Protein AF-A0A957XK87-F1 (afdb_monomer)

Structure (mmCIF, N/CA/C/O backbone):
data_AF-A0A957XK87-F1
#
_entry.id   AF-A0A957XK87-F1
#
loop_
_atom_site.group_PDB
_atom_site.id
_atom_site.type_symbol
_atom_site.label_atom_id
_atom_site.label_alt_id
_atom_site.label_comp_id
_atom_site.label_asym_id
_atom_site.label_entity_id
_atom_site.label_seq_id
_atom_site.pdbx_PDB_ins_code
_atom_site.Cartn_x
_atom_site.Cartn_y
_atom_site.Cartn_z
_atom_site.occupancy
_atom_site.B_iso_or_equiv
_atom_site.auth_seq_id
_atom_site.auth_comp_id
_atom_site.auth_asym_id
_atom_site.auth_atom_id
_atom_site.pdbx_PDB_model_num
ATOM 1 N N . MET A 1 1 ? -69.164 55.102 -4.461 1.00 44.88 1 MET A N 1
ATOM 2 C CA . MET A 1 1 ? -68.852 55.493 -3.067 1.00 44.88 1 MET A CA 1
ATOM 3 C C . MET A 1 1 ? -69.495 54.492 -2.110 1.00 44.88 1 MET A C 1
ATOM 5 O O . MET A 1 1 ? -70.696 54.565 -1.929 1.00 44.88 1 MET A O 1
ATOM 9 N N . ALA A 1 2 ? -68.730 53.547 -1.554 1.00 34.94 2 ALA A N 1
ATOM 10 C CA . ALA A 1 2 ? -69.007 52.864 -0.277 1.00 34.94 2 ALA A CA 1
ATOM 11 C C . ALA A 1 2 ? -67.849 51.896 0.031 1.00 34.94 2 ALA A C 1
ATOM 13 O O . ALA A 1 2 ? -67.428 51.122 -0.826 1.00 34.94 2 ALA A O 1
ATOM 14 N N . LYS A 1 3 ? -67.290 52.000 1.240 1.00 37.44 3 LYS A N 1
ATOM 15 C CA . LYS A 1 3 ? -66.084 51.304 1.713 1.00 37.44 3 LYS A CA 1
ATOM 16 C C . LYS A 1 3 ? -66.388 49.887 2.236 1.00 37.44 3 LYS A C 1
ATOM 18 O O . LYS A 1 3 ? -67.327 49.692 2.995 1.00 37.44 3 LYS A O 1
ATOM 23 N N . ARG A 1 4 ? -65.493 48.959 1.868 1.00 36.81 4 ARG A N 1
ATOM 24 C CA . ARG A 1 4 ? -64.928 47.790 2.590 1.00 36.81 4 ARG A CA 1
ATOM 25 C C . ARG A 1 4 ? -65.647 47.243 3.845 1.00 36.81 4 ARG A C 1
ATOM 27 O O . ARG A 1 4 ? -65.691 47.905 4.876 1.00 36.81 4 ARG A O 1
ATOM 34 N N . LYS A 1 5 ? -65.902 45.923 3.836 1.00 35.00 5 LYS A N 1
ATOM 35 C CA . LYS A 1 5 ? -65.762 45.033 5.010 1.00 35.00 5 LYS A CA 1
ATOM 36 C C . LYS A 1 5 ? -64.704 43.955 4.730 1.00 35.00 5 LYS A C 1
ATOM 38 O O . LYS A 1 5 ? -64.708 43.335 3.670 1.00 35.00 5 LYS A O 1
ATOM 43 N N . LYS A 1 6 ? -63.783 43.781 5.685 1.00 39.28 6 LYS A N 1
ATOM 44 C CA . LYS A 1 6 ? -62.717 42.765 5.729 1.00 39.28 6 LYS A CA 1
ATOM 45 C C . LYS A 1 6 ? -63.315 41.353 5.845 1.00 39.28 6 LYS A C 1
ATOM 47 O O . LYS A 1 6 ? -64.171 41.135 6.696 1.00 39.28 6 LYS A O 1
ATOM 52 N N . LYS A 1 7 ? -62.780 40.394 5.084 1.00 32.22 7 LYS A N 1
ATOM 53 C CA . LYS A 1 7 ? -62.761 38.966 5.443 1.00 32.22 7 LYS A CA 1
ATOM 54 C C . LYS A 1 7 ? -61.299 38.530 5.550 1.00 32.22 7 LYS A C 1
ATOM 56 O O . LYS A 1 7 ? -60.542 38.680 4.595 1.00 32.22 7 LYS A O 1
ATOM 61 N N . GLN A 1 8 ? -60.923 38.060 6.735 1.00 34.81 8 GLN A N 1
ATOM 62 C CA . GLN A 1 8 ? -59.671 37.361 7.021 1.00 34.81 8 GLN A CA 1
ATOM 63 C C . GLN A 1 8 ? -59.582 36.115 6.127 1.00 34.81 8 GLN A C 1
ATOM 65 O O . GLN A 1 8 ? -60.499 35.296 6.132 1.00 34.81 8 GLN A O 1
ATOM 70 N N . LYS A 1 9 ? -58.495 35.985 5.362 1.00 33.09 9 LYS A N 1
ATOM 71 C CA . LYS A 1 9 ? -58.087 34.727 4.729 1.00 33.09 9 LYS A CA 1
ATOM 72 C C . LYS A 1 9 ? -57.029 34.092 5.627 1.00 33.09 9 LYS A C 1
ATOM 74 O O . LYS A 1 9 ? -55.965 34.673 5.810 1.00 33.09 9 LYS A O 1
ATOM 79 N N . PHE A 1 10 ? -57.347 32.925 6.175 1.00 33.84 10 PHE A N 1
ATOM 80 C CA . PHE A 1 10 ? -56.345 31.947 6.585 1.00 33.84 10 PHE A CA 1
ATOM 81 C C . PHE A 1 10 ? -55.556 31.528 5.336 1.00 33.84 10 PHE A C 1
ATOM 83 O O . PHE A 1 10 ? -56.161 31.213 4.310 1.00 33.84 10 PHE A O 1
ATOM 90 N N . SER A 1 11 ? -54.230 31.551 5.425 1.00 31.80 11 SER A N 1
ATOM 91 C CA . SER A 1 11 ? -53.312 30.956 4.453 1.00 31.80 11 SER A CA 1
ATOM 92 C C . SER A 1 11 ? -52.514 29.885 5.194 1.00 31.80 11 SER A C 1
ATOM 94 O O . SER A 1 11 ? -51.862 30.240 6.176 1.00 31.80 11 SER A O 1
ATOM 96 N N . PRO A 1 12 ? -52.573 28.603 4.800 1.00 38.50 12 PRO A N 1
ATOM 97 C CA . PRO A 1 12 ? -51.674 27.595 5.329 1.00 38.50 12 PRO A CA 1
ATOM 98 C C . PRO A 1 12 ? -50.349 27.682 4.563 1.00 38.50 12 PRO A C 1
ATOM 100 O O . PRO A 1 12 ? -50.270 27.289 3.403 1.00 38.50 12 PRO A O 1
ATOM 103 N N . GLU A 1 13 ? -49.304 28.204 5.201 1.00 39.38 13 GLU A N 1
ATOM 104 C CA . GLU A 1 13 ? -47.931 27.911 4.786 1.00 39.38 13 GLU A CA 1
ATOM 105 C C . GLU A 1 13 ? -47.579 26.509 5.297 1.00 39.38 13 GLU A C 1
ATOM 107 O O . GLU A 1 13 ? -47.089 26.336 6.408 1.00 39.38 13 GLU A O 1
ATOM 112 N N . SER A 1 14 ? -47.877 25.483 4.499 1.00 41.31 14 SER A N 1
ATOM 113 C CA . SER A 1 14 ? -47.167 24.208 4.594 1.00 41.31 14 SER A CA 1
ATOM 114 C C . SER A 1 14 ? -46.002 24.270 3.612 1.00 41.31 14 SER A C 1
ATOM 116 O O . SER A 1 14 ? -46.207 24.180 2.399 1.00 41.31 14 SER A O 1
ATOM 118 N N . SER A 1 15 ? -44.792 24.467 4.131 1.00 47.53 15 SER A N 1
ATOM 119 C CA . SER A 1 15 ? -43.549 24.359 3.371 1.00 47.53 15 SER A CA 1
ATOM 120 C C . SER A 1 15 ? -43.408 22.931 2.840 1.00 47.53 15 SER A C 1
ATOM 122 O O . SER A 1 15 ? -43.024 22.018 3.572 1.00 47.53 15 SER A O 1
ATOM 124 N N . LEU A 1 16 ? -43.755 22.721 1.573 1.00 45.03 16 LEU A N 1
ATOM 125 C CA . LEU A 1 16 ? -43.402 21.503 0.854 1.00 45.03 16 LEU A CA 1
ATOM 126 C C . LEU A 1 16 ? -41.899 21.578 0.573 1.00 45.03 16 LEU A C 1
ATOM 128 O O . LEU A 1 16 ? -41.468 22.308 -0.317 1.00 45.03 16 LEU A O 1
ATOM 132 N N . LEU A 1 17 ? -41.113 20.880 1.394 1.00 46.38 17 LEU A N 1
ATOM 133 C CA . LEU A 1 17 ? -39.709 20.591 1.105 1.00 46.38 17 LEU A CA 1
ATOM 134 C C . LEU A 1 17 ? -39.634 19.871 -0.250 1.00 46.38 17 LEU A C 1
ATOM 136 O O . LEU A 1 17 ? -40.505 19.055 -0.562 1.00 46.38 17 LEU A O 1
ATOM 140 N N . SER A 1 18 ? -38.632 20.193 -1.070 1.00 56.12 18 SER A N 1
ATOM 141 C CA . SER A 1 18 ? -38.441 19.520 -2.362 1.00 56.12 18 SER A CA 1
ATOM 142 C C . SER A 1 18 ? -38.144 18.026 -2.162 1.00 56.12 18 SER A C 1
ATOM 144 O O . SER A 1 18 ? -37.638 17.628 -1.114 1.00 56.12 18 SER A O 1
ATOM 146 N N . GLU A 1 19 ? -38.427 17.176 -3.156 1.00 48.53 19 GLU A N 1
ATOM 147 C CA . GLU A 1 19 ? -38.143 15.730 -3.072 1.00 48.53 19 GLU A CA 1
ATOM 148 C C . GLU A 1 19 ? -36.664 15.433 -2.754 1.00 48.53 19 GLU A C 1
ATOM 150 O O . GLU A 1 19 ? -36.393 14.524 -1.976 1.00 48.53 19 GLU A O 1
ATOM 155 N N . GLU A 1 20 ? -35.721 16.254 -3.234 1.00 46.97 20 GLU A N 1
ATOM 156 C CA . GLU A 1 20 ? -34.295 16.183 -2.863 1.00 46.97 20 GLU A CA 1
ATOM 157 C C . GLU A 1 20 ? -34.042 16.497 -1.379 1.00 46.97 20 GLU A C 1
ATOM 159 O O . GLU A 1 20 ? -33.229 15.838 -0.732 1.00 46.97 20 GLU A O 1
ATOM 164 N N . GLN A 1 21 ? -34.758 17.468 -0.802 1.00 44.78 21 GLN A N 1
ATOM 165 C CA . GLN A 1 21 ? -34.661 17.790 0.627 1.00 44.78 21 GLN A CA 1
ATOM 166 C C . GLN A 1 21 ? -35.288 16.695 1.500 1.00 44.78 21 GLN A C 1
ATOM 168 O O . GLN A 1 21 ? -34.798 16.425 2.595 1.00 44.78 21 GLN A O 1
ATOM 173 N N . ILE A 1 22 ? -36.336 16.028 1.008 1.00 46.03 22 ILE A N 1
ATOM 174 C CA . ILE A 1 22 ? -36.943 14.869 1.673 1.00 46.03 22 ILE A CA 1
ATOM 175 C C . ILE A 1 22 ? -35.999 13.657 1.603 1.00 46.03 22 ILE A C 1
ATOM 177 O O . ILE A 1 22 ? -35.819 12.968 2.608 1.00 46.03 22 ILE A O 1
ATOM 181 N N . GLN A 1 23 ? -35.337 13.418 0.467 1.00 50.91 23 GLN A N 1
ATOM 182 C CA . GLN A 1 23 ? -34.354 12.339 0.319 1.00 50.91 23 GLN A CA 1
ATOM 183 C C . GLN A 1 23 ? -33.122 12.544 1.210 1.00 50.91 23 GLN A C 1
ATOM 185 O O . GLN A 1 23 ? -32.714 11.604 1.888 1.00 50.91 23 GLN A O 1
ATOM 190 N N . ALA A 1 24 ? -32.597 13.772 1.299 1.00 52.94 24 ALA A N 1
ATOM 191 C CA . ALA A 1 24 ? -31.503 14.111 2.211 1.00 52.94 24 ALA A CA 1
ATOM 192 C C . ALA A 1 24 ? -31.883 13.935 3.695 1.00 52.94 24 ALA A C 1
ATOM 194 O O . ALA A 1 24 ? -31.027 13.618 4.516 1.00 52.94 24 ALA A O 1
ATOM 195 N N . SER A 1 25 ? -33.166 14.092 4.045 1.00 54.66 25 SER A N 1
ATOM 196 C CA . SER A 1 25 ? -33.649 13.975 5.430 1.00 54.66 25 SER A CA 1
ATOM 197 C C . SER A 1 25 ? -33.760 12.536 5.964 1.00 54.66 25 SER A C 1
ATOM 199 O O . SER A 1 25 ? -33.899 12.355 7.171 1.00 54.66 25 SER A O 1
ATOM 201 N N . ASN A 1 26 ? -33.667 11.521 5.093 1.00 79.56 26 ASN A N 1
ATOM 202 C CA . ASN A 1 26 ? -33.758 10.096 5.454 1.00 79.56 26 ASN A CA 1
ATOM 203 C C . ASN A 1 26 ? -32.420 9.343 5.386 1.00 79.56 26 ASN A C 1
ATOM 205 O O . ASN A 1 26 ? -32.388 8.135 5.629 1.00 79.56 26 ASN A O 1
ATOM 209 N N . LEU A 1 27 ? -31.325 10.018 5.031 1.00 88.81 27 LEU A N 1
ATOM 210 C CA . LEU A 1 27 ? -30.018 9.375 4.968 1.00 88.81 27 LEU A CA 1
ATOM 211 C C . LEU A 1 27 ? -29.451 9.153 6.382 1.00 88.81 27 LEU A C 1
ATOM 213 O O . LEU A 1 27 ? -29.643 9.997 7.262 1.00 88.81 27 LEU A O 1
ATOM 217 N N . PRO A 1 28 ? -28.732 8.041 6.623 1.00 94.88 28 PRO A N 1
ATOM 218 C CA . PRO A 1 28 ? -28.055 7.813 7.897 1.00 94.88 28 PRO A CA 1
ATOM 219 C C . PRO A 1 28 ? -27.104 8.962 8.246 1.00 94.88 28 PRO A C 1
ATOM 221 O O . PRO A 1 28 ? -26.463 9.523 7.357 1.00 94.88 28 PRO A O 1
ATOM 224 N N . SER A 1 29 ? -26.943 9.272 9.536 1.00 94.25 29 SER A N 1
ATOM 225 C CA . SER A 1 29 ? -26.137 10.420 9.993 1.00 94.25 29 SER A CA 1
ATOM 226 C C . SER A 1 29 ? -24.669 10.372 9.551 1.00 94.25 29 SER A C 1
ATOM 228 O O . SER A 1 29 ? -24.039 11.410 9.382 1.00 94.25 29 SER A O 1
ATOM 230 N N . PHE A 1 30 ? -24.136 9.171 9.318 1.00 95.44 30 PHE A N 1
ATOM 231 C CA . PHE A 1 30 ? -22.767 8.948 8.854 1.00 95.44 30 PHE A CA 1
ATOM 232 C C . PHE A 1 30 ? -22.588 9.095 7.333 1.00 95.44 30 PHE A C 1
ATOM 234 O O . PHE A 1 30 ? -21.473 8.941 6.832 1.00 95.44 30 PHE A O 1
ATOM 241 N N . THR A 1 31 ? -23.653 9.376 6.579 1.00 97.25 31 THR A N 1
ATOM 242 C CA . THR A 1 31 ? -23.565 9.611 5.129 1.00 97.25 31 THR A CA 1
ATOM 243 C C . THR A 1 31 ? -22.735 10.858 4.856 1.00 97.25 31 THR A C 1
ATOM 245 O O . THR A 1 31 ? -22.925 11.883 5.509 1.00 97.25 31 THR A O 1
ATOM 248 N N . SER A 1 32 ? -21.797 10.774 3.913 1.00 96.31 32 SER A N 1
ATOM 249 C CA . SER A 1 32 ? -20.957 11.916 3.565 1.00 96.31 32 SER A CA 1
ATOM 250 C C . SER A 1 32 ? -21.735 12.935 2.742 1.00 96.31 32 SER A C 1
ATOM 252 O O . SER A 1 32 ? -22.313 12.592 1.713 1.00 96.31 32 SER A O 1
ATOM 254 N N . SER A 1 33 ? -21.697 14.200 3.153 1.00 95.31 33 SER A N 1
ATOM 255 C CA . SER A 1 33 ? -22.197 15.290 2.311 1.00 95.31 33 SER A CA 1
ATOM 256 C C . SER A 1 33 ? -21.287 15.508 1.093 1.00 95.31 33 SER A C 1
ATOM 258 O O . SER A 1 33 ? -20.134 15.073 1.070 1.00 95.31 33 SER A O 1
ATOM 260 N N . GLN A 1 34 ? -21.775 16.224 0.076 1.00 94.31 34 GLN A N 1
ATOM 261 C CA . GLN A 1 34 ? -20.946 16.588 -1.083 1.00 94.31 34 GLN A CA 1
ATOM 262 C C . GLN A 1 34 ? -19.717 17.419 -0.683 1.00 94.31 34 GLN A C 1
ATOM 264 O O . GLN A 1 34 ? -18.634 17.213 -1.230 1.00 94.31 34 GLN A O 1
ATOM 269 N N . ASP A 1 35 ? -19.859 18.305 0.305 1.00 94.75 35 ASP A N 1
ATOM 270 C CA . ASP A 1 35 ? -18.745 19.107 0.816 1.00 94.75 35 ASP A CA 1
ATOM 271 C C . ASP A 1 35 ? -17.724 18.244 1.568 1.00 94.75 35 ASP A C 1
ATOM 273 O O . ASP A 1 35 ? -16.522 18.405 1.365 1.00 94.75 35 ASP A O 1
ATOM 277 N N . GLU A 1 36 ? -18.186 17.291 2.386 1.00 95.12 36 GLU A N 1
ATOM 278 C CA . GLU A 1 36 ? -17.316 16.325 3.076 1.00 95.12 36 GLU A CA 1
ATOM 279 C C . GLU A 1 36 ? -16.551 15.461 2.059 1.00 95.12 36 GLU A C 1
ATOM 281 O O . GLU A 1 36 ? -15.334 15.307 2.164 1.00 95.12 36 GLU A O 1
ATOM 286 N N . ILE A 1 37 ? -17.231 14.958 1.020 1.00 95.25 37 ILE A N 1
ATOM 287 C CA . ILE A 1 37 ? -16.594 14.202 -0.068 1.00 95.25 37 ILE A CA 1
ATOM 288 C C . ILE A 1 37 ? -15.531 15.052 -0.763 1.00 95.25 37 ILE A C 1
ATOM 290 O O . ILE A 1 37 ? -14.404 14.593 -0.959 1.00 95.25 37 ILE A O 1
ATOM 294 N N . ARG A 1 38 ? -15.866 16.292 -1.130 1.00 95.06 38 ARG A N 1
ATOM 295 C CA . ARG A 1 38 ? -14.946 17.189 -1.829 1.00 95.06 38 ARG A CA 1
ATOM 296 C C . ARG A 1 38 ? -13.683 17.441 -1.011 1.00 95.06 38 ARG A C 1
ATOM 298 O O . ARG A 1 38 ? -12.587 17.261 -1.537 1.00 95.06 38 ARG A O 1
ATOM 305 N N . LYS A 1 39 ? -13.823 17.804 0.265 1.00 92.81 39 LYS A N 1
ATOM 306 C CA . LYS A 1 39 ? -12.679 18.027 1.160 1.00 92.81 39 LYS A CA 1
ATOM 307 C C . LYS A 1 39 ? -11.834 16.767 1.318 1.00 92.81 39 LYS A C 1
ATOM 309 O O . LYS A 1 39 ? -10.609 16.839 1.247 1.00 92.81 39 LYS A O 1
ATOM 314 N N . ALA A 1 40 ? -12.470 15.606 1.481 1.00 93.12 40 ALA A N 1
ATOM 315 C CA . ALA A 1 40 ? -11.764 14.336 1.585 1.00 93.12 40 ALA A CA 1
ATOM 316 C C . ALA A 1 40 ? -10.950 14.029 0.318 1.00 93.12 40 ALA A C 1
ATOM 318 O O . ALA A 1 40 ? -9.802 13.596 0.421 1.00 93.12 40 ALA A O 1
ATOM 319 N N . VAL A 1 41 ? -11.512 14.283 -0.870 1.00 93.88 41 VAL A N 1
ATOM 320 C CA . VAL A 1 41 ? -10.819 14.132 -2.160 1.00 93.88 41 VAL A CA 1
ATOM 321 C C . VAL A 1 41 ? -9.650 15.111 -2.278 1.00 93.88 41 VAL A C 1
ATOM 323 O O . VAL A 1 41 ? -8.553 14.689 -2.639 1.00 93.88 41 VAL A O 1
ATOM 326 N N . GLU A 1 42 ? -9.854 16.390 -1.950 1.00 93.06 42 GLU A N 1
ATOM 327 C CA . GLU A 1 42 ? -8.815 17.429 -1.999 1.00 93.06 42 GLU A CA 1
ATOM 328 C C . GLU A 1 42 ? -7.646 17.092 -1.060 1.00 93.06 42 GLU A C 1
ATOM 330 O O . GLU A 1 42 ? -6.489 17.069 -1.489 1.00 93.06 42 GLU A O 1
ATOM 335 N N . GLN A 1 43 ? -7.939 16.726 0.192 1.00 89.25 43 GLN A N 1
ATOM 336 C CA . GLN A 1 43 ? -6.919 16.319 1.156 1.00 89.25 43 GLN A CA 1
ATOM 337 C C . GLN A 1 43 ? -6.192 15.054 0.695 1.00 89.25 43 GLN A C 1
ATOM 339 O O . GLN A 1 43 ? -4.966 14.988 0.747 1.00 89.25 43 GLN A O 1
ATOM 344 N N . ASN A 1 44 ? -6.923 14.050 0.200 1.00 89.62 44 ASN A N 1
ATOM 345 C CA . ASN A 1 44 ? -6.322 12.815 -0.292 1.00 89.62 44 ASN A CA 1
ATOM 346 C C . ASN A 1 44 ? -5.414 13.061 -1.503 1.00 89.62 44 ASN A C 1
ATOM 348 O O . ASN A 1 44 ? -4.351 12.453 -1.599 1.00 89.62 44 ASN A O 1
ATOM 352 N N . ALA A 1 45 ? -5.804 13.956 -2.412 1.00 90.62 45 ALA A N 1
ATOM 353 C CA . ALA A 1 45 ? -4.978 14.351 -3.544 1.00 90.62 45 ALA A CA 1
ATOM 354 C C . ALA A 1 45 ? -3.692 15.054 -3.083 1.00 90.62 45 ALA A C 1
ATOM 356 O O . ALA A 1 45 ? -2.617 14.713 -3.575 1.00 90.62 45 ALA A O 1
ATOM 357 N N . SER A 1 46 ? -3.788 15.963 -2.107 1.00 88.62 46 SER A N 1
ATOM 358 C CA . SER A 1 46 ? -2.629 16.648 -1.521 1.00 88.62 46 SER A CA 1
ATOM 359 C C . SER A 1 46 ? -1.680 15.670 -0.821 1.00 88.62 46 SER A C 1
ATOM 361 O O . SER A 1 46 ? -0.502 15.613 -1.167 1.00 88.62 46 SER A O 1
ATOM 363 N N . ASP A 1 47 ? -2.196 14.837 0.091 1.00 83.62 47 ASP A N 1
ATOM 364 C CA . ASP A 1 47 ? -1.412 13.846 0.846 1.00 83.62 47 ASP A CA 1
ATOM 365 C C . ASP A 1 47 ? -0.660 12.896 -0.101 1.00 83.62 47 ASP A C 1
ATOM 367 O O . ASP A 1 47 ? 0.523 12.601 0.076 1.00 83.62 47 ASP A O 1
ATOM 371 N N . ARG A 1 48 ? -1.342 12.427 -1.156 1.00 86.75 48 ARG A N 1
ATOM 372 C CA . ARG A 1 48 ? -0.735 11.562 -2.174 1.00 86.75 48 ARG A CA 1
ATOM 373 C C . ARG A 1 48 ? 0.276 12.313 -3.027 1.00 86.75 48 ARG A C 1
ATOM 375 O O . ARG A 1 48 ? 1.308 11.735 -3.349 1.00 86.75 48 ARG A O 1
ATOM 382 N N . GLY A 1 49 ? -0.021 13.550 -3.412 1.00 88.19 49 GLY A N 1
ATOM 383 C CA . GLY A 1 49 ? 0.857 14.383 -4.228 1.00 88.19 49 GLY A CA 1
ATOM 384 C C . GLY A 1 49 ? 2.192 14.643 -3.539 1.00 88.19 49 GLY A C 1
ATOM 385 O O . GLY A 1 49 ? 3.232 14.377 -4.135 1.00 88.19 49 GLY A O 1
ATOM 386 N N . VAL A 1 50 ? 2.159 15.069 -2.272 1.00 85.06 50 VAL A N 1
ATOM 387 C CA . VAL A 1 50 ? 3.361 15.310 -1.456 1.00 85.06 50 VAL A CA 1
ATOM 388 C C . VAL A 1 50 ? 4.203 14.041 -1.348 1.00 85.06 50 VAL A C 1
ATOM 390 O O . VAL A 1 50 ? 5.364 14.051 -1.746 1.00 85.06 50 VAL A O 1
ATOM 393 N N . LEU A 1 51 ? 3.594 12.920 -0.946 1.00 82.88 51 LEU A N 1
ATOM 394 C CA . LEU A 1 51 ? 4.282 11.630 -0.856 1.00 82.88 51 LEU A CA 1
ATOM 395 C C . LEU A 1 51 ? 4.965 11.239 -2.173 1.00 82.88 51 LEU A C 1
ATOM 397 O O . LEU A 1 51 ? 6.088 10.737 -2.183 1.00 82.88 51 LEU A O 1
ATOM 401 N N . LEU A 1 52 ? 4.251 11.374 -3.292 1.00 86.56 52 LEU A N 1
ATOM 402 C CA . LEU A 1 52 ? 4.775 10.983 -4.594 1.00 86.56 52 LEU A CA 1
ATOM 403 C C . LEU A 1 52 ? 5.936 11.878 -5.019 1.00 86.56 52 LEU A C 1
ATOM 405 O O . LEU A 1 52 ? 6.916 11.355 -5.542 1.00 86.56 52 LEU A O 1
ATOM 409 N N . LEU A 1 53 ? 5.846 13.185 -4.768 1.00 86.75 53 LEU A N 1
ATOM 410 C CA . LEU A 1 53 ? 6.930 14.127 -5.035 1.00 86.75 53 LEU A CA 1
ATOM 411 C C . LEU A 1 53 ? 8.168 13.806 -4.199 1.00 86.75 53 LEU A C 1
ATOM 413 O O . LEU A 1 53 ? 9.248 13.688 -4.767 1.00 86.75 53 LEU A O 1
ATOM 417 N N . GLU A 1 54 ? 8.015 13.573 -2.895 1.00 82.62 54 GLU A N 1
ATOM 418 C CA . GLU A 1 54 ? 9.123 13.170 -2.016 1.00 82.62 54 GLU A CA 1
ATOM 419 C C . GLU A 1 54 ? 9.800 11.891 -2.521 1.00 82.62 54 GLU A C 1
ATOM 421 O O . GLU A 1 54 ? 11.025 11.818 -2.619 1.00 82.62 54 GLU A O 1
ATOM 426 N N . VAL A 1 55 ? 9.008 10.883 -2.912 1.00 82.62 55 VAL A N 1
ATOM 427 C CA . VAL A 1 55 ? 9.561 9.642 -3.464 1.00 82.62 55 VAL A CA 1
ATOM 428 C C . VAL A 1 55 ? 10.281 9.900 -4.789 1.00 82.62 55 VAL A C 1
ATOM 430 O O . VAL A 1 55 ? 11.376 9.382 -4.975 1.00 82.62 55 VAL A O 1
ATOM 433 N N . ILE A 1 56 ? 9.711 10.690 -5.701 1.00 85.31 56 ILE A N 1
ATOM 434 C CA . ILE A 1 56 ? 10.345 11.011 -6.990 1.00 85.31 56 ILE A CA 1
ATOM 435 C C . ILE A 1 56 ? 11.678 11.735 -6.783 1.00 85.31 56 ILE A C 1
ATOM 437 O O . ILE A 1 56 ? 12.665 11.344 -7.403 1.00 85.31 56 ILE A O 1
ATOM 441 N N . VAL A 1 57 ? 11.723 12.727 -5.889 1.00 85.81 57 VAL A N 1
ATOM 442 C CA . VAL A 1 57 ? 12.954 13.453 -5.542 1.00 85.81 57 VAL A CA 1
ATOM 443 C C . VAL A 1 57 ? 13.998 12.485 -4.982 1.00 85.81 57 VAL A C 1
ATOM 445 O O . VAL A 1 57 ? 15.130 12.469 -5.454 1.00 85.81 57 VAL A O 1
ATOM 448 N N . SER A 1 58 ? 13.602 11.598 -4.064 1.00 81.81 58 SER A N 1
ATOM 449 C CA . SER A 1 58 ? 14.523 10.630 -3.447 1.00 81.81 58 SER A CA 1
ATOM 450 C C . SER A 1 58 ? 15.105 9.585 -4.407 1.00 81.81 58 SER A C 1
ATOM 452 O O . SER A 1 58 ? 16.095 8.940 -4.079 1.00 81.81 58 SER A O 1
ATOM 454 N N . LEU A 1 59 ? 14.481 9.372 -5.571 1.00 85.00 59 LEU A N 1
ATOM 455 C CA . LEU A 1 59 ? 14.968 8.423 -6.575 1.00 85.00 59 LEU A CA 1
ATOM 456 C C . LEU A 1 59 ? 16.100 8.987 -7.440 1.00 85.00 59 LEU A C 1
ATOM 458 O O . LEU A 1 59 ? 16.696 8.220 -8.191 1.00 85.00 59 LEU A O 1
ATOM 462 N N . GLU A 1 60 ? 16.358 10.299 -7.379 1.00 88.06 60 GLU A N 1
ATOM 463 C CA . GLU A 1 60 ? 17.416 10.978 -8.138 1.00 88.06 60 GLU A CA 1
ATOM 464 C C . GLU A 1 60 ? 17.440 10.590 -9.631 1.00 88.06 60 GLU A C 1
ATOM 466 O O . GLU A 1 60 ? 18.495 10.360 -10.226 1.00 88.06 60 GLU A O 1
ATOM 471 N N . VAL A 1 61 ? 16.256 10.500 -10.253 1.00 91.06 61 VAL A N 1
ATOM 472 C CA . VAL A 1 61 ? 16.086 10.003 -11.632 1.00 91.06 61 VAL A CA 1
ATOM 473 C C . VAL A 1 61 ? 16.946 10.779 -12.632 1.00 91.06 61 VAL A C 1
ATOM 475 O O . VAL A 1 61 ? 17.497 10.176 -13.550 1.00 91.06 61 VAL A O 1
ATOM 478 N N . ASP A 1 62 ? 17.131 12.082 -12.426 1.00 92.62 62 ASP A N 1
ATOM 479 C CA . ASP A 1 62 ? 17.977 12.916 -13.282 1.00 92.62 62 ASP A CA 1
ATOM 480 C C . ASP A 1 62 ? 19.441 12.448 -13.292 1.00 92.62 62 ASP A C 1
ATOM 482 O O . ASP A 1 62 ? 20.068 12.412 -14.351 1.00 92.62 62 ASP A O 1
ATOM 486 N N . LYS A 1 63 ? 19.975 12.003 -12.143 1.00 93.38 63 LYS A N 1
ATOM 487 C CA . LYS A 1 63 ? 21.333 11.438 -12.060 1.00 93.38 63 LYS A CA 1
ATOM 488 C C . LYS A 1 63 ? 21.430 10.109 -12.807 1.00 93.38 63 LYS A C 1
ATOM 490 O O . LYS A 1 63 ? 22.422 9.862 -13.487 1.00 93.38 63 LYS A O 1
ATOM 495 N N . LEU A 1 64 ? 20.399 9.265 -12.713 1.00 93.75 64 LEU A N 1
ATOM 496 C CA . LEU A 1 64 ? 20.348 7.997 -13.449 1.00 93.75 64 LEU A CA 1
ATOM 497 C C . LEU A 1 64 ? 20.303 8.228 -14.962 1.00 93.75 64 LEU A C 1
ATOM 499 O O . LEU A 1 64 ? 20.992 7.532 -15.702 1.00 93.75 64 LEU A O 1
ATOM 503 N N . LEU A 1 65 ? 19.520 9.205 -15.425 1.00 96.00 65 LEU A N 1
ATOM 504 C CA . LEU A 1 65 ? 19.449 9.552 -16.845 1.00 96.00 65 LEU A CA 1
ATOM 505 C C . LEU A 1 65 ? 20.781 10.111 -17.358 1.00 96.00 65 LEU A C 1
ATOM 507 O O . LEU A 1 65 ? 21.241 9.672 -18.409 1.00 96.00 65 LEU A O 1
ATOM 511 N N . ALA A 1 66 ?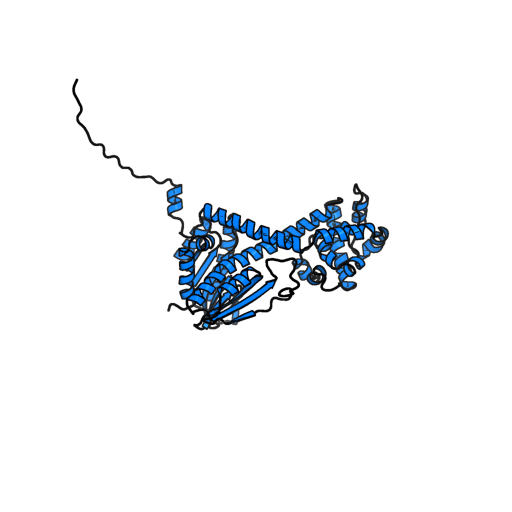 21.435 10.991 -16.592 1.00 96.56 66 ALA A N 1
ATOM 512 C CA . ALA A 1 66 ? 22.765 11.497 -16.931 1.00 96.56 66 ALA A CA 1
ATOM 513 C C . ALA A 1 66 ? 23.802 10.365 -17.044 1.00 96.56 66 ALA A C 1
ATOM 515 O O . ALA A 1 66 ? 24.577 10.333 -17.997 1.00 96.56 66 ALA A O 1
ATOM 516 N N . LEU A 1 67 ? 23.767 9.394 -16.124 1.00 95.75 67 LEU A N 1
ATOM 517 C CA . LEU A 1 67 ? 24.643 8.222 -16.163 1.00 95.75 67 LEU A CA 1
ATOM 518 C C . LEU A 1 67 ? 24.383 7.337 -17.395 1.00 95.75 67 LEU A C 1
ATOM 520 O O . LEU A 1 67 ? 25.319 6.828 -18.009 1.00 95.75 67 LEU A O 1
ATOM 524 N N . VAL A 1 68 ? 23.117 7.150 -17.781 1.00 96.81 68 VAL A N 1
ATOM 525 C CA . VAL A 1 68 ? 22.767 6.412 -19.007 1.00 96.81 68 VAL A CA 1
ATOM 526 C C . VAL A 1 68 ? 23.289 7.130 -20.250 1.00 96.81 68 VAL A C 1
ATOM 528 O O . VAL A 1 68 ? 23.769 6.462 -21.167 1.00 96.81 68 VAL A O 1
ATOM 531 N N . ASP A 1 69 ? 23.212 8.459 -20.297 1.00 95.19 69 ASP A N 1
ATOM 532 C CA . ASP A 1 69 ? 23.748 9.241 -21.413 1.00 95.19 69 ASP A CA 1
ATOM 533 C C . ASP A 1 69 ? 25.283 9.155 -21.478 1.00 95.19 69 ASP A C 1
ATOM 535 O O . ASP A 1 69 ? 25.814 8.869 -22.549 1.00 95.19 69 ASP A O 1
ATOM 539 N N . GLU A 1 70 ? 25.990 9.255 -20.347 1.00 96.00 70 GLU A N 1
ATOM 540 C CA . GLU A 1 70 ? 27.449 9.061 -20.286 1.00 96.00 70 GLU A CA 1
ATOM 541 C C . GLU A 1 70 ? 27.862 7.675 -20.814 1.00 96.00 70 GLU A C 1
ATOM 543 O O . GLU A 1 70 ? 28.722 7.548 -21.686 1.00 96.00 70 GLU A O 1
ATOM 548 N N . ILE A 1 71 ? 27.195 6.613 -20.352 1.00 94.31 71 ILE A N 1
ATOM 549 C CA . ILE A 1 71 ? 27.453 5.247 -20.831 1.00 94.31 71 ILE A CA 1
ATOM 550 C C . ILE A 1 71 ? 27.134 5.125 -22.325 1.00 94.31 71 ILE A C 1
ATOM 552 O O . ILE A 1 71 ? 27.853 4.448 -23.059 1.00 94.31 71 ILE A O 1
ATOM 556 N N . SER A 1 72 ? 26.073 5.785 -22.792 1.00 93.06 72 SER A N 1
ATOM 557 C CA . SER A 1 72 ? 25.664 5.759 -24.199 1.00 93.06 72 SER A CA 1
ATOM 558 C C . SER A 1 72 ? 26.710 6.362 -25.137 1.00 93.06 72 SER A C 1
ATOM 560 O O . SER A 1 72 ? 26.806 5.915 -26.282 1.00 93.06 72 SER A O 1
ATOM 562 N N . GLU A 1 73 ? 27.479 7.347 -24.673 1.00 91.06 73 GLU A N 1
ATOM 563 C CA . GLU A 1 73 ? 28.572 7.967 -25.431 1.00 91.06 73 GLU A CA 1
ATOM 564 C C . GLU A 1 73 ? 29.838 7.101 -25.457 1.00 91.06 73 GLU A C 1
ATOM 566 O O . GLU A 1 73 ? 30.559 7.090 -26.454 1.00 91.06 73 GLU A O 1
ATOM 571 N N . LEU A 1 74 ? 30.099 6.357 -24.380 1.00 88.94 74 LEU A N 1
ATOM 572 C CA . LEU A 1 74 ? 31.312 5.551 -24.225 1.00 88.94 74 LEU A CA 1
ATOM 573 C C . LEU A 1 74 ? 31.205 4.144 -24.827 1.00 88.94 74 LEU A C 1
ATOM 575 O O . LEU A 1 74 ? 32.230 3.503 -25.068 1.00 88.94 74 LEU A O 1
ATOM 579 N N . GLN A 1 75 ? 29.992 3.623 -25.021 1.00 86.50 75 GLN A N 1
ATOM 580 C CA . GLN A 1 75 ? 29.812 2.242 -25.457 1.00 86.50 75 GLN A CA 1
ATOM 581 C C . GLN A 1 75 ? 29.956 2.034 -26.961 1.00 86.50 75 GLN A C 1
ATOM 583 O O . GLN A 1 75 ? 29.339 2.713 -27.782 1.00 86.50 75 GLN A O 1
ATOM 588 N N . ASP A 1 76 ? 30.708 0.988 -27.301 1.00 87.62 76 ASP A N 1
ATOM 589 C CA . ASP A 1 76 ? 30.824 0.494 -28.663 1.00 87.62 76 ASP A CA 1
ATOM 590 C C . ASP A 1 76 ? 29.537 -0.230 -29.093 1.00 87.62 76 ASP A C 1
ATOM 592 O O . ASP A 1 76 ? 29.014 -1.102 -28.393 1.00 87.62 76 ASP A O 1
ATOM 596 N N . LYS A 1 77 ? 29.026 0.116 -30.276 1.00 89.56 77 LYS A N 1
ATOM 597 C CA . LYS A 1 77 ? 27.879 -0.565 -30.885 1.00 89.56 77 LYS A CA 1
ATOM 598 C C . LYS A 1 77 ? 28.197 -2.019 -31.229 1.00 89.56 77 LYS A C 1
ATOM 600 O O . LYS A 1 77 ? 27.290 -2.854 -31.183 1.00 89.56 77 LYS A O 1
ATOM 605 N N . GLU A 1 78 ? 29.447 -2.334 -31.565 1.00 91.00 78 GLU A N 1
ATOM 606 C CA . GLU A 1 78 ? 29.857 -3.691 -31.937 1.00 91.00 78 GLU A CA 1
ATOM 607 C C . GLU A 1 78 ? 29.684 -4.679 -30.776 1.00 91.00 78 GLU A C 1
ATOM 609 O O . GLU A 1 78 ? 29.223 -5.803 -30.998 1.00 91.00 78 GLU A O 1
ATOM 614 N N . ASP A 1 79 ? 29.921 -4.236 -29.534 1.00 91.31 79 ASP A N 1
ATOM 615 C CA . ASP A 1 79 ? 29.710 -5.040 -28.322 1.00 91.31 79 ASP A CA 1
ATOM 616 C C . ASP A 1 79 ? 28.265 -5.552 -28.228 1.00 91.31 79 ASP A C 1
ATOM 618 O O . ASP A 1 79 ? 28.029 -6.720 -27.904 1.00 91.31 79 ASP A O 1
ATOM 622 N N . PHE A 1 80 ? 27.282 -4.700 -28.539 1.00 95.25 80 PHE A N 1
ATOM 623 C CA . PHE A 1 80 ? 25.871 -5.082 -28.494 1.00 95.25 80 PHE A CA 1
ATOM 624 C C . PHE A 1 80 ? 25.528 -6.122 -29.553 1.00 95.25 80 PHE A C 1
ATOM 626 O O . PHE A 1 80 ? 24.839 -7.086 -29.233 1.00 95.25 80 PHE A O 1
ATOM 633 N N . PHE A 1 81 ? 26.010 -5.971 -30.789 1.00 94.38 81 PHE A N 1
ATOM 634 C CA . PHE A 1 81 ? 25.774 -6.968 -31.837 1.00 94.38 81 PHE A CA 1
ATOM 635 C C . PHE A 1 81 ? 26.450 -8.301 -31.523 1.00 94.38 81 PHE A C 1
ATOM 637 O O . PHE A 1 81 ? 25.836 -9.352 -31.708 1.00 94.38 81 PHE A O 1
ATOM 644 N N . TYR A 1 82 ? 27.690 -8.265 -31.031 1.00 95.00 82 TYR A N 1
ATOM 645 C CA . TYR A 1 82 ? 28.449 -9.463 -30.685 1.00 95.00 82 TYR A CA 1
ATOM 646 C C . TYR A 1 82 ? 27.797 -10.249 -29.542 1.00 95.00 82 TYR A C 1
ATOM 648 O O . TYR A 1 82 ? 27.774 -11.483 -29.556 1.00 95.00 82 TYR A O 1
ATOM 656 N N . LEU A 1 83 ? 27.252 -9.543 -28.549 1.00 95.00 83 LEU A N 1
ATOM 657 C CA . LEU A 1 83 ? 26.627 -10.165 -27.387 1.00 95.00 83 LEU A CA 1
ATOM 658 C C . LEU A 1 83 ? 25.134 -10.440 -27.566 1.00 95.00 83 LEU A C 1
ATOM 660 O O . LEU A 1 83 ? 24.613 -11.234 -26.790 1.00 95.00 83 LEU A O 1
ATOM 664 N N . ALA A 1 84 ? 24.468 -9.844 -28.560 1.00 95.88 84 ALA A N 1
ATOM 665 C CA . ALA A 1 84 ? 23.010 -9.785 -28.679 1.00 95.88 84 ALA A CA 1
ATOM 666 C C . ALA A 1 84 ? 22.296 -11.106 -28.359 1.00 95.88 84 ALA A C 1
ATOM 668 O O . ALA A 1 84 ? 21.469 -11.142 -27.452 1.00 95.88 84 ALA A O 1
ATOM 669 N N . ASP A 1 85 ? 22.669 -12.193 -29.039 1.00 95.44 85 ASP A N 1
ATOM 670 C CA . ASP A 1 85 ? 22.074 -13.525 -28.852 1.00 95.44 85 ASP A CA 1
ATOM 671 C C . ASP A 1 85 ? 22.262 -14.060 -27.420 1.00 95.44 85 ASP A C 1
ATOM 673 O O . ASP A 1 85 ? 21.338 -14.595 -26.814 1.00 95.44 85 ASP A O 1
ATOM 677 N N . LYS A 1 86 ? 23.439 -13.829 -26.827 1.00 96.31 86 LYS A N 1
ATOM 678 C CA . LYS A 1 86 ? 23.777 -14.294 -25.472 1.00 96.31 86 LYS A CA 1
ATOM 679 C C . LYS A 1 86 ? 23.039 -13.531 -24.377 1.00 96.31 86 LYS A C 1
ATOM 681 O O . LYS A 1 86 ? 22.865 -14.067 -23.290 1.00 96.31 86 LYS A O 1
ATOM 686 N N . ILE A 1 87 ? 22.662 -12.280 -24.637 1.00 96.94 87 ILE A N 1
ATOM 687 C CA . ILE A 1 87 ? 22.002 -11.404 -23.659 1.00 96.94 87 ILE A CA 1
ATOM 688 C C . ILE A 1 87 ? 20.575 -11.043 -24.069 1.00 96.94 87 ILE A C 1
ATOM 690 O O . ILE A 1 87 ? 20.056 -10.020 -23.627 1.00 96.94 87 ILE A O 1
ATOM 694 N N . GLY A 1 88 ? 19.949 -11.855 -24.926 1.00 97.38 88 GLY A N 1
ATOM 695 C CA . GLY A 1 88 ? 18.522 -11.757 -25.225 1.00 97.38 88 GLY A CA 1
ATOM 696 C C . GLY A 1 88 ? 18.098 -10.539 -26.052 1.00 97.38 88 GLY A C 1
ATOM 697 O O . GLY A 1 88 ? 16.924 -10.174 -26.055 1.00 97.38 88 GLY A O 1
ATOM 698 N N . ILE A 1 89 ? 19.021 -9.882 -26.755 1.00 98.50 89 ILE A N 1
ATOM 699 C CA . ILE A 1 89 ? 18.694 -8.752 -27.631 1.00 98.50 89 ILE A CA 1
ATOM 700 C C . ILE A 1 89 ? 18.366 -9.267 -29.029 1.00 98.50 89 ILE A C 1
ATOM 702 O O . ILE A 1 89 ? 19.180 -9.914 -29.689 1.00 98.50 89 ILE A O 1
ATOM 706 N N . GLN A 1 90 ? 17.195 -8.902 -29.545 1.00 98.31 90 GLN A N 1
ATOM 707 C CA . GLN A 1 90 ? 16.862 -9.188 -30.936 1.00 98.31 90 GLN A CA 1
ATOM 708 C C . GLN A 1 90 ? 17.578 -8.206 -31.872 1.00 98.31 90 GLN A C 1
ATOM 710 O O . GLN A 1 90 ? 17.418 -6.991 -31.765 1.00 98.31 90 GLN A O 1
ATOM 715 N N . ILE A 1 91 ? 18.300 -8.722 -32.871 1.00 97.94 91 ILE A N 1
ATOM 716 C CA . ILE A 1 91 ? 19.051 -7.909 -33.849 1.00 97.94 91 ILE A CA 1
ATOM 717 C C . ILE A 1 91 ? 18.172 -6.868 -34.559 1.00 97.94 91 ILE A C 1
ATOM 719 O O . ILE A 1 91 ? 18.604 -5.746 -34.820 1.00 97.94 91 ILE A O 1
ATOM 723 N N . ASN A 1 92 ? 16.917 -7.209 -34.860 1.00 97.69 92 ASN A N 1
ATOM 724 C CA . ASN A 1 92 ? 15.981 -6.273 -35.485 1.00 97.69 92 ASN A CA 1
ATOM 725 C C . ASN A 1 92 ? 15.591 -5.114 -34.553 1.00 97.69 92 ASN A C 1
ATOM 727 O O . ASN A 1 92 ? 15.254 -4.034 -35.040 1.00 97.69 92 ASN A O 1
ATOM 731 N N . ALA A 1 93 ? 15.659 -5.312 -33.234 1.00 98.00 93 ALA A N 1
ATOM 732 C CA . ALA A 1 93 ? 15.445 -4.241 -32.278 1.00 98.00 93 ALA A CA 1
ATOM 733 C C . ALA A 1 93 ? 16.618 -3.251 -32.336 1.00 98.00 93 ALA A C 1
ATOM 735 O O . ALA A 1 93 ? 16.372 -2.066 -32.532 1.00 98.00 93 ALA A O 1
ATOM 736 N N . LEU A 1 94 ? 17.876 -3.722 -32.329 1.00 97.88 94 LEU A N 1
ATOM 737 C CA . LEU A 1 94 ? 19.061 -2.861 -32.522 1.00 97.88 94 LEU A CA 1
ATOM 738 C C . LEU A 1 94 ? 18.989 -2.067 -33.833 1.00 97.88 94 LEU A C 1
ATOM 740 O O . LEU A 1 94 ? 19.122 -0.845 -33.832 1.00 97.88 94 LEU A O 1
ATOM 744 N N . LYS A 1 95 ? 18.653 -2.739 -34.941 1.00 97.44 95 LYS A N 1
ATOM 745 C CA . LYS A 1 95 ? 18.445 -2.078 -36.240 1.00 97.44 95 LYS A CA 1
ATOM 746 C C . LYS A 1 95 ? 17.341 -1.020 -36.199 1.00 97.44 95 LYS A C 1
ATOM 748 O O . LYS A 1 95 ? 17.428 -0.027 -36.913 1.00 97.44 95 LYS A O 1
ATOM 753 N N . SER A 1 96 ? 16.300 -1.207 -35.386 1.00 97.25 96 SER A N 1
ATOM 754 C CA . SER A 1 96 ? 15.247 -0.196 -35.226 1.00 97.25 96 SER A CA 1
ATOM 755 C C . SER A 1 96 ? 15.778 1.079 -34.566 1.00 97.25 96 SER A C 1
ATOM 757 O O . SER A 1 96 ? 15.314 2.163 -34.907 1.00 97.25 96 SER A O 1
ATOM 759 N N . LEU A 1 97 ? 16.765 0.965 -33.669 1.00 97.38 97 LEU A N 1
ATOM 760 C CA . LEU A 1 97 ? 17.442 2.116 -33.065 1.00 97.38 97 LEU A CA 1
ATOM 761 C C . LEU A 1 97 ? 18.372 2.824 -34.053 1.00 97.38 97 LEU A C 1
ATOM 763 O O . LEU A 1 97 ? 18.399 4.053 -34.065 1.00 97.38 97 LEU A O 1
ATOM 767 N N . ASP A 1 98 ? 19.080 2.086 -34.911 1.00 96.94 98 ASP A N 1
ATOM 768 C CA . ASP A 1 98 ? 19.905 2.696 -35.965 1.00 96.94 98 ASP A CA 1
ATOM 769 C C . ASP A 1 98 ? 19.069 3.431 -37.011 1.00 96.94 98 ASP A C 1
ATOM 771 O O . ASP A 1 98 ? 19.439 4.515 -37.451 1.00 96.94 98 ASP A O 1
ATOM 775 N N . ASN A 1 99 ? 17.933 2.844 -37.393 1.00 96.38 99 ASN A N 1
ATOM 776 C CA . ASN A 1 99 ? 17.031 3.398 -38.401 1.00 96.38 99 ASN A CA 1
ATOM 777 C C . ASN A 1 99 ? 16.147 4.536 -37.864 1.00 96.38 99 ASN A C 1
ATOM 779 O O . ASN A 1 99 ? 15.387 5.135 -38.629 1.00 96.38 99 ASN A O 1
ATOM 783 N N . ALA A 1 100 ? 16.199 4.818 -36.561 1.00 96.19 100 ALA A N 1
ATOM 784 C CA . ALA A 1 100 ? 15.509 5.956 -35.979 1.00 96.19 100 ALA A CA 1
ATOM 785 C C . ALA A 1 100 ? 16.094 7.274 -36.512 1.00 96.19 100 ALA A C 1
ATOM 787 O O . ALA A 1 100 ? 17.251 7.342 -36.923 1.00 96.19 100 ALA A O 1
ATOM 788 N N . ASN A 1 101 ? 15.296 8.343 -36.486 1.00 91.88 101 ASN A N 1
ATOM 789 C CA . ASN A 1 101 ? 15.753 9.676 -36.867 1.00 91.88 101 ASN A CA 1
ATOM 790 C C . ASN A 1 101 ? 15.488 10.686 -35.730 1.00 91.88 101 ASN A C 1
ATOM 792 O O . ASN A 1 101 ? 14.322 11.027 -35.503 1.00 91.88 101 ASN A O 1
ATOM 796 N N . PRO A 1 102 ? 16.527 11.167 -35.019 1.00 94.38 102 PRO A N 1
ATOM 797 C CA . PRO A 1 102 ? 17.931 10.756 -35.146 1.00 94.38 102 PRO A CA 1
ATOM 798 C C . PRO A 1 102 ? 18.162 9.309 -34.660 1.00 94.38 102 PRO A C 1
ATOM 800 O O . PRO A 1 102 ? 17.336 8.797 -33.892 1.00 94.38 102 PRO A O 1
ATOM 803 N N . PRO A 1 103 ? 19.268 8.656 -35.074 1.00 94.75 103 PRO A N 1
ATOM 804 C CA . PRO A 1 103 ? 19.652 7.349 -34.551 1.00 94.75 103 PRO A CA 1
ATOM 805 C C . PRO A 1 103 ? 19.769 7.375 -33.028 1.00 94.75 103 PRO A C 1
ATOM 807 O O . PRO A 1 103 ? 20.190 8.372 -32.439 1.00 94.75 103 PRO A O 1
ATOM 810 N N . VAL A 1 104 ? 19.395 6.272 -32.386 1.00 96.25 104 VAL A N 1
ATOM 811 C CA . VAL A 1 104 ? 19.328 6.180 -30.925 1.00 96.25 104 VAL A CA 1
ATOM 812 C C . VAL A 1 104 ? 20.430 5.264 -30.400 1.00 96.25 104 VAL A C 1
ATOM 814 O O . VAL A 1 104 ? 20.676 4.192 -30.949 1.00 96.25 104 VAL A O 1
ATOM 817 N N . HIS A 1 105 ? 21.087 5.671 -29.313 1.00 96.56 105 HIS A N 1
ATOM 818 C CA . HIS A 1 105 ? 22.096 4.851 -28.643 1.00 96.56 105 HIS A CA 1
ATOM 819 C C . HIS A 1 105 ? 21.468 3.607 -28.004 1.00 96.56 105 HIS A C 1
ATOM 821 O O . HIS A 1 105 ? 20.422 3.689 -27.358 1.00 96.56 105 HIS A O 1
ATOM 827 N N . TYR A 1 106 ? 22.124 2.454 -28.148 1.00 97.50 106 TYR A N 1
ATOM 828 C CA . TYR A 1 106 ? 21.589 1.176 -27.671 1.00 97.50 106 TYR A CA 1
ATOM 829 C C . TYR A 1 106 ? 21.453 1.112 -26.151 1.00 97.50 106 TYR A C 1
ATOM 831 O O . TYR A 1 106 ? 20.438 0.615 -25.666 1.00 97.50 106 TYR A O 1
ATOM 839 N N . ALA A 1 107 ? 22.406 1.699 -25.419 1.00 96.94 107 ALA A N 1
ATOM 840 C CA . ALA A 1 107 ? 22.402 1.765 -23.958 1.00 96.94 107 ALA A CA 1
ATOM 841 C C . ALA A 1 107 ? 21.181 2.504 -23.375 1.00 96.94 107 ALA A C 1
ATOM 843 O O . ALA A 1 107 ? 20.829 2.318 -22.217 1.00 96.94 107 ALA A O 1
ATOM 844 N N . ARG A 1 108 ? 20.443 3.287 -24.175 1.00 97.44 108 ARG A N 1
ATOM 845 C CA . ARG A 1 108 ? 19.179 3.877 -23.709 1.00 97.44 108 ARG A CA 1
ATOM 846 C C . ARG A 1 108 ? 18.066 2.846 -23.521 1.00 97.44 108 ARG A C 1
ATOM 848 O O . ARG A 1 108 ? 17.153 3.113 -22.747 1.00 97.44 108 ARG A O 1
ATOM 855 N N . TYR A 1 109 ? 18.124 1.702 -24.203 1.00 98.12 109 TYR A N 1
ATOM 856 C CA . TYR A 1 109 ? 17.090 0.656 -24.155 1.00 98.12 109 TYR A CA 1
ATOM 857 C C . TYR A 1 109 ? 17.616 -0.678 -23.626 1.00 98.12 109 TYR A C 1
ATOM 859 O O . TYR A 1 109 ? 16.899 -1.372 -22.912 1.00 98.12 109 TYR A O 1
ATOM 867 N N . PHE A 1 110 ? 18.851 -1.038 -23.962 1.00 98.25 110 PHE A N 1
ATOM 868 C CA . PHE A 1 110 ? 19.432 -2.341 -23.662 1.00 98.25 110 PHE A CA 1
ATOM 869 C C . PHE A 1 110 ? 20.617 -2.207 -22.719 1.00 98.25 110 PHE A C 1
ATOM 871 O O . PHE A 1 110 ? 21.340 -1.217 -22.763 1.00 98.25 110 PHE A O 1
ATOM 878 N N . CYS A 1 111 ? 20.855 -3.232 -21.907 1.00 96.88 111 CYS A N 1
ATOM 879 C CA . CYS A 1 111 ? 21.971 -3.252 -20.970 1.00 96.88 111 CYS A CA 1
ATOM 880 C C . CYS A 1 111 ? 22.920 -4.421 -21.225 1.00 96.88 111 CYS A C 1
ATOM 882 O O . CYS A 1 111 ? 22.517 -5.508 -21.641 1.00 96.88 111 CYS A O 1
ATOM 884 N N . LEU A 1 112 ? 24.201 -4.193 -20.935 1.00 97.12 112 LEU A N 1
ATOM 885 C CA . LEU A 1 112 ? 25.212 -5.246 -20.889 1.00 97.12 112 LEU A CA 1
ATOM 886 C C . LEU A 1 112 ? 25.415 -5.698 -19.434 1.00 97.12 112 LEU A C 1
ATOM 888 O O . LEU A 1 112 ? 25.431 -4.842 -18.546 1.00 97.12 112 LEU A O 1
ATOM 892 N N . PRO A 1 113 ? 25.670 -6.993 -19.164 1.00 97.31 113 PRO A N 1
ATOM 893 C CA . PRO A 1 113 ? 25.909 -7.484 -17.804 1.00 97.31 113 PRO A CA 1
ATOM 894 C C . PRO A 1 113 ? 27.010 -6.710 -17.065 1.00 97.31 113 PRO A C 1
ATOM 896 O O . PRO A 1 113 ? 26.818 -6.328 -15.915 1.00 97.31 113 PRO A O 1
ATOM 899 N N . LYS A 1 114 ? 28.118 -6.381 -17.751 1.00 96.06 114 LYS A N 1
ATOM 900 C CA . LYS A 1 114 ? 29.231 -5.592 -17.187 1.00 96.06 114 LYS A CA 1
ATOM 901 C C . LYS A 1 114 ? 28.790 -4.229 -16.639 1.00 96.06 114 LYS A C 1
ATOM 903 O O . LYS A 1 114 ? 29.295 -3.795 -15.612 1.00 96.06 114 LYS A O 1
ATOM 908 N N . ILE A 1 115 ? 27.811 -3.595 -17.287 1.00 95.81 115 ILE A N 1
ATOM 909 C CA . ILE A 1 115 ? 27.269 -2.300 -16.862 1.00 95.81 115 ILE A CA 1
ATOM 910 C C . ILE A 1 115 ? 26.424 -2.445 -15.603 1.00 95.81 115 ILE A C 1
ATOM 912 O O . ILE A 1 115 ? 26.501 -1.588 -14.736 1.00 95.81 115 ILE A O 1
ATOM 916 N N . LEU A 1 116 ? 25.657 -3.530 -15.465 1.00 96.81 116 LEU A N 1
ATOM 917 C CA . LEU A 1 116 ? 24.861 -3.760 -14.256 1.00 96.81 116 LEU A CA 1
ATOM 918 C C . LEU A 1 116 ? 25.725 -4.104 -13.036 1.00 96.81 116 LEU A C 1
ATOM 920 O O . LEU A 1 116 ? 25.295 -3.869 -11.914 1.00 96.81 116 LEU A O 1
ATOM 924 N N . ILE A 1 117 ? 26.917 -4.668 -13.245 1.00 96.94 117 ILE A N 1
ATOM 925 C CA . ILE A 1 117 ? 27.893 -4.901 -12.170 1.00 96.94 117 ILE A CA 1
ATOM 926 C C . ILE A 1 117 ? 28.543 -3.577 -11.765 1.00 96.94 117 ILE A C 1
ATOM 928 O O . ILE A 1 117 ? 28.575 -3.251 -10.588 1.00 96.94 117 ILE A O 1
ATOM 932 N N . GLN A 1 118 ? 29.029 -2.810 -12.746 1.00 95.31 118 GLN A N 1
ATOM 933 C CA . GLN A 1 118 ? 29.730 -1.547 -12.504 1.00 95.31 118 GLN A CA 1
ATOM 934 C C . GLN A 1 118 ? 28.808 -0.443 -11.963 1.00 95.31 118 GLN A C 1
ATOM 936 O O . GLN A 1 118 ? 29.253 0.404 -11.196 1.00 95.31 118 GLN A O 1
ATOM 941 N N . TYR A 1 119 ? 27.538 -0.451 -12.372 1.00 95.38 119 TYR A N 1
ATOM 942 C CA . TYR A 1 119 ? 26.527 0.531 -11.988 1.00 95.38 119 TYR A CA 1
ATOM 943 C C . TYR A 1 119 ? 25.215 -0.173 -11.581 1.00 95.38 119 TYR A C 1
ATOM 945 O O . TYR A 1 119 ? 24.233 -0.157 -12.341 1.00 95.38 119 TYR A O 1
ATOM 953 N N . PRO A 1 120 ? 25.164 -0.813 -10.395 1.00 95.62 120 PRO A N 1
ATOM 954 C CA . PRO A 1 120 ? 24.000 -1.575 -9.927 1.00 95.62 120 PRO A CA 1
ATOM 955 C C . PRO A 1 120 ? 22.694 -0.775 -9.899 1.00 95.62 120 PRO A C 1
ATOM 957 O O . PRO A 1 120 ? 21.623 -1.320 -10.185 1.00 95.62 120 PRO A O 1
ATOM 960 N N . GLN A 1 121 ? 22.765 0.534 -9.649 1.00 93.12 121 GLN A N 1
ATOM 961 C CA . GLN A 1 121 ? 21.619 1.442 -9.656 1.00 93.12 121 GLN A CA 1
ATOM 962 C C . GLN A 1 121 ? 20.882 1.478 -11.007 1.00 93.12 121 GLN A C 1
ATOM 964 O O . GLN A 1 121 ? 19.669 1.695 -11.045 1.00 93.12 121 GLN A O 1
ATOM 969 N N . LEU A 1 122 ? 21.552 1.171 -12.128 1.00 96.31 122 LEU A N 1
ATOM 970 C CA . LEU A 1 122 ? 20.907 1.106 -13.446 1.00 96.31 122 LEU A CA 1
ATOM 971 C C . LEU A 1 122 ? 19.950 -0.080 -13.598 1.00 96.31 122 LEU A C 1
ATOM 973 O O . LEU A 1 122 ? 19.102 -0.069 -14.492 1.00 96.31 122 LEU A O 1
ATOM 977 N N . ILE A 1 123 ? 19.995 -1.068 -12.698 1.00 97.50 123 ILE A N 1
ATOM 978 C CA . ILE A 1 123 ? 18.967 -2.115 -12.633 1.00 97.50 123 ILE A CA 1
ATOM 979 C C . ILE A 1 123 ? 17.582 -1.487 -12.434 1.00 97.50 123 ILE A C 1
ATOM 981 O O . ILE A 1 123 ? 16.620 -1.957 -13.041 1.00 97.50 123 ILE A O 1
ATOM 985 N N . PHE A 1 124 ? 17.467 -0.395 -11.666 1.00 96.00 124 PHE A N 1
ATOM 986 C CA . PHE A 1 124 ? 16.208 0.343 -11.528 1.00 96.00 124 PHE A CA 1
ATOM 987 C C . PHE A 1 124 ? 15.723 0.844 -12.890 1.00 96.00 124 PHE A C 1
ATOM 989 O O . PHE A 1 124 ? 14.559 0.654 -13.248 1.00 96.00 124 PHE A O 1
ATOM 996 N N . TYR A 1 125 ? 16.618 1.464 -13.654 1.00 97.75 125 TYR A N 1
ATOM 997 C CA . TYR A 1 125 ? 16.315 2.066 -14.946 1.00 97.75 125 TYR A CA 1
ATOM 998 C C . TYR A 1 125 ? 15.858 1.013 -15.970 1.00 97.75 125 TYR A C 1
ATOM 1000 O O . TYR A 1 125 ? 14.724 1.074 -16.457 1.00 97.75 125 TYR A O 1
ATOM 1008 N N . TYR A 1 126 ? 16.672 -0.018 -16.222 1.00 98.31 126 TYR A N 1
ATOM 1009 C CA . TYR A 1 126 ? 16.361 -1.040 -17.228 1.00 98.31 126 TYR A CA 1
ATOM 1010 C C . TYR A 1 126 ? 15.165 -1.916 -16.841 1.00 98.31 126 TYR A C 1
ATOM 1012 O O . TYR A 1 126 ? 14.348 -2.249 -17.700 1.00 98.31 126 TYR A O 1
ATOM 1020 N N . ARG A 1 127 ? 14.975 -2.218 -15.547 1.00 97.88 127 ARG A N 1
ATOM 1021 C CA . ARG A 1 127 ? 13.766 -2.910 -15.069 1.00 97.88 127 ARG A CA 1
ATOM 1022 C C . ARG A 1 127 ? 12.501 -2.119 -15.411 1.00 97.88 127 ARG A C 1
ATOM 1024 O O . ARG A 1 127 ? 11.489 -2.705 -15.793 1.00 97.88 127 ARG A O 1
ATOM 1031 N N . ASN A 1 128 ? 12.534 -0.797 -15.231 1.00 97.75 128 ASN A N 1
ATOM 1032 C CA . ASN A 1 128 ? 11.380 0.053 -15.509 1.00 97.75 128 ASN A CA 1
ATOM 1033 C C . ASN A 1 128 ? 11.117 0.200 -17.017 1.00 97.75 128 ASN A C 1
ATOM 1035 O O . ASN A 1 128 ? 9.954 0.204 -17.412 1.00 97.75 128 ASN A O 1
ATOM 1039 N N . ILE A 1 129 ? 12.152 0.239 -17.862 1.00 98.19 129 ILE A N 1
ATOM 1040 C CA . ILE A 1 129 ? 11.984 0.174 -19.327 1.00 98.19 129 ILE A CA 1
ATOM 1041 C C . ILE A 1 129 ? 11.337 -1.145 -19.746 1.00 98.19 129 ILE A C 1
ATOM 1043 O O . ILE A 1 129 ? 10.409 -1.145 -20.552 1.00 98.19 129 ILE A O 1
ATOM 1047 N N . ALA A 1 130 ? 11.754 -2.254 -19.139 1.00 98.31 130 ALA A N 1
ATOM 1048 C CA . ALA A 1 130 ? 11.178 -3.571 -19.380 1.00 98.31 130 ALA A CA 1
ATOM 1049 C C . ALA A 1 130 ? 9.756 -3.752 -18.800 1.00 98.31 130 ALA A C 1
ATOM 1051 O O . ALA A 1 130 ? 9.224 -4.855 -18.846 1.00 98.31 130 ALA A O 1
ATOM 1052 N N . MET A 1 131 ? 9.113 -2.705 -18.260 1.00 97.38 131 MET A N 1
ATO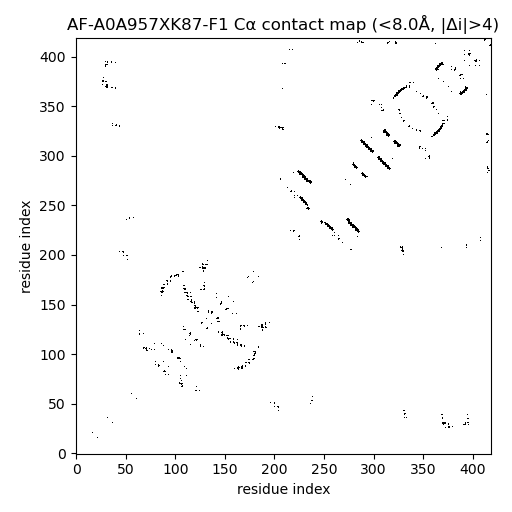M 1053 C CA . MET A 1 131 ? 7.750 -2.755 -17.695 1.00 97.38 131 MET A CA 1
ATOM 1054 C C . MET A 1 131 ? 7.599 -3.724 -16.511 1.00 97.38 131 MET A C 1
ATOM 1056 O O . MET A 1 131 ? 6.553 -4.346 -16.314 1.00 97.38 131 MET A O 1
ATOM 1060 N N . LEU A 1 132 ? 8.656 -3.884 -15.711 1.00 95.62 132 LEU A N 1
ATOM 1061 C CA . LEU A 1 132 ? 8.676 -4.833 -14.601 1.00 95.62 132 LEU A CA 1
ATOM 1062 C C . LEU A 1 132 ? 8.595 -4.112 -13.257 1.00 95.62 132 LEU A C 1
ATOM 1064 O O . LEU A 1 132 ? 9.333 -3.165 -12.986 1.00 95.62 132 LEU A O 1
ATOM 1068 N N . SER A 1 133 ? 7.747 -4.601 -12.352 1.00 91.38 133 SER A N 1
ATOM 1069 C CA . SER A 1 133 ? 7.738 -4.149 -10.955 1.00 91.38 133 SER A CA 1
ATOM 1070 C C . SER A 1 133 ? 8.685 -4.991 -10.095 1.00 91.38 133 SER A C 1
ATOM 1072 O O . SER A 1 133 ? 8.887 -6.181 -10.345 1.00 91.38 133 SER A O 1
ATOM 1074 N N . ARG A 1 134 ? 9.191 -4.426 -8.990 1.00 89.56 134 ARG A N 1
ATOM 1075 C CA . ARG A 1 134 ? 9.977 -5.189 -7.994 1.00 89.56 134 ARG A CA 1
ATOM 1076 C C . ARG A 1 134 ? 9.227 -6.412 -7.447 1.00 89.56 134 ARG A C 1
ATOM 1078 O O . ARG A 1 134 ? 9.841 -7.419 -7.108 1.00 89.56 134 ARG A O 1
ATOM 1085 N N . LYS A 1 135 ? 7.891 -6.343 -7.354 1.00 87.25 135 LYS A N 1
ATOM 1086 C CA . LYS A 1 135 ? 7.058 -7.461 -6.880 1.00 87.25 135 LYS A CA 1
ATOM 1087 C C . LYS A 1 135 ? 7.094 -8.637 -7.857 1.00 87.25 135 LYS A C 1
ATOM 1089 O O . LYS A 1 135 ? 7.199 -9.774 -7.407 1.00 87.25 135 LYS A O 1
ATOM 1094 N N . VAL A 1 136 ? 7.022 -8.357 -9.160 1.00 92.06 136 VAL A N 1
ATOM 1095 C CA . VAL A 1 136 ? 7.147 -9.378 -10.212 1.00 92.06 136 VAL A CA 1
ATOM 1096 C C . VAL A 1 136 ? 8.541 -9.991 -10.175 1.00 92.06 136 VAL A C 1
ATOM 1098 O O . VAL A 1 136 ? 8.651 -11.207 -10.073 1.00 92.06 136 VAL A O 1
ATOM 1101 N N . MET A 1 137 ? 9.581 -9.155 -10.132 1.00 94.88 137 MET A N 1
ATOM 1102 C CA . MET A 1 137 ? 10.979 -9.596 -10.060 1.00 94.88 137 MET A CA 1
ATOM 1103 C C . MET A 1 137 ? 11.243 -10.544 -8.882 1.00 94.88 137 MET A C 1
ATOM 1105 O O . MET A 1 137 ? 11.792 -11.629 -9.059 1.00 94.88 137 MET A O 1
ATOM 1109 N N . ARG A 1 138 ? 10.750 -10.210 -7.682 1.00 92.50 138 ARG A N 1
ATOM 1110 C CA . ARG A 1 138 ? 10.816 -11.121 -6.529 1.00 92.50 138 ARG A CA 1
ATOM 1111 C C . ARG A 1 138 ? 10.046 -12.423 -6.764 1.00 92.50 138 ARG A C 1
ATOM 1113 O O . ARG A 1 138 ? 10.516 -13.484 -6.371 1.00 92.50 138 ARG A O 1
ATOM 1120 N N . GLY A 1 139 ? 8.863 -12.343 -7.374 1.00 91.81 139 GLY A N 1
ATOM 1121 C CA . GLY A 1 139 ? 8.012 -13.504 -7.650 1.00 91.81 139 GLY A CA 1
ATOM 1122 C C . GLY A 1 139 ? 8.652 -14.531 -8.587 1.00 91.81 139 GLY A C 1
ATOM 1123 O O . GLY A 1 139 ? 8.356 -15.715 -8.461 1.00 91.81 139 GLY A O 1
ATOM 1124 N N . ILE A 1 140 ? 9.552 -14.090 -9.469 1.00 93.69 140 ILE A N 1
ATOM 1125 C CA . ILE A 1 140 ? 10.300 -14.952 -10.400 1.00 93.69 140 ILE A CA 1
ATOM 1126 C C . ILE A 1 140 ? 11.710 -15.312 -9.902 1.00 93.69 140 ILE A C 1
ATOM 1128 O O . ILE A 1 140 ? 12.484 -15.916 -10.636 1.00 93.69 140 ILE A O 1
ATOM 1132 N N . GLY A 1 141 ? 12.063 -14.950 -8.663 1.00 92.75 141 GLY A N 1
ATOM 1133 C CA . GLY A 1 141 ? 13.367 -15.273 -8.072 1.00 92.75 141 GLY A CA 1
ATOM 1134 C C . GLY A 1 141 ? 14.523 -14.356 -8.490 1.00 92.75 141 GLY A C 1
ATOM 1135 O O . GLY A 1 141 ? 15.674 -14.690 -8.231 1.00 92.75 141 GLY A O 1
ATOM 1136 N N . LEU A 1 142 ? 14.236 -13.198 -9.090 1.00 94.12 142 LEU A N 1
ATOM 1137 C CA . LEU A 1 142 ? 15.220 -12.191 -9.498 1.00 94.12 142 LEU A CA 1
ATOM 1138 C C . LEU A 1 142 ? 15.043 -10.898 -8.682 1.00 94.12 142 LEU A C 1
ATOM 1140 O O . LEU A 1 142 ? 14.845 -9.833 -9.252 1.00 94.12 142 LEU A O 1
ATOM 1144 N N . ASP A 1 143 ? 15.033 -10.963 -7.345 1.00 93.12 143 ASP A N 1
ATOM 1145 C CA . ASP A 1 143 ? 14.807 -9.762 -6.519 1.00 93.12 143 ASP A CA 1
ATOM 1146 C C . ASP A 1 143 ? 15.903 -8.707 -6.756 1.00 93.12 143 ASP A C 1
ATOM 1148 O O . ASP A 1 143 ? 17.085 -8.952 -6.531 1.00 93.12 143 ASP A O 1
ATOM 1152 N N . THR A 1 144 ? 15.492 -7.520 -7.200 1.00 92.25 144 THR A N 1
ATOM 1153 C CA . THR A 1 144 ? 16.385 -6.420 -7.573 1.00 92.25 144 THR A CA 1
ATOM 1154 C C . THR A 1 144 ? 16.580 -5.390 -6.463 1.00 92.25 144 THR A C 1
ATOM 1156 O O . THR A 1 144 ? 17.391 -4.479 -6.608 1.00 92.25 144 THR A O 1
ATOM 1159 N N . LYS A 1 145 ? 15.846 -5.502 -5.343 1.00 88.75 145 LYS A N 1
ATOM 1160 C CA . LYS A 1 145 ? 15.746 -4.428 -4.341 1.00 88.75 145 LYS A CA 1
ATOM 1161 C C . LYS A 1 145 ? 17.106 -3.949 -3.822 1.00 88.75 145 LYS A C 1
ATOM 1163 O O . LYS A 1 145 ? 17.276 -2.747 -3.660 1.00 88.75 145 LYS A O 1
ATOM 1168 N N . SER A 1 146 ? 18.019 -4.864 -3.506 1.00 86.44 146 SER A N 1
ATOM 1169 C CA . SER A 1 146 ? 19.306 -4.511 -2.889 1.00 86.44 146 SER A CA 1
ATOM 1170 C C . SER A 1 146 ? 20.264 -3.827 -3.866 1.00 86.44 146 SER A C 1
ATOM 1172 O O . SER A 1 146 ? 21.027 -2.969 -3.441 1.00 86.44 146 SER A O 1
ATOM 1174 N N . PHE A 1 147 ? 20.190 -4.170 -5.155 1.00 91.00 147 PHE A N 1
ATOM 1175 C CA . PHE A 1 147 ? 21.032 -3.575 -6.196 1.00 91.00 147 PHE A CA 1
ATOM 1176 C C . PHE A 1 147 ? 20.560 -2.160 -6.555 1.00 91.00 147 PHE A C 1
ATOM 1178 O O . PHE A 1 147 ? 21.361 -1.249 -6.692 1.00 91.00 147 PHE A O 1
ATOM 1185 N N . GLU A 1 148 ? 19.240 -1.952 -6.630 1.00 89.31 148 GLU A N 1
ATOM 1186 C CA . GLU A 1 148 ? 18.647 -0.635 -6.922 1.00 89.31 148 GLU A CA 1
ATOM 1187 C C . GLU A 1 148 ? 18.926 0.418 -5.841 1.00 89.31 148 GLU A C 1
ATOM 1189 O O . GLU A 1 148 ? 18.808 1.607 -6.107 1.00 89.31 148 GLU A O 1
ATOM 1194 N N . LEU A 1 149 ? 19.236 -0.021 -4.620 1.00 80.00 149 LEU A N 1
ATOM 1195 C CA . LEU A 1 149 ? 19.602 0.840 -3.494 1.00 80.00 149 LEU A CA 1
ATOM 1196 C C . LEU A 1 149 ? 21.124 0.999 -3.349 1.00 80.00 149 LEU A C 1
ATOM 1198 O O . LEU A 1 149 ? 21.568 1.519 -2.331 1.00 80.00 149 LEU A O 1
ATOM 1202 N N . ASP A 1 150 ? 21.892 0.489 -4.316 1.00 78.81 150 ASP A N 1
ATOM 1203 C CA . ASP A 1 150 ? 23.358 0.495 -4.332 1.00 78.81 150 ASP A CA 1
ATOM 1204 C C . ASP A 1 150 ? 23.992 -0.096 -3.056 1.00 78.81 150 ASP A C 1
ATOM 1206 O O . ASP A 1 150 ? 25.012 0.356 -2.547 1.00 78.81 150 ASP A O 1
ATOM 1210 N N . VAL A 1 151 ? 23.339 -1.115 -2.480 1.00 79.31 151 VAL A N 1
ATOM 1211 C CA . VAL A 1 151 ? 23.792 -1.754 -1.230 1.00 79.31 151 VAL A CA 1
ATOM 1212 C C . VAL A 1 151 ? 24.769 -2.892 -1.515 1.00 79.31 151 VAL A C 1
ATOM 1214 O O . VAL A 1 151 ? 25.645 -3.186 -0.705 1.00 79.31 151 VAL A O 1
ATOM 1217 N N . ILE A 1 152 ? 24.557 -3.603 -2.623 1.00 89.25 152 ILE A N 1
ATOM 1218 C CA . ILE A 1 152 ? 25.321 -4.786 -3.026 1.00 89.25 152 ILE A CA 1
ATOM 1219 C C . ILE A 1 152 ? 25.466 -4.741 -4.547 1.00 89.25 152 ILE A C 1
ATOM 1221 O O . ILE A 1 152 ? 24.538 -4.320 -5.234 1.00 89.25 152 ILE A O 1
ATOM 1225 N N . GLU A 1 153 ? 26.587 -5.229 -5.067 1.00 93.81 153 GLU A N 1
ATOM 1226 C CA . GLU A 1 153 ? 26.789 -5.464 -6.498 1.00 93.81 153 GLU A CA 1
ATOM 1227 C C . GLU A 1 153 ? 26.247 -6.849 -6.909 1.00 93.81 153 GLU A C 1
ATOM 1229 O O . GLU A 1 153 ? 26.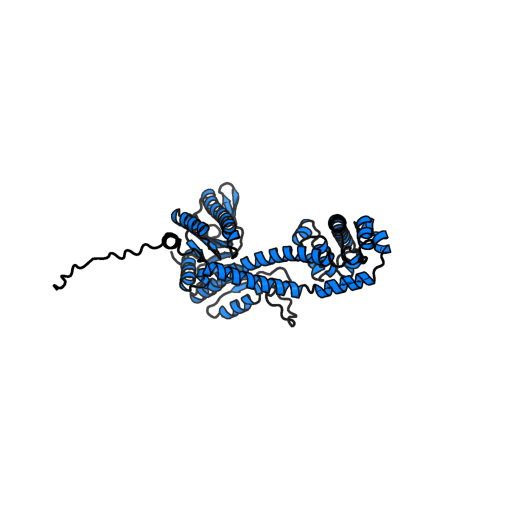429 -7.835 -6.182 1.00 93.81 153 GLU A O 1
ATOM 1234 N N . PRO A 1 154 ? 25.573 -6.985 -8.064 1.00 95.25 154 PRO A N 1
ATOM 1235 C CA . PRO A 1 154 ? 25.168 -8.295 -8.557 1.00 95.25 154 PRO A CA 1
ATOM 1236 C C . PRO A 1 154 ? 26.396 -9.125 -8.955 1.00 95.25 154 PRO A C 1
ATOM 1238 O O . PRO A 1 154 ? 27.339 -8.618 -9.559 1.00 95.25 154 PRO A O 1
ATOM 1241 N N . SER A 1 155 ? 26.366 -10.434 -8.684 1.00 96.88 155 SER A N 1
ATOM 1242 C CA . SER A 1 155 ? 27.360 -11.346 -9.259 1.00 96.88 155 SER A CA 1
ATOM 1243 C C . SER A 1 155 ? 27.224 -11.398 -10.782 1.00 96.88 155 SER A C 1
ATOM 1245 O O . SER A 1 155 ? 26.157 -11.108 -11.324 1.00 96.88 155 SER A O 1
ATOM 1247 N N . GLU A 1 156 ? 28.270 -11.841 -11.479 1.00 97.31 156 GLU A N 1
ATOM 1248 C CA . GLU A 1 156 ? 28.252 -11.976 -12.941 1.00 97.31 156 GLU A CA 1
ATOM 1249 C C . GLU A 1 156 ? 27.070 -12.823 -13.441 1.00 97.31 156 GLU A C 1
ATOM 1251 O O . GLU A 1 156 ? 26.377 -12.437 -14.381 1.00 97.31 156 GLU A O 1
ATOM 1256 N N . GLU A 1 157 ? 26.768 -13.928 -12.755 1.00 97.31 157 GLU A N 1
ATOM 1257 C CA . GLU A 1 157 ? 25.624 -14.786 -13.076 1.00 97.31 157 GLU A CA 1
ATOM 1258 C C . GLU A 1 157 ? 24.282 -14.049 -12.924 1.00 97.31 157 GLU A C 1
ATOM 1260 O O . GLU A 1 157 ? 23.402 -14.165 -13.780 1.00 97.31 157 GLU A O 1
ATOM 1265 N N . ILE A 1 158 ? 24.114 -13.278 -11.843 1.00 97.19 158 ILE A N 1
ATOM 1266 C CA . ILE A 1 158 ? 22.887 -12.510 -11.591 1.00 97.19 158 ILE A CA 1
ATOM 1267 C C . ILE A 1 158 ? 22.759 -11.376 -12.608 1.00 97.19 158 ILE A C 1
ATOM 1269 O O . ILE A 1 158 ? 21.692 -11.211 -13.197 1.00 97.19 158 ILE A O 1
ATOM 1273 N N . ALA A 1 159 ? 23.833 -10.625 -12.850 1.00 97.94 159 ALA A N 1
ATOM 1274 C CA . ALA A 1 159 ? 23.859 -9.543 -13.824 1.00 97.94 159 ALA A CA 1
ATOM 1275 C C . ALA A 1 159 ? 23.531 -10.052 -15.232 1.00 97.94 159 ALA A C 1
ATOM 1277 O O . ALA A 1 159 ? 22.763 -9.413 -15.949 1.00 97.94 159 ALA A O 1
ATOM 1278 N N . HIS A 1 160 ? 24.045 -11.227 -15.605 1.00 98.25 160 HIS A N 1
ATOM 1279 C CA . HIS A 1 160 ? 23.725 -11.863 -16.877 1.00 98.25 160 HIS A CA 1
ATOM 1280 C C . HIS A 1 160 ? 22.240 -12.229 -16.969 1.00 98.25 160 HIS A C 1
ATOM 1282 O O . HIS A 1 160 ? 21.572 -11.828 -17.916 1.00 98.25 160 HIS A O 1
ATOM 1288 N N . LYS A 1 161 ? 21.687 -12.900 -15.949 1.00 98.12 161 LYS A N 1
ATOM 1289 C CA . LYS A 1 161 ? 20.254 -13.243 -15.897 1.00 98.12 161 LYS A CA 1
ATOM 1290 C C . LYS A 1 161 ? 19.352 -12.010 -15.975 1.00 98.12 161 LYS A C 1
ATOM 1292 O O . LYS A 1 161 ? 18.362 -12.030 -16.701 1.00 98.12 161 LYS A O 1
ATOM 1297 N N . LEU A 1 162 ? 19.687 -10.949 -15.240 1.00 98.38 162 LEU A N 1
ATOM 1298 C CA . LEU A 1 162 ? 18.935 -9.694 -15.251 1.00 98.38 162 LEU A CA 1
ATOM 1299 C C . LEU A 1 162 ? 18.998 -9.014 -16.620 1.00 98.38 162 LEU A C 1
ATOM 1301 O O . LEU A 1 162 ? 17.953 -8.651 -17.152 1.00 98.38 162 LEU A O 1
ATOM 1305 N N . ALA A 1 163 ? 20.196 -8.879 -17.198 1.00 98.38 163 ALA A N 1
ATOM 1306 C CA . ALA A 1 163 ? 20.375 -8.258 -18.506 1.00 98.38 163 ALA A CA 1
ATOM 1307 C C . ALA A 1 163 ? 19.591 -9.007 -19.586 1.00 98.38 163 ALA A C 1
ATOM 1309 O O . ALA A 1 163 ? 18.799 -8.385 -20.289 1.00 98.38 163 ALA A O 1
ATOM 1310 N N . THR A 1 164 ? 19.729 -10.335 -19.655 1.00 98.56 164 THR A N 1
ATOM 1311 C CA . THR A 1 164 ? 18.975 -11.168 -20.599 1.00 98.56 164 THR A CA 1
ATOM 1312 C C . THR A 1 164 ? 17.474 -10.949 -20.449 1.00 98.56 164 THR A C 1
ATOM 1314 O O . THR A 1 164 ? 16.803 -10.607 -21.418 1.00 98.56 164 THR A O 1
ATOM 1317 N N . TYR A 1 165 ? 16.953 -11.026 -19.224 1.00 98.38 165 TYR A N 1
ATOM 1318 C CA . TYR A 1 165 ? 15.520 -10.880 -18.980 1.00 98.38 165 TYR A CA 1
ATOM 1319 C C . TYR A 1 165 ? 14.978 -9.487 -19.347 1.00 98.38 165 TYR A C 1
ATOM 1321 O O . TYR A 1 165 ? 13.907 -9.363 -19.943 1.00 98.38 165 TYR A O 1
ATOM 1329 N N . PHE A 1 166 ? 15.714 -8.418 -19.024 1.00 98.69 166 PHE A N 1
ATOM 1330 C CA . PHE A 1 166 ? 15.313 -7.054 -19.384 1.00 98.69 166 PHE A CA 1
ATOM 1331 C C . PHE A 1 166 ? 15.373 -6.819 -20.894 1.00 98.69 166 PHE A C 1
ATOM 1333 O O . PHE A 1 166 ? 14.465 -6.203 -21.460 1.00 98.69 166 PHE A O 1
ATOM 1340 N N . ASN A 1 167 ? 16.421 -7.313 -21.547 1.00 98.75 167 ASN A N 1
ATOM 1341 C CA . ASN A 1 167 ? 16.657 -7.122 -22.970 1.00 98.75 167 ASN A CA 1
ATOM 1342 C C . ASN A 1 167 ? 15.663 -7.893 -23.846 1.00 98.75 167 ASN A C 1
ATOM 1344 O O . ASN A 1 167 ? 15.229 -7.351 -24.864 1.00 98.75 167 ASN A O 1
ATOM 1348 N N . GLU A 1 168 ? 15.267 -9.107 -23.452 1.00 98.56 168 GLU A N 1
ATOM 1349 C CA . GLU A 1 168 ? 14.260 -9.903 -24.169 1.00 98.56 168 GLU A CA 1
ATOM 1350 C C . GLU A 1 168 ? 12.933 -9.150 -24.243 1.00 98.56 168 GLU A C 1
ATOM 1352 O O . GLU A 1 168 ? 12.414 -8.885 -25.330 1.00 98.56 168 GLU A O 1
ATOM 1357 N N . ILE A 1 169 ? 12.431 -8.709 -23.087 1.00 98.62 169 ILE A N 1
ATOM 1358 C CA . ILE A 1 169 ? 11.170 -7.968 -23.001 1.00 98.62 169 ILE A CA 1
ATOM 1359 C C . ILE A 1 169 ? 11.293 -6.634 -23.738 1.00 98.62 169 ILE A C 1
ATOM 1361 O O . ILE A 1 169 ? 10.426 -6.273 -24.535 1.00 98.62 169 ILE A O 1
ATOM 1365 N N . THR A 1 170 ? 12.390 -5.904 -23.527 1.00 98.69 170 THR A N 1
ATOM 1366 C CA . THR A 1 170 ? 12.586 -4.605 -24.182 1.00 98.69 170 THR A CA 1
ATOM 1367 C C . THR A 1 170 ? 12.681 -4.745 -25.700 1.00 98.69 170 THR A C 1
ATOM 1369 O O . THR A 1 170 ? 12.143 -3.900 -26.414 1.00 98.69 170 THR A O 1
ATOM 1372 N N . SER A 1 171 ? 13.275 -5.826 -26.215 1.00 98.62 171 SER A N 1
ATOM 1373 C CA . SER A 1 171 ? 13.319 -6.108 -27.654 1.00 98.62 171 SER A CA 1
ATOM 1374 C C . SER A 1 171 ? 11.913 -6.231 -28.241 1.00 98.62 171 SER A C 1
ATOM 1376 O O . SER A 1 171 ? 11.617 -5.618 -29.267 1.00 98.62 171 SER A O 1
ATOM 1378 N N . GLU A 1 172 ? 11.021 -6.969 -27.575 1.00 98.38 172 GLU A N 1
ATOM 1379 C CA . GLU A 1 172 ? 9.628 -7.107 -28.012 1.00 98.38 172 GLU A CA 1
ATOM 1380 C C . GLU A 1 172 ? 8.877 -5.770 -27.985 1.00 98.38 172 GLU A C 1
ATOM 1382 O O . GLU A 1 172 ? 8.139 -5.446 -28.923 1.00 98.38 172 GLU A O 1
ATOM 1387 N N . LEU A 1 173 ? 9.081 -4.975 -26.929 1.00 98.19 173 LEU A N 1
ATOM 1388 C CA . LEU A 1 173 ? 8.462 -3.657 -26.780 1.00 98.19 173 LEU A CA 1
ATOM 1389 C C . LEU A 1 173 ? 8.942 -2.682 -27.861 1.00 98.19 173 LEU A C 1
ATOM 1391 O O . LEU A 1 173 ? 8.121 -1.999 -28.472 1.00 98.19 173 LEU A O 1
ATOM 1395 N N . VAL A 1 174 ? 10.247 -2.655 -28.142 1.00 97.81 174 VAL A N 1
ATOM 1396 C CA . VAL A 1 174 ? 10.862 -1.830 -29.192 1.00 97.81 174 VAL A CA 1
ATOM 1397 C C . VAL A 1 174 ? 10.308 -2.186 -30.568 1.00 97.81 174 VAL A C 1
ATOM 1399 O O . VAL A 1 174 ? 9.934 -1.293 -31.327 1.00 97.81 174 VAL A O 1
ATOM 1402 N N . LEU A 1 175 ? 10.201 -3.476 -30.887 1.00 97.88 175 LEU A N 1
ATOM 1403 C CA . LEU A 1 175 ? 9.716 -3.923 -32.195 1.00 97.88 175 LEU A CA 1
ATOM 1404 C C . LEU A 1 175 ? 8.229 -3.626 -32.417 1.00 97.88 175 LEU A C 1
ATOM 1406 O O . LEU A 1 175 ? 7.819 -3.369 -33.546 1.00 97.88 175 LEU A O 1
ATOM 1410 N N . LYS A 1 176 ? 7.416 -3.643 -31.355 1.00 96.75 176 LYS A N 1
ATOM 1411 C CA . LYS A 1 176 ? 5.981 -3.324 -31.436 1.00 96.75 176 LYS A CA 1
ATOM 1412 C C . LYS A 1 176 ? 5.705 -1.824 -31.386 1.00 96.75 176 LYS A C 1
ATOM 1414 O O . LYS A 1 176 ? 4.851 -1.333 -32.119 1.00 96.75 176 LYS A O 1
ATOM 1419 N N . GLY A 1 177 ? 6.375 -1.111 -30.485 1.00 93.81 177 GLY A N 1
ATOM 1420 C CA . GLY A 1 177 ? 6.112 0.298 -30.193 1.00 93.81 177 GLY A CA 1
ATOM 1421 C C . GLY A 1 177 ? 6.955 1.275 -31.008 1.00 93.81 177 GLY A C 1
ATOM 1422 O O . GLY A 1 177 ? 6.640 2.465 -31.040 1.00 93.81 177 GLY A O 1
ATOM 1423 N N . GLY A 1 178 ? 8.024 0.803 -31.653 1.00 94.38 178 GLY A N 1
ATOM 1424 C CA . GLY A 1 178 ? 9.050 1.644 -32.260 1.00 94.38 178 GLY A CA 1
ATOM 1425 C C . GLY A 1 178 ? 9.837 2.443 -31.218 1.00 94.38 178 GLY A C 1
ATOM 1426 O O . GLY A 1 178 ? 9.532 2.434 -30.024 1.00 94.38 178 GLY A O 1
ATOM 1427 N N . VAL A 1 179 ? 10.817 3.216 -31.674 1.00 96.94 179 VAL A N 1
ATOM 1428 C CA . VAL A 1 179 ? 11.746 3.953 -30.802 1.00 96.94 179 VAL A CA 1
ATOM 1429 C C . VAL A 1 179 ? 11.802 5.432 -31.145 1.00 96.94 179 VAL A C 1
ATOM 1431 O O . VAL A 1 179 ? 11.553 5.841 -32.276 1.00 96.94 179 VAL A O 1
ATOM 1434 N N . THR A 1 180 ? 12.141 6.236 -30.143 1.00 95.75 180 THR A N 1
ATOM 1435 C CA . THR A 1 180 ? 12.541 7.639 -30.295 1.00 95.75 180 THR A CA 1
ATOM 1436 C C . THR A 1 180 ? 13.669 7.938 -29.304 1.00 95.75 180 THR A C 1
ATOM 1438 O O . THR A 1 180 ? 13.875 7.143 -28.373 1.00 95.75 180 THR A O 1
ATOM 1441 N N . PRO A 1 181 ? 14.353 9.092 -29.425 1.00 93.50 181 PRO A N 1
ATOM 1442 C CA . PRO A 1 181 ? 15.382 9.493 -28.469 1.00 93.50 181 PRO A CA 1
ATOM 1443 C C . PRO A 1 181 ? 14.919 9.589 -27.012 1.00 93.50 181 PRO A C 1
ATOM 1445 O O . PRO A 1 181 ? 15.772 9.515 -26.142 1.00 93.50 181 PRO A O 1
ATOM 1448 N N . TYR A 1 182 ? 13.610 9.723 -26.751 1.00 94.81 182 TYR A N 1
ATOM 1449 C CA . TYR A 1 182 ? 13.043 9.937 -25.409 1.00 94.81 182 TYR A CA 1
ATOM 1450 C C . TYR A 1 182 ? 12.077 8.837 -24.955 1.00 94.81 182 TYR A C 1
ATOM 1452 O O . TYR A 1 182 ? 11.604 8.847 -23.818 1.00 94.81 182 TYR A O 1
ATOM 1460 N N . ARG A 1 183 ? 11.722 7.887 -25.827 1.00 96.06 183 ARG A N 1
ATOM 1461 C CA . ARG A 1 183 ? 10.672 6.908 -25.511 1.00 96.06 183 ARG A CA 1
ATOM 1462 C C . ARG A 1 183 ? 11.066 5.945 -24.389 1.00 96.06 183 ARG A C 1
ATOM 1464 O O . ARG A 1 183 ? 10.183 5.549 -23.640 1.00 96.06 183 ARG A O 1
ATOM 1471 N N . HIS A 1 184 ? 12.352 5.677 -24.185 1.00 96.75 184 HIS A N 1
ATOM 1472 C CA . HIS A 1 184 ? 12.842 4.960 -23.003 1.00 96.75 184 HIS A CA 1
ATOM 1473 C C . HIS A 1 184 ? 12.464 5.665 -21.683 1.00 96.75 184 HIS A C 1
ATOM 1475 O O . HIS A 1 184 ? 12.035 5.005 -20.740 1.00 96.75 184 HIS A O 1
ATOM 1481 N N . ILE A 1 185 ? 12.517 7.004 -21.636 1.00 97.00 185 ILE A N 1
ATOM 1482 C CA . ILE A 1 185 ? 12.108 7.805 -20.470 1.00 97.00 185 ILE A CA 1
ATOM 1483 C C . ILE A 1 185 ? 10.601 7.679 -20.262 1.00 97.00 185 ILE A C 1
ATOM 1485 O O . ILE A 1 185 ? 10.149 7.437 -19.150 1.00 97.00 185 ILE A O 1
ATOM 1489 N N . ILE A 1 186 ? 9.814 7.785 -21.337 1.00 97.06 186 ILE A N 1
ATOM 1490 C CA . ILE A 1 186 ? 8.351 7.632 -21.275 1.00 97.06 186 ILE A CA 1
ATOM 1491 C C . ILE A 1 186 ? 7.982 6.235 -20.761 1.00 97.06 186 ILE A C 1
ATOM 1493 O O . ILE A 1 186 ? 7.113 6.101 -19.903 1.00 97.06 186 ILE A O 1
ATOM 1497 N N . MET A 1 187 ? 8.665 5.205 -21.261 1.00 97.50 187 MET A N 1
ATOM 1498 C CA . MET A 1 187 ? 8.491 3.819 -20.838 1.00 97.50 187 MET A CA 1
ATOM 1499 C C . MET A 1 187 ? 8.803 3.649 -19.347 1.00 97.50 187 MET A C 1
ATOM 1501 O O . MET A 1 187 ? 7.963 3.163 -18.587 1.00 97.50 187 MET A O 1
ATOM 1505 N N . MET A 1 188 ? 9.974 4.121 -18.919 1.00 96.62 188 MET A N 1
ATOM 1506 C CA . MET A 1 188 ? 10.385 4.103 -17.519 1.00 96.62 188 MET A CA 1
ATOM 1507 C C . MET A 1 188 ? 9.362 4.821 -16.626 1.00 96.62 188 MET A C 1
ATOM 1509 O O . MET A 1 188 ? 8.914 4.251 -15.631 1.00 96.62 188 MET A O 1
ATOM 1513 N N . SER A 1 189 ? 8.959 6.039 -16.994 1.00 95.31 189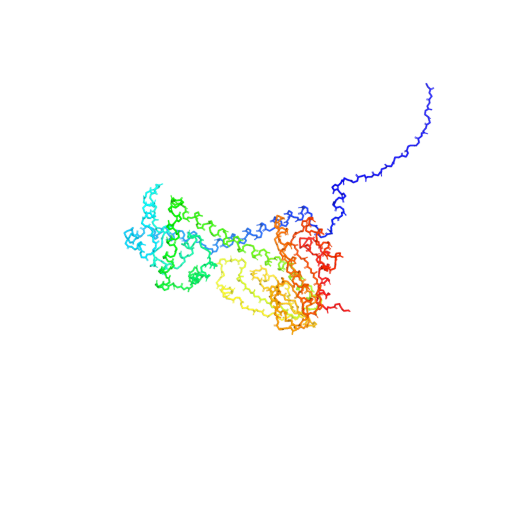 SER A N 1
ATOM 1514 C CA . SER A 1 189 ? 8.005 6.859 -16.241 1.00 95.31 189 SER A CA 1
ATOM 1515 C C . SER A 1 189 ? 6.620 6.222 -16.154 1.00 95.31 189 SER A C 1
ATOM 1517 O O . SER A 1 189 ? 5.983 6.309 -15.106 1.00 95.31 189 SER A O 1
ATOM 1519 N N . ALA A 1 190 ? 6.154 5.541 -17.205 1.00 95.94 190 ALA A N 1
ATOM 1520 C CA . ALA A 1 190 ? 4.871 4.841 -17.191 1.00 95.94 190 ALA A CA 1
ATOM 1521 C C . ALA A 1 190 ? 4.858 3.695 -16.163 1.00 95.94 190 ALA A C 1
ATOM 1523 O O . ALA A 1 190 ? 3.957 3.620 -15.325 1.00 95.94 190 ALA A O 1
ATOM 1524 N N . ASN A 1 191 ? 5.887 2.841 -16.170 1.00 95.56 191 ASN A N 1
ATOM 1525 C CA . ASN A 1 191 ? 5.995 1.737 -15.211 1.00 95.56 191 ASN A CA 1
ATOM 1526 C C . ASN A 1 191 ? 6.268 2.225 -13.778 1.00 95.56 191 ASN A C 1
ATOM 1528 O O . ASN A 1 191 ? 5.746 1.671 -12.801 1.00 95.56 191 ASN A O 1
ATOM 1532 N N . LEU A 1 192 ? 7.068 3.288 -13.642 1.00 91.88 192 LEU A N 1
ATOM 1533 C CA . LEU A 1 192 ? 7.294 3.949 -12.362 1.00 91.88 192 LEU A CA 1
ATOM 1534 C C . LEU A 1 192 ? 5.980 4.516 -11.813 1.00 91.88 192 LEU A C 1
ATOM 1536 O O . LEU A 1 192 ? 5.678 4.291 -10.644 1.00 91.88 192 LEU A O 1
ATOM 1540 N N . GLY A 1 193 ? 5.168 5.163 -12.652 1.00 92.19 193 GLY A N 1
ATOM 1541 C CA . GLY A 1 193 ? 3.852 5.692 -12.295 1.00 92.19 193 GLY A CA 1
ATOM 1542 C C . GLY A 1 193 ? 2.906 4.629 -11.730 1.00 92.19 193 GLY A C 1
ATOM 1543 O O . GLY A 1 193 ? 2.296 4.858 -10.686 1.00 92.19 193 GLY A O 1
ATOM 1544 N N . ASP A 1 194 ? 2.834 3.439 -12.336 1.00 90.06 194 ASP A N 1
ATOM 1545 C CA . ASP A 1 194 ? 2.020 2.334 -11.800 1.00 90.06 194 ASP A CA 1
ATOM 1546 C C . ASP A 1 194 ? 2.542 1.839 -10.435 1.00 90.06 194 ASP A C 1
ATOM 1548 O O . ASP A 1 194 ? 1.793 1.705 -9.456 1.00 90.06 194 ASP A O 1
ATOM 1552 N N . SER A 1 195 ? 3.864 1.670 -10.321 1.00 86.62 195 SER A N 1
ATOM 1553 C CA . SER A 1 195 ? 4.525 1.270 -9.069 1.00 86.62 195 SER A CA 1
ATOM 1554 C C . SER A 1 195 ? 4.302 2.289 -7.939 1.00 86.62 195 SER A C 1
ATOM 1556 O O . SER A 1 195 ? 4.021 1.924 -6.787 1.00 86.62 195 SER A O 1
ATOM 1558 N N . LEU A 1 196 ? 4.393 3.577 -8.265 1.00 88.00 196 LEU A N 1
ATOM 1559 C CA . LEU A 1 196 ? 4.122 4.695 -7.368 1.00 88.00 196 LEU A CA 1
ATOM 1560 C C . LEU A 1 196 ? 2.638 4.766 -6.991 1.00 88.00 196 LEU A C 1
ATOM 1562 O O . LEU A 1 196 ? 2.315 4.933 -5.815 1.00 88.00 196 LEU A O 1
ATOM 1566 N N . GLY A 1 197 ? 1.728 4.525 -7.934 1.00 86.62 197 GLY A N 1
ATOM 1567 C CA . GLY A 1 197 ? 0.292 4.441 -7.673 1.00 86.62 197 GLY A CA 1
ATOM 1568 C C . GLY A 1 197 ? -0.065 3.327 -6.682 1.00 86.62 197 GLY A C 1
ATOM 1569 O O . GLY A 1 197 ? -0.938 3.501 -5.827 1.00 86.62 197 GLY A O 1
ATOM 1570 N N . GLY A 1 198 ? 0.621 2.182 -6.745 1.00 85.25 198 GLY A N 1
ATOM 1571 C CA . GLY A 1 198 ? 0.520 1.123 -5.734 1.00 85.25 198 GLY A CA 1
ATOM 1572 C C . GLY A 1 198 ? 1.017 1.563 -4.351 1.00 85.25 198 GLY A C 1
ATOM 1573 O O . GLY A 1 198 ? 0.349 1.327 -3.344 1.00 85.25 198 GLY A O 1
ATOM 1574 N N . THR A 1 199 ? 2.158 2.254 -4.301 1.00 83.88 199 THR A N 1
ATOM 1575 C CA . THR A 1 199 ? 2.732 2.799 -3.056 1.00 83.88 199 THR A CA 1
ATOM 1576 C C . THR A 1 199 ? 1.791 3.813 -2.407 1.00 83.88 199 THR A C 1
ATOM 1578 O O . THR A 1 199 ? 1.476 3.700 -1.225 1.00 83.88 199 THR A O 1
ATOM 1581 N N . SER A 1 200 ? 1.260 4.735 -3.205 1.00 85.75 200 SER A N 1
ATOM 1582 C CA . SER A 1 200 ? 0.324 5.768 -2.776 1.00 85.75 200 SER A CA 1
ATOM 1583 C C . SER A 1 200 ? -0.977 5.186 -2.204 1.00 85.75 200 SER A C 1
ATOM 1585 O O . SER A 1 200 ? -1.453 5.639 -1.168 1.00 85.75 200 SER A O 1
ATOM 1587 N N . ARG A 1 201 ? -1.543 4.132 -2.816 1.00 85.44 201 ARG A N 1
ATOM 1588 C CA . ARG A 1 201 ? -2.728 3.430 -2.272 1.00 85.44 201 ARG A CA 1
ATOM 1589 C C . ARG A 1 201 ? -2.472 2.830 -0.885 1.00 85.44 201 ARG A C 1
ATOM 1591 O O . ARG A 1 201 ? -3.322 2.949 -0.007 1.00 85.44 201 ARG A O 1
ATOM 1598 N N . ASN A 1 202 ? -1.307 2.212 -0.685 1.00 84.56 202 ASN A N 1
ATOM 1599 C CA . ASN A 1 202 ? -0.933 1.656 0.619 1.00 84.56 202 ASN A CA 1
ATOM 1600 C C . ASN A 1 202 ? -0.767 2.756 1.671 1.00 84.56 202 ASN A C 1
ATOM 1602 O O . ASN A 1 202 ? -1.178 2.579 2.817 1.00 84.56 202 ASN A O 1
ATOM 1606 N N . GLU A 1 203 ? -0.186 3.888 1.275 1.00 84.94 203 GLU A N 1
ATOM 1607 C CA . GLU A 1 203 ? 0.035 5.008 2.181 1.00 84.94 203 GLU A CA 1
ATOM 1608 C C . GLU A 1 203 ? -1.272 5.667 2.617 1.00 84.94 203 GLU A C 1
ATOM 1610 O O . GLU A 1 203 ? -1.446 5.934 3.800 1.00 84.94 203 GLU A O 1
ATOM 1615 N N . VAL A 1 204 ? -2.240 5.824 1.711 1.00 88.06 204 VAL A N 1
ATOM 1616 C CA . VAL A 1 204 ? -3.587 6.305 2.062 1.00 88.06 204 VAL A CA 1
ATOM 1617 C C . VAL A 1 204 ? -4.231 5.426 3.138 1.00 88.06 204 VAL A C 1
ATOM 1619 O O . VAL A 1 204 ? -4.790 5.941 4.105 1.00 88.06 204 VAL A O 1
ATOM 1622 N N . GLY A 1 205 ? -4.118 4.099 3.016 1.00 89.19 205 GLY A N 1
ATOM 1623 C CA . GLY A 1 205 ? -4.601 3.176 4.047 1.00 89.19 205 GLY A CA 1
ATOM 1624 C C . GLY A 1 205 ? -3.869 3.342 5.384 1.00 89.19 205 GLY A C 1
ATOM 1625 O O . GLY A 1 205 ? -4.497 3.332 6.441 1.00 89.19 205 GLY A O 1
ATOM 1626 N N . ARG A 1 206 ? -2.546 3.549 5.348 1.00 89.06 206 ARG A N 1
ATOM 1627 C CA . ARG A 1 206 ? -1.724 3.789 6.543 1.00 89.06 206 ARG A CA 1
ATOM 1628 C C . ARG A 1 206 ? -2.093 5.100 7.241 1.00 89.06 206 ARG A C 1
ATOM 1630 O O . ARG A 1 206 ? -2.254 5.096 8.458 1.00 89.06 206 ARG A O 1
ATOM 1637 N N . ILE A 1 207 ? -2.254 6.188 6.487 1.00 88.62 207 ILE A N 1
ATOM 1638 C CA . ILE A 1 207 ? -2.678 7.495 7.002 1.00 88.62 207 ILE A CA 1
ATOM 1639 C C . ILE A 1 207 ? -4.057 7.360 7.643 1.00 88.62 207 ILE A C 1
ATOM 1641 O O . ILE A 1 207 ? -4.223 7.743 8.794 1.00 88.62 207 ILE A O 1
ATOM 1645 N N . ALA A 1 208 ? -5.023 6.735 6.966 1.00 91.75 208 ALA A N 1
ATOM 1646 C CA . ALA A 1 208 ? -6.350 6.513 7.537 1.00 91.75 208 ALA A CA 1
ATOM 1647 C C . ALA A 1 208 ? -6.310 5.680 8.835 1.00 91.75 208 ALA A C 1
ATOM 1649 O O . ALA A 1 208 ? -7.051 5.965 9.771 1.00 91.75 208 ALA A O 1
ATOM 1650 N N . MET A 1 209 ? -5.404 4.701 8.935 1.00 93.81 209 MET A N 1
ATOM 1651 C CA . MET A 1 209 ? -5.175 3.969 10.182 1.00 93.81 209 MET A CA 1
ATOM 1652 C C . MET A 1 209 ? -4.602 4.874 11.283 1.00 93.81 209 MET A C 1
ATOM 1654 O O . MET A 1 209 ? -5.121 4.873 12.393 1.00 93.81 209 MET A O 1
ATOM 1658 N N . MET A 1 210 ? -3.573 5.683 11.002 1.00 91.75 210 MET A N 1
ATOM 1659 C CA . MET A 1 210 ? -3.060 6.664 11.978 1.00 91.75 210 MET A CA 1
ATOM 1660 C C . MET A 1 210 ? -4.149 7.625 12.439 1.00 91.75 210 MET A C 1
ATOM 1662 O O . MET A 1 210 ? -4.221 7.961 13.617 1.00 91.75 210 MET A O 1
ATOM 1666 N N . ARG A 1 211 ? -5.025 8.008 11.511 1.00 91.44 211 ARG A N 1
ATOM 1667 C CA . ARG A 1 211 ? -6.130 8.917 11.759 1.00 91.44 211 ARG A CA 1
ATOM 1668 C C . ARG A 1 211 ? -7.164 8.383 12.760 1.00 91.44 211 ARG A C 1
ATOM 1670 O O . ARG A 1 211 ? -7.842 9.148 13.432 1.00 91.44 211 ARG A O 1
ATOM 1677 N N . VAL A 1 212 ? -7.246 7.065 12.908 1.00 95.25 212 VAL A N 1
ATOM 1678 C CA . VAL A 1 212 ? -8.065 6.406 13.936 1.00 95.25 212 VAL A CA 1
ATOM 1679 C C . VAL A 1 212 ? -7.255 6.142 15.206 1.00 95.25 212 VAL A C 1
ATOM 1681 O O . VAL A 1 212 ? -7.743 6.313 16.322 1.00 95.25 212 VAL A O 1
ATOM 1684 N N . ILE A 1 213 ? -6.002 5.721 15.048 1.00 96.38 213 ILE A N 1
ATOM 1685 C CA . ILE A 1 213 ? -5.202 5.183 16.147 1.00 96.38 213 ILE A CA 1
ATOM 1686 C C . ILE A 1 213 ? -4.527 6.263 16.992 1.00 96.38 213 ILE A C 1
ATOM 1688 O O . ILE A 1 213 ? -4.485 6.113 18.210 1.00 96.38 213 ILE A O 1
ATOM 1692 N N . ASN A 1 214 ? -4.035 7.353 16.401 1.00 95.88 214 ASN A N 1
ATOM 1693 C CA . ASN A 1 214 ? -3.390 8.427 17.161 1.00 95.88 214 ASN A CA 1
ATOM 1694 C C . ASN A 1 214 ? -4.369 9.072 18.168 1.00 95.88 214 ASN A C 1
ATOM 1696 O O . ASN A 1 214 ? -4.025 9.131 19.353 1.00 95.88 214 ASN A O 1
ATOM 1700 N N . PRO A 1 215 ? -5.605 9.462 17.777 1.00 96.44 215 PRO A N 1
ATOM 1701 C CA . PRO A 1 215 ? -6.597 9.956 18.734 1.00 96.44 215 PRO A CA 1
ATOM 1702 C C . PRO A 1 215 ? -6.949 8.926 19.811 1.00 96.44 215 PRO A C 1
ATOM 1704 O O . PRO A 1 215 ? -7.078 9.279 20.980 1.00 96.44 215 PRO A O 1
ATOM 1707 N N . LEU A 1 216 ? -7.043 7.642 19.445 1.00 97.31 216 LEU A N 1
ATOM 1708 C CA . LEU A 1 216 ? -7.329 6.570 20.397 1.00 97.31 216 LEU A CA 1
ATOM 1709 C C . LEU A 1 216 ? -6.207 6.383 21.429 1.00 97.31 216 LEU A C 1
ATOM 1711 O O . LEU A 1 216 ? -6.491 6.196 22.609 1.00 97.31 216 LEU A O 1
ATOM 1715 N N . ILE A 1 217 ? -4.939 6.453 21.014 1.00 97.06 217 ILE A N 1
ATOM 1716 C CA . ILE A 1 217 ? -3.784 6.387 21.921 1.00 97.06 217 ILE A CA 1
ATOM 1717 C C . ILE A 1 217 ? -3.831 7.549 22.921 1.00 97.06 217 ILE A C 1
ATOM 1719 O O . ILE A 1 217 ? -3.726 7.308 24.125 1.00 97.06 217 ILE A O 1
ATOM 1723 N N . ASN A 1 218 ? -4.048 8.778 22.440 1.00 95.88 218 ASN A N 1
ATOM 1724 C CA . ASN A 1 218 ? -4.209 9.960 23.293 1.00 95.88 218 ASN A CA 1
ATOM 1725 C C . ASN A 1 218 ? -5.355 9.785 24.290 1.00 95.88 218 ASN A C 1
ATOM 1727 O O . ASN A 1 218 ? -5.184 9.986 25.493 1.00 95.88 218 ASN A O 1
ATOM 1731 N N . TYR A 1 219 ? -6.515 9.353 23.798 1.00 96.75 219 TYR A N 1
ATOM 1732 C CA . TYR A 1 219 ? -7.690 9.115 24.619 1.00 96.75 219 TYR A CA 1
ATOM 1733 C C . TYR A 1 219 ? -7.412 8.089 25.720 1.00 96.75 219 TYR A C 1
ATOM 1735 O O . TYR A 1 219 ? -7.552 8.405 26.902 1.00 96.75 219 TYR A O 1
ATOM 1743 N N . LEU A 1 220 ? -6.946 6.889 25.364 1.00 96.56 220 LEU A N 1
ATOM 1744 C CA . LEU A 1 220 ? -6.681 5.820 26.326 1.00 96.56 220 LEU A CA 1
ATOM 1745 C C . LEU A 1 220 ? -5.607 6.219 27.344 1.00 96.56 220 LEU A C 1
ATOM 1747 O O . LEU A 1 220 ? -5.714 5.843 28.511 1.00 96.56 220 LEU A O 1
ATOM 1751 N N . HIS A 1 221 ? -4.589 6.985 26.944 1.00 96.31 221 HIS A N 1
ATOM 1752 C CA . HIS A 1 221 ? -3.601 7.522 27.882 1.00 96.31 221 HIS A CA 1
ATOM 1753 C C . HIS A 1 221 ? -4.227 8.514 28.863 1.00 96.31 221 HIS A C 1
ATOM 1755 O O . HIS A 1 221 ? -4.074 8.330 30.071 1.00 96.31 221 HIS A O 1
ATOM 1761 N N . SER A 1 222 ? -5.016 9.478 28.371 1.00 94.50 222 SER A N 1
ATOM 1762 C CA . SER A 1 222 ? -5.710 10.466 29.215 1.00 94.50 222 SER A CA 1
ATOM 1763 C C . SER A 1 222 ? -6.636 9.807 30.247 1.00 94.50 222 SER A C 1
ATOM 1765 O O . SER A 1 222 ? -6.744 10.261 31.385 1.00 94.50 222 SER A O 1
ATOM 1767 N N . GLN A 1 223 ? -7.248 8.679 29.871 1.00 95.38 223 GLN A N 1
ATOM 1768 C CA . GLN A 1 223 ? -8.139 7.895 30.724 1.00 95.38 223 GLN A CA 1
ATOM 1769 C C . GLN A 1 223 ? -7.400 6.887 31.621 1.00 95.38 223 GLN A C 1
ATOM 1771 O O . GLN A 1 223 ? -8.044 6.148 32.362 1.00 95.38 223 GLN A O 1
ATOM 1776 N N . LYS A 1 224 ? -6.058 6.828 31.575 1.00 95.44 224 LYS A N 1
ATOM 1777 C CA . LYS A 1 224 ? -5.225 5.843 32.300 1.00 95.44 224 LYS A CA 1
ATOM 1778 C C . LYS A 1 224 ? -5.554 4.386 31.932 1.00 95.44 224 LYS A C 1
ATOM 1780 O O . LYS A 1 224 ? -5.393 3.463 32.733 1.00 95.44 224 LYS A O 1
ATOM 1785 N N . LYS A 1 225 ? -6.027 4.186 30.703 1.00 95.62 225 LYS A N 1
ATOM 1786 C CA . LYS A 1 225 ? -6.410 2.897 30.114 1.00 95.62 225 LYS A CA 1
ATOM 1787 C C . LYS A 1 225 ? -5.338 2.330 29.188 1.00 95.62 225 LYS A C 1
ATOM 1789 O O . LYS A 1 225 ? -5.396 1.151 28.866 1.00 95.62 225 LYS A O 1
ATOM 1794 N N . LEU A 1 226 ? -4.346 3.120 28.777 1.00 96.62 226 LEU A N 1
ATOM 1795 C CA . LEU A 1 226 ? -3.254 2.669 27.913 1.00 96.62 226 LEU A CA 1
ATOM 1796 C C . LEU A 1 226 ? -2.088 2.088 28.723 1.00 96.62 226 LEU A C 1
ATOM 1798 O O . LEU A 1 226 ? -1.553 2.757 29.603 1.00 96.62 226 LEU A O 1
ATOM 1802 N N . SER A 1 227 ? -1.660 0.870 28.388 1.00 96.50 227 SER A N 1
ATOM 1803 C CA . SER A 1 227 ? -0.485 0.224 28.987 1.00 96.50 227 SER A CA 1
ATOM 1804 C C . SER A 1 227 ? 0.698 0.181 28.024 1.00 96.50 227 SER A C 1
ATOM 1806 O O . SER A 1 227 ? 1.838 0.427 28.425 1.00 96.50 227 SER A O 1
ATOM 1808 N N . GLN A 1 228 ? 0.453 -0.116 26.745 1.00 96.62 228 GLN A N 1
ATOM 1809 C CA . GLN A 1 228 ? 1.543 -0.347 25.807 1.00 96.62 228 GLN A CA 1
ATOM 1810 C C . GLN A 1 228 ? 1.141 -0.136 24.348 1.00 96.62 228 GLN A C 1
ATOM 1812 O O . GLN A 1 228 ? 0.015 -0.430 23.951 1.00 96.62 228 GLN A O 1
ATOM 1817 N N . VAL A 1 229 ? 2.104 0.272 23.520 1.00 96.81 229 VAL A N 1
ATOM 1818 C CA . VAL A 1 229 ? 1.963 0.344 22.060 1.00 96.81 229 VAL A CA 1
ATOM 1819 C C . VAL A 1 229 ? 3.086 -0.446 21.388 1.00 96.81 229 VAL A C 1
ATOM 1821 O O . VAL A 1 229 ? 4.272 -0.227 21.641 1.00 96.81 229 VAL A O 1
ATOM 1824 N N . LEU A 1 230 ? 2.722 -1.378 20.510 1.00 95.56 230 LEU A N 1
ATOM 1825 C CA . LEU A 1 230 ? 3.642 -2.122 19.655 1.00 95.56 230 LEU A CA 1
ATOM 1826 C C . LEU A 1 230 ? 3.549 -1.582 18.227 1.00 95.56 230 LEU A C 1
ATOM 1828 O O . LEU A 1 230 ? 2.500 -1.660 17.584 1.00 95.56 230 LEU A O 1
ATOM 1832 N N . TYR A 1 231 ? 4.665 -1.091 17.704 1.00 94.19 231 TYR A N 1
ATOM 1833 C CA . TYR A 1 231 ? 4.728 -0.443 16.397 1.00 94.19 231 TYR A CA 1
ATOM 1834 C C . TYR A 1 231 ? 6.022 -0.808 15.661 1.00 94.19 231 TYR A C 1
ATOM 1836 O O . TYR A 1 231 ? 6.905 -1.484 16.190 1.00 94.19 231 TYR A O 1
ATOM 1844 N N . SER A 1 232 ? 6.139 -0.398 14.405 1.00 91.69 232 SER A N 1
ATOM 1845 C CA . SER A 1 232 ? 7.386 -0.464 13.645 1.00 91.69 232 SER A CA 1
ATOM 1846 C C . SER A 1 232 ? 7.501 0.756 12.742 1.00 91.69 232 SER A C 1
ATOM 1848 O O . SER A 1 232 ? 6.501 1.145 12.139 1.00 91.69 232 SER A O 1
ATOM 1850 N N . LEU A 1 233 ? 8.702 1.313 12.611 1.00 88.06 233 LEU A N 1
ATOM 1851 C CA . LEU A 1 233 ? 8.979 2.445 11.725 1.00 88.06 233 LEU A CA 1
ATOM 1852 C C . LEU A 1 233 ? 9.475 1.935 10.369 1.00 88.06 233 LEU A C 1
ATOM 1854 O O . LEU A 1 233 ? 10.336 1.055 10.319 1.00 88.06 233 LEU A O 1
ATOM 1858 N N . LYS A 1 234 ? 8.925 2.464 9.274 1.00 79.19 234 LYS A N 1
ATOM 1859 C CA . LYS A 1 234 ? 9.276 2.097 7.894 1.00 79.19 234 LYS A CA 1
ATOM 1860 C C . LYS A 1 234 ? 9.865 3.285 7.132 1.00 79.19 234 LYS A C 1
ATOM 1862 O O . LYS A 1 234 ? 9.313 3.705 6.117 1.00 79.19 234 LYS A O 1
ATOM 1867 N N . GLY A 1 235 ? 10.993 3.788 7.624 1.00 70.50 235 GLY A N 1
ATOM 1868 C CA . GLY A 1 235 ? 11.634 4.993 7.099 1.00 70.50 235 GLY A CA 1
ATOM 1869 C C . GLY A 1 235 ? 10.895 6.275 7.490 1.00 70.50 235 GLY A C 1
ATOM 1870 O O . GLY A 1 235 ? 9.785 6.229 8.037 1.00 70.50 235 GLY A O 1
ATOM 1871 N N . LYS A 1 236 ? 11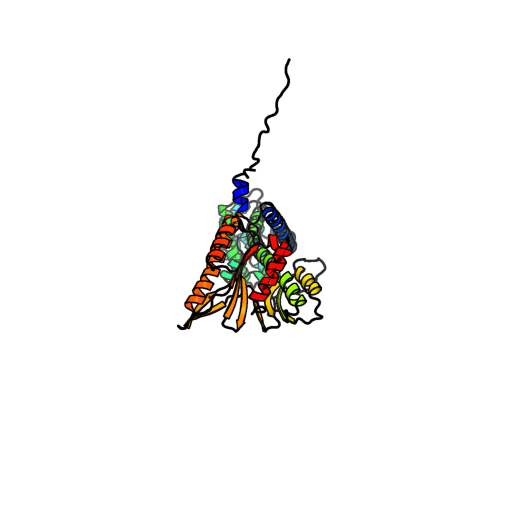.543 7.411 7.231 1.00 68.94 236 LYS A N 1
ATOM 1872 C CA . LYS A 1 236 ? 10.975 8.746 7.437 1.00 68.94 236 LYS A CA 1
ATOM 1873 C C . LYS A 1 236 ? 9.962 9.085 6.336 1.00 68.94 236 LYS A C 1
ATOM 1875 O O . LYS A 1 236 ? 10.001 8.505 5.249 1.00 68.94 236 LYS A O 1
ATOM 1880 N N . ILE A 1 237 ? 9.017 9.965 6.659 1.00 64.88 237 ILE A N 1
ATOM 1881 C CA . ILE A 1 237 ? 8.102 10.575 5.683 1.00 64.88 237 ILE A CA 1
ATOM 1882 C C . ILE A 1 237 ? 8.823 11.748 5.016 1.00 64.88 237 ILE A C 1
ATOM 1884 O O . ILE A 1 237 ? 8.941 11.758 3.800 1.00 64.88 237 ILE A O 1
ATOM 1888 N N . VAL A 1 238 ? 9.416 12.634 5.820 1.00 56.19 238 VAL A N 1
ATOM 1889 C CA . VAL A 1 238 ? 10.207 13.777 5.349 1.00 56.19 238 VAL A CA 1
ATOM 1890 C C . VAL A 1 238 ? 11.681 13.381 5.253 1.00 56.19 238 VAL A C 1
ATOM 1892 O O . VAL A 1 238 ? 12.262 12.901 6.229 1.00 56.19 238 VAL A O 1
ATOM 1895 N N . ILE A 1 239 ? 12.283 13.569 4.079 1.00 52.06 239 ILE A N 1
ATOM 1896 C CA . ILE A 1 239 ? 13.725 13.415 3.860 1.00 52.06 239 ILE A CA 1
ATOM 1897 C C . ILE A 1 239 ? 14.319 14.825 3.888 1.00 52.06 239 ILE A C 1
ATOM 1899 O O . ILE A 1 239 ? 14.062 15.604 2.976 1.00 52.06 239 ILE A O 1
ATOM 1903 N N . ASN A 1 240 ? 15.062 15.165 4.942 1.00 40.72 240 ASN A N 1
ATOM 1904 C CA . ASN A 1 240 ? 15.864 16.388 4.973 1.00 40.72 240 ASN A CA 1
ATOM 1905 C C . ASN A 1 240 ? 17.274 16.082 4.450 1.00 40.72 240 ASN A C 1
ATOM 1907 O O . ASN A 1 240 ? 17.826 15.027 4.767 1.00 40.72 240 ASN A O 1
ATOM 1911 N N . ASP A 1 241 ? 17.858 17.026 3.709 1.00 37.75 241 ASP A N 1
ATOM 1912 C CA . ASP A 1 241 ? 19.173 16.896 3.056 1.00 37.75 241 ASP A CA 1
ATOM 1913 C C . ASP A 1 241 ? 20.346 16.613 4.027 1.00 37.75 241 ASP A C 1
ATOM 1915 O O . ASP A 1 241 ? 21.398 16.150 3.593 1.00 37.75 241 ASP A O 1
ATOM 1919 N N . ASP A 1 242 ? 20.170 16.829 5.337 1.00 35.88 242 ASP A N 1
ATOM 1920 C CA . ASP A 1 242 ? 21.214 16.665 6.367 1.00 35.88 242 ASP A CA 1
ATOM 1921 C C . ASP A 1 242 ? 21.161 15.329 7.145 1.00 35.88 242 ASP A C 1
ATOM 1923 O O . ASP A 1 242 ? 21.984 15.080 8.034 1.00 35.88 242 ASP A O 1
ATOM 1927 N N . ASP A 1 243 ? 20.222 14.431 6.838 1.00 40.97 243 ASP A N 1
ATOM 1928 C CA . ASP A 1 243 ? 19.990 13.245 7.668 1.00 40.97 243 ASP A CA 1
ATOM 1929 C C . ASP A 1 243 ? 20.841 12.030 7.246 1.00 40.97 243 ASP A C 1
ATOM 1931 O O . ASP A 1 243 ? 20.389 11.124 6.547 1.00 40.97 243 ASP A O 1
ATOM 1935 N N . ASN A 1 244 ? 22.056 11.933 7.795 1.00 35.44 244 ASN A N 1
ATOM 1936 C CA . ASN A 1 244 ? 22.903 10.724 7.770 1.00 35.44 244 ASN A CA 1
ATOM 1937 C C . ASN A 1 244 ? 22.374 9.559 8.652 1.00 35.44 244 ASN A C 1
ATOM 1939 O O . ASN A 1 244 ? 23.107 8.613 8.952 1.00 35.44 244 ASN A O 1
ATOM 1943 N N . GLU A 1 245 ? 21.118 9.593 9.113 1.00 38.16 245 GLU A N 1
ATOM 1944 C CA . GLU A 1 245 ? 20.579 8.579 10.025 1.00 38.16 245 GLU A CA 1
ATOM 1945 C C . GLU A 1 245 ? 19.884 7.412 9.307 1.00 38.16 245 GLU A C 1
ATOM 1947 O O . GLU A 1 245 ? 18.752 7.490 8.835 1.00 38.16 245 GLU A O 1
ATOM 1952 N N . THR A 1 246 ? 20.537 6.251 9.365 1.00 40.78 246 THR A N 1
ATOM 1953 C CA . THR A 1 246 ? 20.057 4.912 8.974 1.00 40.78 246 THR A CA 1
ATOM 1954 C C . THR A 1 246 ? 18.923 4.326 9.846 1.00 40.78 246 THR A C 1
ATOM 1956 O O . THR A 1 246 ? 18.714 3.107 9.855 1.00 40.78 246 THR A O 1
ATOM 1959 N N . GLU A 1 247 ? 18.151 5.127 10.589 1.00 39.12 247 GLU A N 1
ATOM 1960 C CA . GLU A 1 247 ? 16.978 4.619 11.323 1.00 39.12 247 GLU A CA 1
ATOM 1961 C C . GLU A 1 247 ? 15.817 4.314 10.353 1.00 39.12 247 GLU A C 1
ATOM 1963 O O . GLU A 1 247 ? 14.938 5.134 10.101 1.00 39.12 247 GLU A O 1
ATOM 1968 N N . GLY A 1 248 ? 15.785 3.087 9.814 1.00 44.38 248 GLY A N 1
ATOM 1969 C CA . GLY A 1 248 ? 14.609 2.552 9.107 1.00 44.38 248 GLY A CA 1
ATOM 1970 C C . GLY A 1 248 ? 14.839 1.941 7.723 1.00 44.38 248 GLY A C 1
ATOM 1971 O O . GLY A 1 248 ? 13.867 1.508 7.105 1.00 44.38 248 GLY A O 1
ATOM 1972 N N . ALA A 1 249 ? 16.084 1.840 7.243 1.00 34.44 249 ALA A N 1
ATOM 1973 C CA . ALA A 1 249 ? 16.394 1.195 5.957 1.00 34.44 249 ALA A CA 1
ATOM 1974 C C . ALA A 1 249 ? 16.356 -0.356 6.001 1.00 34.44 249 ALA A C 1
ATOM 1976 O O . ALA A 1 249 ? 16.321 -1.021 4.962 1.00 34.44 249 ALA A O 1
ATOM 1977 N N . GLY A 1 250 ? 16.302 -0.957 7.196 1.00 39.97 250 GLY A N 1
ATOM 1978 C CA . GLY A 1 250 ? 16.185 -2.406 7.414 1.00 39.97 250 GLY A CA 1
ATOM 1979 C C . GLY A 1 250 ? 14.753 -2.875 7.699 1.00 39.97 250 GLY A C 1
ATOM 1980 O O . GLY A 1 250 ? 13.861 -2.073 7.968 1.00 39.97 250 GLY A O 1
ATOM 1981 N N . ALA A 1 251 ? 14.512 -4.194 7.657 1.00 44.91 251 ALA A N 1
ATOM 1982 C CA . ALA A 1 251 ? 13.223 -4.791 8.024 1.00 44.91 251 ALA A CA 1
ATOM 1983 C C . ALA A 1 251 ? 12.723 -4.206 9.356 1.00 44.91 251 ALA A C 1
ATOM 1985 O O . ALA A 1 251 ? 13.392 -4.341 10.377 1.00 44.91 251 ALA A O 1
ATOM 1986 N N . ALA A 1 252 ? 11.574 -3.523 9.321 1.00 60.91 252 ALA A N 1
ATOM 1987 C CA . ALA A 1 252 ? 11.085 -2.705 10.425 1.00 60.91 252 ALA A CA 1
ATOM 1988 C C . ALA A 1 252 ? 10.960 -3.533 11.714 1.00 60.91 252 ALA A C 1
ATOM 1990 O O . ALA A 1 252 ? 10.009 -4.302 11.891 1.00 60.91 252 ALA A O 1
ATOM 1991 N N . LYS A 1 253 ? 11.953 -3.411 12.603 1.00 79.31 253 LYS A N 1
ATOM 1992 C CA . LYS A 1 253 ? 11.979 -4.130 13.876 1.00 79.31 253 LYS A CA 1
ATOM 1993 C C . LYS A 1 253 ? 10.812 -3.625 14.715 1.00 79.31 253 LYS A C 1
ATOM 1995 O O . LYS A 1 253 ? 10.615 -2.419 14.855 1.00 79.31 253 LYS A O 1
ATOM 2000 N N . ARG A 1 254 ? 10.021 -4.551 15.258 1.00 89.00 254 ARG A N 1
ATOM 2001 C CA . ARG A 1 254 ? 8.925 -4.198 16.163 1.00 89.00 254 ARG A CA 1
ATOM 2002 C C . ARG A 1 254 ? 9.514 -3.542 17.415 1.00 89.00 254 ARG A C 1
ATOM 2004 O O . ARG A 1 254 ? 10.326 -4.162 18.101 1.00 89.00 254 ARG A O 1
ATOM 2011 N N . LYS A 1 255 ? 9.112 -2.301 17.680 1.00 92.44 255 LYS A N 1
ATOM 2012 C CA . LYS A 1 255 ? 9.439 -1.521 18.876 1.00 92.44 255 LYS A CA 1
ATOM 2013 C C . LYS A 1 255 ? 8.240 -1.584 19.828 1.00 92.44 255 LYS A C 1
ATOM 2015 O O . LYS A 1 255 ? 7.089 -1.522 19.392 1.00 92.44 255 LYS A O 1
ATOM 2020 N N . ARG A 1 256 ? 8.520 -1.746 21.122 1.00 94.31 256 ARG A N 1
ATOM 2021 C CA . ARG A 1 256 ? 7.528 -1.775 22.202 1.00 94.31 256 ARG A CA 1
ATOM 2022 C C . ARG A 1 256 ? 7.699 -0.517 23.039 1.00 94.31 256 ARG A C 1
ATOM 2024 O O . ARG A 1 256 ? 8.793 -0.270 23.536 1.00 94.31 256 ARG A O 1
ATOM 2031 N N . LEU A 1 257 ? 6.632 0.258 23.162 1.00 93.62 257 LEU A N 1
ATOM 2032 C CA . LEU A 1 257 ? 6.570 1.450 23.990 1.00 93.62 257 LEU A CA 1
ATOM 2033 C C . LEU A 1 257 ? 5.690 1.147 25.202 1.00 93.62 257 LEU A C 1
ATOM 2035 O O . LEU A 1 257 ? 4.489 0.937 25.048 1.00 93.62 257 LEU A O 1
ATOM 2039 N N . ASN A 1 258 ? 6.302 1.102 26.383 1.00 94.81 258 ASN A N 1
ATOM 2040 C CA . ASN A 1 258 ? 5.587 0.973 27.650 1.00 94.81 258 ASN A CA 1
ATOM 2041 C C . ASN A 1 258 ? 5.107 2.355 28.085 1.00 94.81 258 ASN A C 1
ATOM 2043 O O . ASN A 1 258 ? 5.884 3.309 28.045 1.00 94.81 258 ASN A O 1
ATOM 2047 N N . ILE A 1 259 ? 3.846 2.449 28.493 1.00 93.88 259 ILE A N 1
ATOM 2048 C CA . ILE A 1 259 ? 3.195 3.708 28.835 1.00 93.88 259 ILE A CA 1
ATOM 2049 C C . ILE A 1 259 ? 3.049 3.821 30.347 1.00 93.88 259 ILE A C 1
ATOM 2051 O O . ILE A 1 259 ? 2.544 2.923 31.019 1.00 93.88 259 ILE A O 1
ATOM 2055 N N . THR A 1 260 ? 3.498 4.953 30.871 1.00 89.94 260 THR A N 1
ATOM 2056 C CA . THR A 1 260 ? 3.324 5.382 32.261 1.00 89.94 260 THR A CA 1
ATOM 2057 C C . THR A 1 260 ? 2.510 6.674 32.307 1.00 89.94 260 THR A C 1
ATOM 2059 O O . THR A 1 260 ? 2.285 7.322 31.281 1.00 89.94 260 THR A O 1
ATOM 2062 N N . LEU A 1 261 ? 2.086 7.083 33.506 1.00 82.81 261 LEU A N 1
ATOM 2063 C CA . LEU A 1 261 ? 1.362 8.345 33.697 1.00 82.81 261 LEU A CA 1
ATOM 2064 C C . LEU A 1 261 ? 2.169 9.563 33.218 1.00 82.81 261 LEU A C 1
ATOM 2066 O O . LEU A 1 261 ? 1.591 10.469 32.632 1.00 82.81 261 LEU A O 1
ATOM 2070 N N . ASP A 1 262 ? 3.492 9.538 33.387 1.00 88.38 262 ASP A N 1
ATOM 2071 C CA . ASP A 1 262 ? 4.389 10.640 33.008 1.00 88.38 262 ASP A CA 1
ATOM 2072 C C . ASP A 1 262 ? 4.846 10.575 31.541 1.00 88.38 262 ASP A C 1
ATOM 2074 O O . ASP A 1 262 ? 5.647 11.395 31.089 1.00 88.38 262 ASP A O 1
ATOM 2078 N N . THR A 1 263 ? 4.385 9.576 30.780 1.00 91.19 263 THR A N 1
ATOM 2079 C CA . THR A 1 263 ? 4.744 9.463 29.365 1.00 91.19 263 THR A CA 1
ATOM 2080 C C . THR A 1 263 ? 4.125 10.619 28.585 1.00 91.19 263 THR A C 1
ATOM 2082 O O . THR A 1 263 ? 2.905 10.746 28.517 1.00 91.19 263 THR A O 1
ATOM 2085 N N . ASN A 1 264 ? 4.965 11.441 27.954 1.00 93.31 264 ASN A N 1
ATOM 2086 C CA . ASN A 1 264 ? 4.513 12.500 27.058 1.00 93.31 264 ASN A CA 1
ATOM 2087 C C . ASN A 1 264 ? 4.099 11.891 25.707 1.00 93.31 264 ASN A C 1
ATOM 2089 O O . ASN A 1 264 ? 4.928 11.735 24.809 1.00 93.31 264 ASN A O 1
ATOM 2093 N N . ILE A 1 265 ? 2.828 11.497 25.595 1.00 93.69 265 ILE A N 1
ATOM 2094 C CA . ILE A 1 265 ? 2.279 10.898 24.374 1.00 93.69 265 ILE A CA 1
ATOM 2095 C C . ILE A 1 265 ? 2.285 11.886 23.209 1.00 93.69 265 ILE A C 1
ATOM 2097 O O . ILE A 1 265 ? 2.615 11.474 22.102 1.00 93.69 265 ILE A O 1
ATOM 2101 N N . GLU A 1 266 ? 1.973 13.162 23.441 1.00 91.44 266 GLU A N 1
ATOM 2102 C CA . GLU A 1 266 ? 1.923 14.181 22.384 1.00 91.44 266 GLU A CA 1
ATOM 2103 C C . GLU A 1 266 ? 3.247 14.235 21.621 1.00 91.44 266 GLU A C 1
ATOM 2105 O O . GLU A 1 266 ? 3.270 14.028 20.411 1.00 91.44 266 GLU A O 1
ATOM 2110 N N . LYS A 1 267 ? 4.371 14.332 22.341 1.00 92.69 267 LYS A N 1
ATOM 2111 C CA . LYS A 1 267 ? 5.714 14.320 21.745 1.00 92.69 267 LYS A CA 1
ATOM 2112 C C . LYS A 1 267 ? 6.023 13.027 20.978 1.00 92.69 267 LYS A C 1
ATOM 2114 O O . LYS A 1 267 ? 6.769 13.036 20.000 1.00 92.69 267 LYS A O 1
ATOM 2119 N N . ILE A 1 268 ? 5.497 11.890 21.432 1.00 91.88 268 ILE A N 1
ATOM 2120 C CA . ILE A 1 268 ? 5.684 10.601 20.750 1.00 91.88 268 ILE A CA 1
ATOM 2121 C C . ILE A 1 268 ? 4.882 10.563 19.450 1.00 91.88 268 ILE A C 1
ATOM 2123 O O . ILE A 1 268 ? 5.393 10.077 18.443 1.00 91.88 268 ILE A O 1
ATOM 2127 N N . LEU A 1 269 ? 3.649 11.069 19.459 1.00 91.88 269 LEU A N 1
ATOM 2128 C CA . LEU A 1 269 ? 2.813 11.135 18.265 1.00 91.88 269 LEU A CA 1
ATOM 2129 C C . LEU A 1 269 ? 3.353 12.158 17.257 1.00 91.88 269 LEU A C 1
ATOM 2131 O O . LEU A 1 269 ? 3.428 11.826 16.080 1.00 91.88 269 LEU A O 1
ATOM 2135 N N . GLU A 1 270 ? 3.851 13.312 17.711 1.00 88.94 270 GLU A N 1
ATOM 2136 C CA . GLU A 1 270 ? 4.587 14.269 16.867 1.00 88.94 270 GLU A CA 1
ATOM 2137 C C . GLU A 1 270 ? 5.798 13.607 16.201 1.00 88.94 270 GLU A C 1
ATOM 2139 O O . GLU A 1 270 ? 6.024 13.746 15.000 1.00 88.94 270 GLU A O 1
ATOM 2144 N N . HIS A 1 271 ? 6.568 12.821 16.963 1.00 87.25 271 HIS A N 1
ATOM 2145 C CA . HIS A 1 271 ? 7.657 12.037 16.391 1.00 87.25 271 HIS A CA 1
ATOM 2146 C C . HIS A 1 271 ? 7.127 11.031 15.362 1.00 87.25 271 HIS A C 1
ATOM 2148 O O . HIS A 1 271 ? 7.696 10.908 14.283 1.00 87.25 271 HIS A O 1
ATOM 2154 N N . PHE A 1 272 ? 6.026 10.335 15.640 1.00 88.62 272 PHE A N 1
ATOM 2155 C CA . PHE A 1 272 ? 5.421 9.386 14.704 1.00 88.62 272 PHE A CA 1
ATOM 2156 C C . PHE A 1 272 ? 4.920 10.031 13.413 1.00 88.62 272 PHE A C 1
ATOM 2158 O O . PHE A 1 272 ? 5.008 9.386 12.371 1.00 88.62 272 PHE A O 1
ATOM 2165 N N . ASP A 1 273 ? 4.496 11.290 13.434 1.00 82.69 273 ASP A N 1
ATOM 2166 C CA . ASP A 1 273 ? 4.101 12.018 12.225 1.00 82.69 273 ASP A CA 1
ATOM 2167 C C . ASP A 1 273 ? 5.284 12.271 11.270 1.00 82.69 273 ASP A C 1
ATOM 2169 O O . ASP A 1 273 ? 5.080 12.490 10.077 1.00 82.69 273 ASP A O 1
ATOM 2173 N N . THR A 1 274 ? 6.529 12.135 11.744 1.00 82.00 274 THR A N 1
ATOM 2174 C CA . THR A 1 274 ? 7.737 12.215 10.898 1.00 82.00 274 THR A CA 1
ATOM 2175 C C . THR A 1 274 ? 8.153 10.873 10.274 1.00 82.00 274 THR A C 1
ATOM 2177 O O . THR A 1 274 ? 9.016 10.841 9.393 1.00 82.00 274 THR A O 1
ATOM 2180 N N . TYR A 1 275 ? 7.531 9.751 10.664 1.00 83.50 275 TYR A N 1
ATOM 2181 C CA . TYR A 1 275 ? 7.880 8.406 10.185 1.00 83.50 275 TYR A CA 1
ATOM 2182 C C . TYR A 1 275 ? 6.688 7.653 9.606 1.00 83.50 275 TYR A C 1
ATOM 2184 O O . TYR A 1 275 ? 5.537 7.800 10.010 1.00 83.50 275 TYR A O 1
ATOM 2192 N N . ARG A 1 276 ? 6.969 6.702 8.710 1.00 82.75 276 ARG A N 1
ATOM 2193 C CA . ARG A 1 276 ? 5.953 5.737 8.279 1.00 82.75 276 ARG A CA 1
ATOM 2194 C C . ARG A 1 276 ? 5.730 4.708 9.381 1.00 82.75 276 ARG A C 1
ATOM 2196 O O . ARG A 1 276 ? 6.333 3.631 9.387 1.00 82.75 276 ARG A O 1
ATOM 2203 N N . VAL A 1 277 ? 4.865 5.043 10.331 1.00 89.12 277 VAL A N 1
ATOM 2204 C CA . VAL A 1 277 ? 4.507 4.160 11.443 1.00 89.12 277 VAL A CA 1
ATOM 2205 C C . VAL A 1 277 ? 3.527 3.091 10.983 1.00 89.12 277 VAL A C 1
ATOM 2207 O O . VAL A 1 277 ? 2.537 3.368 10.305 1.00 89.12 277 VAL A O 1
ATOM 2210 N N . LEU A 1 278 ? 3.812 1.852 11.376 1.00 90.62 278 LEU A N 1
ATOM 2211 C CA . LEU A 1 278 ? 2.896 0.725 11.297 1.00 90.62 278 LEU A CA 1
ATOM 2212 C C . LEU A 1 278 ? 2.613 0.225 12.714 1.00 90.62 278 LEU A C 1
ATOM 2214 O O . LEU A 1 278 ? 3.485 -0.375 13.348 1.00 90.62 278 LEU A O 1
ATOM 2218 N N . TYR A 1 279 ? 1.395 0.462 13.187 1.00 93.50 279 TYR A N 1
ATOM 2219 C CA . TYR A 1 279 ? 0.894 -0.087 14.442 1.00 93.50 279 TYR A CA 1
ATOM 2220 C C . TYR A 1 279 ? 0.591 -1.580 14.301 1.00 93.50 279 TYR A C 1
ATOM 2222 O O . TYR A 1 279 ? 0.072 -2.024 13.277 1.00 93.50 279 TYR A O 1
ATOM 2230 N N . HIS A 1 280 ? 0.923 -2.354 15.334 1.00 93.44 280 HIS A N 1
ATOM 2231 C CA . HIS A 1 280 ? 0.675 -3.798 15.384 1.00 93.44 280 HIS A CA 1
ATOM 2232 C C . HIS A 1 280 ? -0.272 -4.191 16.509 1.00 93.44 280 HIS A C 1
ATOM 2234 O O . HIS A 1 280 ? -0.984 -5.184 16.360 1.00 93.44 280 HIS A O 1
ATOM 2240 N N . GLU A 1 281 ? -0.189 -3.513 17.656 1.00 94.81 281 GLU A N 1
ATOM 2241 C CA . GLU A 1 281 ? -0.952 -3.838 18.864 1.00 94.81 281 GLU A CA 1
ATOM 2242 C C . GLU A 1 281 ? -0.975 -2.656 19.839 1.00 94.81 281 GLU A C 1
ATOM 2244 O O . GLU A 1 281 ? 0.036 -1.973 20.006 1.00 94.81 281 GLU A O 1
ATOM 2249 N N . ILE A 1 282 ? -2.122 -2.441 20.476 1.00 95.69 282 ILE A N 1
ATOM 2250 C CA . ILE A 1 282 ? -2.312 -1.532 21.607 1.00 95.69 282 ILE A CA 1
ATOM 2251 C C . ILE A 1 282 ? -2.820 -2.378 22.765 1.00 95.69 282 ILE A C 1
ATOM 2253 O O . ILE A 1 282 ? -3.784 -3.120 22.603 1.00 95.69 282 ILE A O 1
ATOM 2257 N N . GLU A 1 283 ? -2.162 -2.288 23.909 1.00 95.44 283 GLU A N 1
ATOM 2258 C CA . GLU A 1 283 ? -2.497 -3.044 25.113 1.00 95.44 283 GLU A CA 1
ATOM 2259 C C . GLU A 1 283 ? -3.040 -2.088 26.167 1.00 95.44 283 GLU A C 1
ATOM 2261 O O . GLU A 1 283 ? -2.470 -1.015 26.408 1.00 95.44 283 GLU A O 1
ATOM 2266 N N . THR A 1 284 ? -4.157 -2.471 26.771 1.00 95.19 284 THR A N 1
ATOM 2267 C CA . THR A 1 284 ? -4.867 -1.670 27.759 1.00 95.19 284 THR A CA 1
ATOM 2268 C C . THR A 1 284 ? -4.605 -2.167 29.179 1.00 95.19 284 THR A C 1
ATOM 2270 O O . THR A 1 284 ? -4.163 -3.293 29.398 1.00 95.19 284 THR A O 1
ATOM 2273 N N . THR A 1 285 ? -4.841 -1.320 30.181 1.00 94.38 285 THR A N 1
ATOM 2274 C CA . THR A 1 285 ? -4.530 -1.619 31.592 1.00 94.38 285 THR A CA 1
ATOM 2275 C C . THR A 1 285 ? -5.377 -2.740 32.197 1.00 94.38 285 THR A C 1
ATOM 2277 O O . THR A 1 285 ? -4.972 -3.323 33.197 1.00 94.38 285 THR A O 1
ATOM 2280 N N . ASN A 1 286 ? -6.51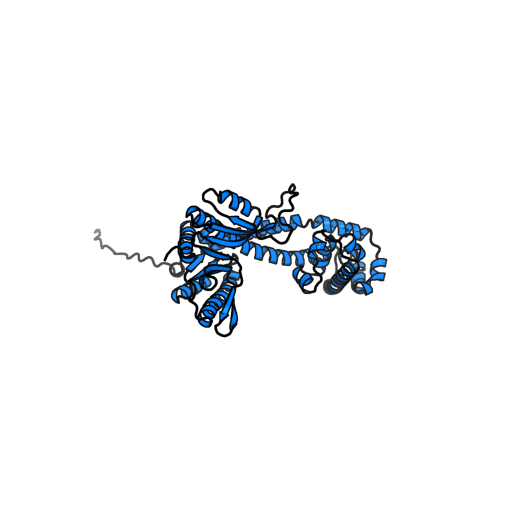5 -3.084 31.587 1.00 91.88 286 ASN A N 1
ATOM 2281 C CA . ASN A 1 286 ? -7.312 -4.266 31.940 1.00 91.88 286 ASN A CA 1
ATOM 2282 C C . ASN A 1 286 ? -6.785 -5.577 31.311 1.00 91.88 286 ASN A C 1
ATOM 2284 O O . ASN A 1 286 ? -7.400 -6.619 31.508 1.00 91.88 286 ASN A O 1
ATOM 2288 N N . GLY A 1 287 ? -5.669 -5.537 30.571 1.00 91.00 287 GLY A N 1
ATOM 2289 C CA . GLY A 1 287 ? -5.054 -6.696 29.911 1.00 91.00 287 GLY A CA 1
ATOM 2290 C C . GLY A 1 287 ? -5.566 -6.973 28.494 1.00 91.00 287 GLY A C 1
ATOM 2291 O O . GLY A 1 287 ? -5.007 -7.824 27.800 1.00 91.00 287 GLY A O 1
ATOM 2292 N N . ASN A 1 288 ? -6.584 -6.238 28.037 1.00 93.00 288 ASN A N 1
ATOM 2293 C CA . ASN A 1 288 ? -7.142 -6.398 26.698 1.00 93.00 288 ASN A CA 1
ATOM 2294 C C . ASN A 1 288 ? -6.235 -5.776 25.631 1.00 93.00 288 ASN A C 1
ATOM 2296 O O . ASN A 1 288 ? -5.350 -4.957 25.900 1.00 93.00 288 ASN A O 1
ATOM 2300 N N . LYS A 1 289 ? -6.436 -6.202 24.384 1.00 93.44 289 LYS A N 1
ATOM 2301 C CA . LYS A 1 289 ? -5.568 -5.825 23.264 1.00 93.44 289 LYS A CA 1
ATOM 2302 C C . LYS A 1 289 ? -6.379 -5.435 22.055 1.00 93.44 289 LYS A C 1
ATOM 2304 O O . LYS A 1 289 ? -7.286 -6.168 21.689 1.00 93.44 289 LYS A O 1
ATOM 2309 N N . LEU A 1 290 ? -5.989 -4.355 21.386 1.00 95.00 290 LEU A N 1
ATOM 2310 C CA . LEU A 1 290 ? -6.396 -4.025 20.024 1.00 95.00 290 LEU A CA 1
ATOM 2311 C C . LEU A 1 290 ? -5.278 -4.424 19.067 1.00 95.00 290 LEU A C 1
ATOM 2313 O O . LEU A 1 290 ? -4.176 -3.885 19.131 1.00 95.00 290 LEU A O 1
ATOM 2317 N N . LEU A 1 291 ? -5.553 -5.358 18.169 1.00 93.50 291 LEU A N 1
ATOM 2318 C CA . LEU A 1 291 ? -4.625 -5.826 17.149 1.00 93.50 291 LEU A CA 1
ATOM 2319 C C . LEU A 1 291 ? -4.965 -5.193 15.799 1.00 93.50 291 LEU A C 1
ATOM 2321 O O . LEU A 1 291 ? -6.134 -5.040 15.448 1.00 93.50 291 LEU A O 1
ATOM 2325 N N . LEU A 1 292 ? -3.926 -4.854 15.032 1.00 92.94 292 LEU A N 1
ATOM 2326 C CA . LEU A 1 292 ? -4.064 -4.129 13.769 1.00 92.94 292 LEU A CA 1
ATOM 2327 C C . LEU A 1 292 ? -3.428 -4.905 12.617 1.00 92.94 292 LEU A C 1
ATOM 2329 O O . LEU A 1 292 ? -2.295 -5.379 12.739 1.00 92.94 292 LEU A O 1
ATOM 2333 N N . ASN A 1 293 ? -4.144 -5.012 11.494 1.00 86.12 293 ASN A N 1
ATOM 2334 C CA . ASN A 1 293 ? -3.703 -5.683 10.266 1.00 86.12 293 ASN A CA 1
ATOM 2335 C C . ASN A 1 293 ? -3.164 -7.110 10.503 1.00 86.12 293 ASN A C 1
ATOM 2337 O O . ASN A 1 293 ? -2.159 -7.522 9.910 1.00 86.12 293 ASN A O 1
ATOM 2341 N N . ARG A 1 294 ? -3.798 -7.878 11.402 1.00 82.81 294 ARG A N 1
ATOM 2342 C CA . ARG A 1 294 ? -3.385 -9.254 11.726 1.00 82.81 294 ARG A CA 1
ATOM 2343 C C . ARG A 1 294 ? -4.386 -10.278 11.210 1.00 82.81 294 ARG A C 1
ATOM 2345 O O . ARG A 1 294 ? -5.587 -10.172 11.434 1.00 82.81 294 ARG A O 1
ATOM 2352 N N . GLN A 1 295 ? -3.858 -11.326 10.577 1.00 83.31 295 GLN A N 1
ATOM 2353 C CA . GLN A 1 295 ? -4.647 -12.497 10.220 1.00 83.31 295 GLN A CA 1
ATOM 2354 C C . GLN A 1 295 ? -4.808 -13.421 11.431 1.00 83.31 295 GLN A C 1
ATOM 2356 O O . GLN A 1 295 ? -3.831 -13.893 12.012 1.00 83.31 295 GLN A O 1
ATOM 2361 N N . LEU A 1 296 ? -6.056 -13.728 11.746 1.00 79.75 296 LEU A N 1
ATOM 2362 C CA . LEU A 1 296 ? -6.495 -14.665 12.761 1.00 79.75 296 LEU A CA 1
ATOM 2363 C C . LEU A 1 296 ? -6.779 -16.043 12.170 1.00 79.75 296 LEU A C 1
ATOM 2365 O O . LEU A 1 296 ? -7.139 -16.200 10.999 1.00 79.75 296 LEU A O 1
ATOM 2369 N N . LYS A 1 297 ? -6.618 -17.057 13.018 1.00 84.19 297 LYS A N 1
ATOM 2370 C CA . LYS A 1 297 ? -6.900 -18.459 12.717 1.00 84.19 297 LYS A CA 1
ATOM 2371 C C . LYS A 1 297 ? -7.824 -19.010 13.793 1.00 84.19 297 LYS A C 1
ATOM 2373 O O . LYS A 1 297 ? -7.389 -19.267 14.909 1.00 84.19 297 LYS A O 1
ATOM 2378 N N . TRP A 1 298 ? -9.088 -19.199 13.454 1.00 85.44 298 TRP A N 1
ATOM 2379 C CA . TRP A 1 298 ? -10.072 -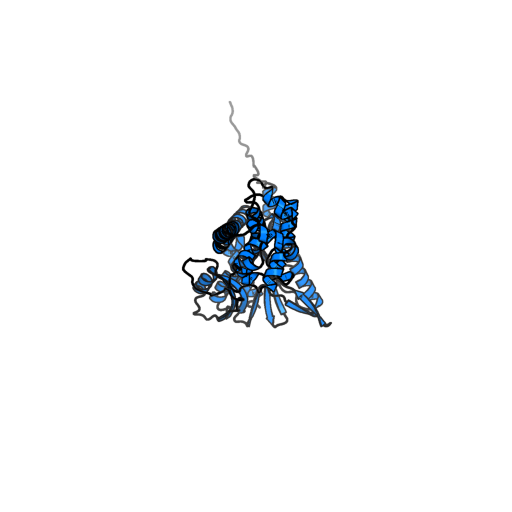19.819 14.330 1.00 85.44 298 TRP A CA 1
ATOM 2380 C C . TRP A 1 298 ? -10.131 -21.314 14.052 1.00 85.44 298 TRP A C 1
ATOM 2382 O O . TRP A 1 298 ? -10.401 -21.734 12.927 1.00 85.44 298 TRP A O 1
ATOM 2392 N N . LYS A 1 299 ? -9.828 -22.130 15.061 1.00 81.50 299 LYS A N 1
ATOM 2393 C CA . LYS A 1 299 ? -9.930 -23.585 14.952 1.00 81.50 299 LYS A CA 1
ATOM 2394 C C . LYS A 1 299 ? -11.363 -24.014 15.251 1.00 81.50 299 LYS A C 1
ATOM 2396 O O . LYS A 1 299 ? -11.960 -23.559 16.216 1.00 81.50 299 LYS A O 1
ATOM 2401 N N . THR A 1 300 ? -11.891 -24.883 14.404 1.00 77.12 300 THR A N 1
ATOM 2402 C CA . THR A 1 300 ? -13.156 -25.596 14.623 1.00 77.12 300 THR A CA 1
ATOM 2403 C C . THR A 1 300 ? -12.930 -26.819 15.510 1.00 77.12 300 THR A C 1
ATOM 2405 O O . THR A 1 300 ? -11.823 -27.363 15.533 1.00 77.12 300 THR A O 1
ATOM 2408 N N . ASP A 1 301 ? -13.999 -27.332 16.120 1.00 74.88 301 ASP A N 1
ATOM 2409 C CA . ASP A 1 301 ? -13.985 -28.582 16.901 1.00 74.88 301 ASP A CA 1
ATOM 2410 C C . ASP A 1 301 ? -13.507 -29.794 16.082 1.00 74.88 301 ASP A C 1
ATOM 2412 O O . ASP A 1 301 ? -12.987 -30.769 16.616 1.00 74.88 301 ASP A O 1
ATOM 2416 N N . LYS A 1 302 ? -13.632 -29.718 14.751 1.00 75.56 302 LYS A N 1
ATOM 2417 C CA . LYS A 1 302 ? -13.179 -30.742 13.797 1.00 75.56 302 LYS A CA 1
ATOM 2418 C C . LYS A 1 302 ? -11.715 -30.570 13.365 1.00 75.56 302 LYS A C 1
ATOM 2420 O O . LYS A 1 302 ? -11.288 -31.193 12.398 1.00 75.56 302 LYS A O 1
ATOM 2425 N N . GLY A 1 303 ? -10.957 -29.673 13.998 1.00 77.19 303 GLY A N 1
ATOM 2426 C CA . GLY A 1 303 ? -9.548 -29.401 13.685 1.00 77.19 303 GLY A CA 1
ATOM 2427 C C . GLY A 1 303 ? -9.303 -28.563 12.421 1.00 77.19 303 GLY A C 1
ATOM 2428 O O . GLY A 1 303 ? -8.167 -28.172 12.154 1.00 77.19 303 GLY A O 1
ATOM 2429 N N . THR A 1 304 ? -10.344 -28.223 11.651 1.00 79.62 304 THR A N 1
ATOM 2430 C CA . THR A 1 304 ? -10.218 -27.313 10.497 1.00 79.62 304 THR A CA 1
ATOM 2431 C C . THR A 1 304 ? -10.029 -25.866 10.956 1.00 79.62 304 THR A C 1
ATOM 2433 O O . THR A 1 304 ? -10.524 -25.484 12.017 1.00 79.62 304 THR A O 1
ATOM 2436 N N . THR A 1 305 ? -9.293 -25.060 10.185 1.00 83.44 305 THR A N 1
ATOM 2437 C CA . THR A 1 305 ? -8.968 -23.667 10.538 1.00 83.44 305 THR A CA 1
ATOM 2438 C C . THR A 1 305 ? -9.654 -22.680 9.598 1.00 83.44 305 THR A C 1
ATOM 2440 O O . THR A 1 305 ? -9.417 -22.706 8.391 1.00 83.44 305 THR A O 1
ATOM 2443 N N . VAL A 1 306 ? -10.433 -21.757 10.158 1.00 82.75 306 VAL A N 1
ATOM 2444 C CA . VAL A 1 306 ? -10.992 -20.594 9.464 1.00 82.75 306 VAL A CA 1
ATOM 2445 C C . VAL A 1 306 ? -10.010 -19.430 9.588 1.00 82.75 306 VAL A C 1
ATOM 2447 O O . VAL A 1 306 ? -9.600 -19.067 10.689 1.00 82.75 306 VAL A O 1
ATOM 2450 N N . LYS A 1 307 ? -9.598 -18.850 8.456 1.00 85.69 307 LYS A N 1
ATOM 2451 C CA . LYS A 1 307 ? -8.718 -17.675 8.424 1.00 85.69 307 LYS A CA 1
ATOM 2452 C C . LYS A 1 307 ? -9.543 -16.403 8.275 1.00 85.69 307 LYS A C 1
ATOM 2454 O O . LYS A 1 307 ? -10.336 -16.298 7.343 1.00 85.69 307 LYS A O 1
ATOM 2459 N N . ILE A 1 308 ? -9.294 -15.432 9.139 1.00 85.06 308 ILE A N 1
ATOM 2460 C CA . ILE A 1 308 ? -9.990 -14.143 9.178 1.00 85.06 308 ILE A CA 1
ATOM 2461 C C . ILE A 1 308 ? -8.923 -13.052 9.231 1.00 85.06 308 ILE A C 1
ATOM 2463 O O . ILE A 1 308 ? -7.879 -13.274 9.826 1.00 85.06 308 ILE A O 1
ATOM 2467 N N . GLY A 1 309 ? -9.115 -11.900 8.599 1.00 83.88 309 GLY A N 1
ATOM 2468 C CA . GLY A 1 309 ? -8.141 -10.810 8.683 1.00 83.88 309 GLY A CA 1
ATOM 2469 C C . GLY A 1 309 ? -8.823 -9.457 8.633 1.00 83.88 309 GLY A C 1
ATOM 2470 O O . GLY A 1 309 ? -8.785 -8.863 7.562 1.00 83.88 309 GLY A O 1
ATOM 2471 N N . PRO A 1 310 ? -9.467 -9.021 9.731 1.00 90.56 310 PRO A N 1
ATOM 2472 C CA . PRO A 1 310 ? -9.984 -7.669 9.820 1.00 90.56 310 PRO A CA 1
ATOM 2473 C C . PRO A 1 310 ? -8.844 -6.667 10.016 1.00 90.56 310 PRO A C 1
ATOM 2475 O O . PRO A 1 310 ? -7.802 -7.001 10.599 1.00 90.56 310 PRO A O 1
ATOM 2478 N N . ASP A 1 311 ? -9.068 -5.434 9.575 1.00 93.31 311 ASP A N 1
ATOM 2479 C CA . ASP A 1 311 ? -8.114 -4.335 9.748 1.00 93.31 311 ASP A CA 1
ATOM 2480 C C . ASP A 1 311 ? -7.871 -4.016 11.239 1.00 93.31 311 ASP A C 1
ATOM 2482 O O . ASP A 1 311 ? -6.726 -3.790 11.642 1.00 93.31 311 ASP A O 1
ATOM 2486 N N . LEU A 1 312 ? -8.921 -4.072 12.072 1.00 95.06 312 LEU A N 1
ATOM 2487 C CA . LEU A 1 312 ? -8.858 -3.879 13.526 1.00 95.06 312 LEU A CA 1
ATOM 2488 C C . LEU A 1 312 ? -9.640 -4.965 14.269 1.00 95.06 312 LEU A C 1
ATOM 2490 O O . LEU A 1 312 ? -10.703 -5.379 13.810 1.00 95.06 312 LEU A O 1
ATOM 2494 N N . HIS A 1 313 ? -9.152 -5.407 15.429 1.00 93.38 313 HIS A N 1
ATOM 2495 C CA . HIS A 1 313 ? -9.924 -6.288 16.311 1.00 93.38 313 HIS A CA 1
ATOM 2496 C C . HIS A 1 313 ? -9.398 -6.345 17.746 1.00 93.38 313 HIS A C 1
ATOM 2498 O O . HIS A 1 313 ? -8.188 -6.279 17.967 1.00 93.38 313 HIS A O 1
ATOM 2504 N N . SER A 1 314 ? -10.300 -6.513 18.715 1.00 92.38 314 SER A N 1
ATOM 2505 C CA . SER A 1 314 ? -9.969 -6.587 20.139 1.00 92.38 314 SER A CA 1
ATOM 2506 C C . SER A 1 314 ? -10.082 -7.997 20.731 1.00 92.38 314 SER A C 1
ATOM 2508 O O . SER A 1 314 ? -10.961 -8.766 20.340 1.00 92.38 314 SER A O 1
ATOM 2510 N N . PHE A 1 315 ? -9.214 -8.322 21.697 1.00 83.81 315 PHE A N 1
ATOM 2511 C CA . PHE A 1 315 ? -9.214 -9.579 22.464 1.00 83.81 315 PHE A CA 1
ATOM 2512 C C . PHE A 1 315 ? -9.121 -9.351 23.974 1.00 83.81 315 PHE A C 1
ATOM 2514 O O . PHE A 1 315 ? -8.482 -8.393 24.417 1.00 83.81 315 PHE A O 1
ATOM 2521 N N . VAL A 1 316 ? -9.688 -10.304 24.722 1.00 64.31 316 VAL A N 1
ATOM 2522 C CA . VAL A 1 316 ? -9.539 -10.469 26.185 1.00 64.31 316 VAL A CA 1
ATOM 2523 C C . VAL A 1 316 ? -8.728 -11.714 26.545 1.00 64.31 316 VAL A C 1
ATOM 2525 O O . VAL A 1 316 ? -7.941 -11.688 27.482 1.00 64.31 316 VAL A O 1
ATOM 2528 N N . ASP A 1 317 ? -8.876 -12.785 25.763 1.00 64.31 317 ASP A N 1
ATOM 2529 C CA . ASP A 1 317 ? -8.099 -14.026 25.853 1.00 64.31 317 ASP A CA 1
ATOM 2530 C C . ASP A 1 317 ? -7.863 -14.578 24.431 1.00 64.31 317 ASP A C 1
ATOM 2532 O O . ASP A 1 317 ? -8.494 -14.115 23.477 1.00 64.31 317 ASP A O 1
ATOM 2536 N N . GLU A 1 318 ? -6.975 -15.564 24.253 1.00 60.19 318 GLU A N 1
ATOM 2537 C CA . GLU A 1 318 ? -6.519 -16.089 22.950 1.00 60.19 318 GLU A CA 1
ATOM 2538 C C . GLU A 1 318 ? -7.651 -16.575 22.018 1.00 60.19 318 GLU A C 1
ATOM 2540 O O . GLU A 1 318 ? -7.430 -16.788 20.821 1.00 60.19 318 GLU A O 1
ATOM 2545 N N . ASN A 1 319 ? -8.867 -16.754 22.544 1.00 63.72 319 ASN A N 1
ATOM 2546 C CA . ASN A 1 319 ? -9.982 -17.373 21.836 1.00 63.72 319 ASN A CA 1
ATOM 2547 C C . ASN A 1 319 ? -11.171 -16.457 21.524 1.00 63.72 319 ASN A C 1
ATOM 2549 O O . ASN A 1 319 ? -11.887 -16.776 20.569 1.00 63.72 319 ASN A O 1
ATOM 2553 N N . ASP A 1 320 ? -11.354 -15.340 22.238 1.00 76.31 320 ASP A N 1
ATOM 2554 C CA . ASP A 1 320 ? -12.580 -14.535 22.149 1.00 76.31 320 ASP A CA 1
ATOM 2555 C C . ASP A 1 320 ? -12.327 -13.087 21.729 1.00 76.31 320 ASP A C 1
ATOM 2557 O O . ASP A 1 320 ? -11.667 -12.297 22.405 1.00 76.31 320 ASP A O 1
ATOM 2561 N N . MET A 1 321 ? -12.907 -12.758 20.575 1.00 86.75 321 MET A N 1
ATOM 2562 C CA . MET A 1 321 ? -12.888 -11.435 19.972 1.00 86.75 321 MET A CA 1
ATOM 2563 C C . MET A 1 321 ? -14.135 -10.676 20.426 1.00 86.75 321 MET A C 1
ATOM 2565 O O . MET A 1 321 ? -15.249 -11.158 20.224 1.00 86.75 321 MET A O 1
ATOM 2569 N N . PHE A 1 322 ? -13.965 -9.495 21.019 1.00 89.19 322 PHE A N 1
ATOM 2570 C CA . PHE A 1 322 ? -15.096 -8.652 21.434 1.00 89.19 322 PHE A CA 1
ATOM 2571 C C . PHE A 1 322 ? -15.579 -7.744 20.321 1.00 89.19 322 PHE A C 1
ATOM 2573 O O . PHE A 1 322 ? -16.783 -7.522 20.168 1.00 89.19 322 PHE A O 1
ATOM 2580 N N . TRP A 1 323 ? -14.638 -7.236 19.536 1.00 94.81 323 TRP A N 1
ATOM 2581 C CA . TRP A 1 323 ? -14.925 -6.313 18.463 1.00 94.81 323 TRP A CA 1
ATOM 2582 C C . TRP A 1 323 ? -13.987 -6.533 17.284 1.00 94.81 323 TRP A C 1
ATOM 2584 O O . TRP A 1 323 ? -12.829 -6.914 17.461 1.00 94.81 323 TRP A O 1
ATOM 2594 N N . ALA A 1 324 ? -14.486 -6.283 16.080 1.00 95.56 324 ALA A N 1
ATOM 2595 C CA . ALA A 1 324 ? -13.678 -6.200 14.876 1.00 95.56 324 ALA A CA 1
ATOM 2596 C C . ALA A 1 324 ? -14.217 -5.136 13.926 1.00 95.56 324 ALA A C 1
ATOM 2598 O O . ALA A 1 324 ? -15.418 -4.872 13.883 1.00 95.56 324 ALA A O 1
ATOM 2599 N N . ALA A 1 325 ? -13.330 -4.562 13.123 1.00 97.25 325 ALA A N 1
ATOM 2600 C CA . ALA A 1 325 ? -13.709 -3.593 12.117 1.00 97.25 325 ALA A CA 1
ATOM 2601 C C . ALA A 1 325 ? -12.864 -3.676 10.854 1.00 97.25 325 ALA A C 1
ATOM 2603 O O . ALA A 1 325 ? -11.693 -4.057 10.872 1.00 97.25 325 ALA A O 1
ATOM 2604 N N . GLU A 1 326 ? -13.494 -3.251 9.765 1.00 97.69 326 GLU A N 1
ATOM 2605 C CA . GLU A 1 326 ? -12.837 -2.931 8.504 1.00 97.69 326 GLU A CA 1
ATOM 2606 C C . GLU A 1 326 ? -12.672 -1.417 8.388 1.00 97.69 326 GLU A C 1
ATOM 2608 O O . GLU A 1 326 ? -13.606 -0.666 8.680 1.00 97.69 326 GLU A O 1
ATOM 2613 N N . LEU A 1 327 ? -11.500 -0.983 7.924 1.00 97.12 327 LEU A N 1
ATOM 2614 C CA . LEU A 1 327 ? -11.157 0.418 7.716 1.00 97.12 327 LEU A CA 1
ATOM 2615 C C . LEU A 1 327 ? -10.808 0.660 6.248 1.00 97.12 327 LEU A C 1
ATOM 2617 O O . LEU A 1 327 ? -9.949 -0.006 5.666 1.00 97.12 327 LEU A O 1
ATOM 2621 N N . LYS A 1 328 ? -11.460 1.641 5.625 1.00 95.50 328 LYS A N 1
ATOM 2622 C CA . LYS A 1 328 ? -11.225 2.002 4.221 1.00 95.50 328 LYS A CA 1
ATOM 2623 C C . LYS A 1 328 ? -10.831 3.467 4.110 1.00 95.50 328 LYS A C 1
ATOM 2625 O O . LYS A 1 328 ? -11.653 4.362 4.255 1.00 95.50 328 LYS A O 1
ATOM 2630 N N . GLY A 1 329 ? -9.545 3.691 3.839 1.00 93.25 329 GLY A N 1
ATOM 2631 C CA . GLY A 1 329 ? -8.946 5.026 3.779 1.00 93.25 329 GLY A CA 1
ATOM 2632 C C . GLY A 1 329 ? -9.163 5.794 2.471 1.00 93.25 329 GLY A C 1
ATOM 2633 O O . GLY A 1 329 ? -8.871 6.988 2.418 1.00 93.25 329 GLY A O 1
ATOM 2634 N N . GLY A 1 330 ? -9.636 5.132 1.411 1.00 91.00 330 GLY A N 1
ATOM 2635 C CA . GLY A 1 330 ? -9.830 5.752 0.100 1.00 91.00 330 GLY A CA 1
ATOM 2636 C C . GLY A 1 330 ? -10.897 6.846 0.128 1.00 91.00 330 GLY A C 1
ATOM 2637 O O . GLY A 1 330 ? -11.974 6.636 0.676 1.00 91.00 330 GLY A O 1
ATOM 2638 N N . ALA A 1 331 ? -10.592 7.994 -0.480 1.00 91.25 331 ALA A N 1
ATOM 2639 C CA . ALA A 1 331 ? -11.512 9.126 -0.609 1.00 91.25 331 ALA A CA 1
ATOM 2640 C C . ALA A 1 331 ? -12.169 9.220 -1.999 1.00 91.25 331 ALA A C 1
ATOM 2642 O O . ALA A 1 331 ? -12.879 10.179 -2.261 1.00 91.25 331 ALA A O 1
ATOM 2643 N N . ASP A 1 332 ? -11.920 8.260 -2.897 1.00 91.75 332 ASP A N 1
ATOM 2644 C CA . ASP A 1 332 ? -12.534 8.227 -4.228 1.00 91.75 332 ASP A CA 1
ATOM 2645 C C . ASP A 1 332 ? -13.980 7.697 -4.140 1.00 91.75 332 ASP A C 1
ATOM 2647 O O . ASP A 1 332 ? -14.170 6.518 -3.807 1.00 91.75 332 ASP A O 1
ATOM 2651 N N . PRO A 1 333 ? -15.006 8.516 -4.451 1.00 91.50 333 PRO A N 1
ATOM 2652 C CA . PRO A 1 333 ? -16.403 8.089 -4.392 1.00 91.50 333 PRO A CA 1
ATOM 2653 C C . PRO A 1 333 ? -16.706 6.911 -5.315 1.00 91.50 333 PRO A C 1
ATOM 2655 O O . PRO A 1 333 ? -17.489 6.038 -4.939 1.00 91.50 333 PRO A O 1
ATOM 2658 N N . ALA A 1 334 ? -16.049 6.832 -6.479 1.00 90.69 334 ALA A N 1
ATOM 2659 C CA . ALA A 1 334 ? -16.247 5.737 -7.426 1.00 90.69 334 ALA A CA 1
ATOM 2660 C C . ALA A 1 334 ? -15.779 4.387 -6.851 1.00 90.69 334 ALA A C 1
ATOM 2662 O O . ALA A 1 334 ? -16.333 3.340 -7.186 1.00 90.69 334 ALA A O 1
ATOM 2663 N N . GLY A 1 335 ? -14.795 4.411 -5.945 1.00 89.69 335 GLY A N 1
ATOM 2664 C CA . GLY A 1 335 ? -14.288 3.232 -5.243 1.00 89.69 335 GLY A CA 1
ATOM 2665 C C . GLY A 1 335 ? -15.095 2.828 -4.004 1.00 89.69 335 GLY A C 1
ATOM 2666 O O . GLY A 1 335 ? -14.895 1.725 -3.489 1.00 89.69 335 GLY A O 1
ATOM 2667 N N . SER A 1 336 ? -16.016 3.672 -3.516 1.00 90.81 336 SER A N 1
ATOM 2668 C CA . SER A 1 336 ? -16.732 3.451 -2.245 1.00 90.81 336 SER A CA 1
ATOM 2669 C C . SER A 1 336 ? -17.507 2.125 -2.237 1.00 90.81 336 SER A C 1
ATOM 2671 O O . SER A 1 336 ? -17.393 1.332 -1.298 1.00 90.81 336 SER A O 1
ATOM 2673 N N . ASP A 1 337 ? -18.204 1.813 -3.333 1.00 91.94 337 ASP A N 1
ATOM 2674 C CA . ASP A 1 337 ? -18.953 0.563 -3.485 1.00 91.94 337 ASP A CA 1
ATOM 2675 C C . ASP A 1 337 ? -18.063 -0.685 -3.504 1.00 91.94 337 ASP A C 1
ATOM 2677 O O . ASP A 1 337 ? -18.419 -1.726 -2.943 1.00 91.94 337 ASP A O 1
ATOM 2681 N N . GLU A 1 338 ? -16.902 -0.609 -4.156 1.00 92.88 338 GLU A N 1
ATOM 2682 C CA . GLU A 1 338 ? -15.939 -1.711 -4.204 1.00 92.88 338 GLU A CA 1
ATOM 2683 C C . GLU A 1 338 ? -15.318 -1.959 -2.824 1.00 92.88 338 GLU A C 1
ATOM 2685 O O . GLU A 1 338 ? -15.195 -3.107 -2.375 1.00 92.88 338 GLU A O 1
ATOM 2690 N N . HIS A 1 339 ? -14.971 -0.879 -2.122 1.00 92.12 339 HIS A N 1
ATOM 2691 C CA . HIS A 1 339 ? -14.444 -0.930 -0.764 1.00 92.12 339 HIS A CA 1
ATOM 2692 C C . HIS A 1 339 ? -15.455 -1.533 0.211 1.00 92.12 339 HIS A C 1
ATOM 2694 O O . HIS A 1 339 ? -15.093 -2.435 0.972 1.00 92.12 339 HIS A O 1
ATOM 2700 N N . TRP A 1 340 ? -16.723 -1.128 0.128 1.00 95.75 340 TRP A N 1
ATOM 2701 C CA . TRP A 1 340 ? -17.809 -1.706 0.916 1.00 95.75 340 TRP A CA 1
ATOM 2702 C C . TRP A 1 340 ? -18.019 -3.199 0.620 1.00 95.75 340 TRP A C 1
ATOM 2704 O O . TRP A 1 340 ? -18.044 -4.018 1.539 1.00 95.75 340 TRP A O 1
ATOM 2714 N N . LYS A 1 341 ? -18.080 -3.602 -0.657 1.00 94.88 341 LYS A N 1
ATOM 2715 C CA . LYS A 1 341 ? -18.208 -5.022 -1.055 1.00 94.88 341 LYS A CA 1
ATOM 2716 C C . LYS A 1 341 ? -17.043 -5.885 -0.572 1.00 94.88 341 LYS A C 1
ATOM 2718 O O . LYS A 1 341 ? -17.201 -7.082 -0.336 1.00 94.88 341 LYS A O 1
ATOM 2723 N N . THR A 1 342 ? -15.852 -5.307 -0.476 1.00 93.56 342 THR A N 1
ATOM 2724 C CA . THR A 1 342 ? -14.673 -6.017 0.028 1.00 93.56 342 THR A CA 1
ATOM 2725 C C . THR A 1 342 ? -14.718 -6.142 1.547 1.00 93.56 342 THR A C 1
ATOM 2727 O O . THR A 1 342 ? -14.488 -7.234 2.064 1.00 93.56 342 THR A O 1
ATOM 2730 N N . ALA A 1 343 ? -15.081 -5.064 2.248 1.00 95.31 343 ALA A N 1
ATOM 2731 C CA . ALA A 1 343 ? -15.227 -5.052 3.700 1.00 95.31 343 ALA A CA 1
ATOM 2732 C C . ALA A 1 343 ? -16.310 -6.034 4.171 1.00 95.31 343 ALA A C 1
ATOM 2734 O O . ALA A 1 343 ? -16.049 -6.903 4.999 1.00 95.31 343 ALA A O 1
ATOM 2735 N N . THR A 1 344 ? -17.500 -5.979 3.573 1.00 95.75 344 THR A N 1
ATOM 2736 C CA . THR A 1 344 ? -18.624 -6.875 3.901 1.00 95.75 344 THR A CA 1
ATOM 2737 C C . THR A 1 344 ? -18.266 -8.348 3.751 1.00 95.75 344 THR A C 1
ATOM 2739 O O . THR A 1 344 ? -18.586 -9.134 4.634 1.00 95.75 344 THR A O 1
ATOM 2742 N N . LYS A 1 345 ? -17.496 -8.735 2.724 1.00 95.12 345 LYS A N 1
ATOM 2743 C CA . LYS A 1 345 ? -16.982 -10.113 2.596 1.00 95.12 345 LYS A CA 1
ATOM 2744 C C . LYS A 1 345 ? -16.099 -10.538 3.771 1.00 95.12 345 LYS A C 1
ATOM 2746 O O . LYS A 1 345 ? -16.098 -11.715 4.128 1.00 95.12 345 LYS A O 1
ATOM 2751 N N . VAL A 1 346 ? -15.298 -9.633 4.336 1.00 94.56 346 VAL A N 1
ATOM 2752 C CA . VAL A 1 346 ? -14.476 -9.930 5.521 1.00 94.56 346 VAL A CA 1
ATOM 2753 C C . VAL A 1 346 ? -15.363 -10.051 6.758 1.00 94.56 346 VAL A C 1
ATOM 2755 O O . VAL A 1 346 ? -15.225 -11.019 7.504 1.00 94.56 346 VAL A O 1
ATOM 2758 N N . LEU A 1 347 ? -16.310 -9.131 6.935 1.00 96.19 347 LEU A N 1
ATOM 2759 C CA . LEU A 1 347 ? -17.237 -9.120 8.069 1.00 96.19 347 LEU A CA 1
ATOM 2760 C C . LEU A 1 347 ? -18.167 -10.346 8.065 1.00 96.19 347 LEU A C 1
ATOM 2762 O O . LEU A 1 347 ? -18.304 -11.013 9.088 1.00 96.19 347 LEU A O 1
ATOM 2766 N N . ASP A 1 348 ? -18.696 -10.746 6.908 1.00 95.50 348 ASP A N 1
ATOM 2767 C CA . ASP A 1 348 ? -19.469 -11.985 6.757 1.00 95.50 348 ASP A CA 1
ATOM 2768 C C . ASP A 1 348 ? -18.634 -13.220 7.114 1.00 95.50 348 ASP A C 1
ATOM 2770 O O . ASP A 1 348 ? -19.118 -14.116 7.805 1.00 95.50 348 ASP A O 1
ATOM 2774 N N . ARG A 1 349 ? -17.349 -13.266 6.730 1.00 93.69 349 ARG A N 1
ATOM 2775 C CA . ARG A 1 349 ? -16.447 -14.359 7.140 1.00 93.69 349 ARG A CA 1
ATOM 2776 C C . ARG A 1 349 ? -16.236 -14.406 8.650 1.00 93.69 349 ARG A C 1
ATOM 2778 O O . ARG A 1 349 ? -16.049 -15.501 9.176 1.00 93.69 349 ARG A O 1
ATOM 2785 N N . ILE A 1 350 ? -16.260 -13.264 9.341 1.00 93.38 350 ILE A N 1
ATOM 2786 C CA . ILE A 1 350 ? -16.221 -13.223 10.809 1.00 93.38 350 ILE A CA 1
ATOM 2787 C C . ILE A 1 350 ? -17.497 -13.837 11.379 1.00 93.38 350 ILE A C 1
ATOM 2789 O O . ILE A 1 350 ? -17.413 -14.750 12.198 1.00 93.38 350 ILE A O 1
ATOM 2793 N N . ILE A 1 351 ? -18.665 -13.397 10.906 1.00 94.44 351 ILE A N 1
ATOM 2794 C CA . ILE A 1 351 ? -19.969 -13.908 11.354 1.00 94.44 351 ILE A CA 1
ATOM 2795 C C . ILE A 1 351 ? -20.068 -15.419 11.109 1.00 94.44 351 ILE A C 1
ATOM 2797 O O . ILE A 1 351 ? -20.419 -16.192 12.002 1.00 94.44 351 ILE A O 1
ATOM 2801 N N . GLU A 1 352 ? -19.739 -15.868 9.898 1.00 93.12 352 GLU A N 1
ATOM 2802 C CA . GLU A 1 352 ? -19.733 -17.285 9.544 1.00 93.12 352 GLU A CA 1
ATOM 2803 C C . GLU A 1 352 ? -18.707 -18.078 10.345 1.00 93.12 352 GLU A C 1
ATOM 2805 O O . GLU A 1 352 ? -18.997 -19.196 10.768 1.00 93.12 352 GLU A O 1
ATOM 2810 N N . GLY A 1 353 ? -17.508 -17.523 10.528 1.00 90.56 353 GLY A N 1
ATOM 2811 C CA . GLY A 1 353 ? -16.452 -18.126 11.325 1.00 90.56 353 GLY A CA 1
ATOM 2812 C C . GLY A 1 353 ? -16.930 -18.377 12.747 1.00 90.56 353 GLY A C 1
ATOM 2813 O O . GLY A 1 353 ? -16.792 -19.496 13.228 1.00 90.56 353 GLY A O 1
ATOM 2814 N N . ALA A 1 354 ? -17.572 -17.381 13.364 1.00 90.44 354 ALA A N 1
ATOM 2815 C CA . ALA A 1 354 ? -18.019 -17.439 14.750 1.00 90.44 354 ALA A CA 1
ATOM 2816 C C . ALA A 1 354 ? -19.078 -18.530 14.906 1.00 90.44 354 ALA A C 1
ATOM 2818 O O . ALA A 1 354 ? -18.948 -19.406 15.759 1.00 90.44 354 ALA A O 1
ATOM 2819 N N . LYS A 1 355 ? -20.049 -18.568 13.984 1.00 90.38 355 LYS A N 1
ATOM 2820 C CA . LYS A 1 355 ? -21.063 -19.630 13.912 1.00 90.38 355 LYS A CA 1
ATOM 2821 C C . LYS A 1 355 ? -20.440 -21.017 13.722 1.00 90.38 355 LYS A C 1
ATOM 2823 O O . LYS A 1 355 ? -20.803 -21.952 14.427 1.00 90.38 355 LYS A O 1
ATOM 2828 N N . LYS A 1 356 ? -19.491 -21.166 12.790 1.00 89.38 356 LYS A N 1
ATOM 2829 C CA . LYS A 1 356 ? -18.830 -22.451 12.478 1.00 89.38 356 LYS A CA 1
ATOM 2830 C C . LYS A 1 356 ? -17.948 -22.968 13.618 1.00 89.38 356 LYS A C 1
ATOM 2832 O O . LYS A 1 356 ? -17.711 -24.171 13.680 1.00 89.38 356 LYS A O 1
ATOM 2837 N N . THR A 1 357 ? -17.451 -22.087 14.483 1.00 86.75 357 THR A N 1
ATOM 2838 C CA . THR A 1 357 ? -16.624 -22.442 15.648 1.00 86.75 357 THR A CA 1
ATOM 2839 C C . THR A 1 357 ? -17.367 -22.337 16.977 1.00 86.75 357 THR A C 1
ATOM 2841 O O . THR A 1 357 ? -16.716 -22.369 18.013 1.00 86.75 357 THR A O 1
ATOM 2844 N N . ASN A 1 358 ? -18.695 -22.169 16.959 1.00 86.62 358 ASN A N 1
ATOM 2845 C CA . ASN A 1 358 ? -19.529 -22.001 18.153 1.00 86.62 358 ASN A CA 1
ATOM 2846 C C . ASN A 1 358 ? -19.024 -20.904 19.119 1.00 86.62 358 ASN A C 1
ATOM 2848 O O . ASN A 1 358 ? -19.029 -21.074 20.336 1.00 86.62 358 ASN A O 1
ATOM 2852 N N . ARG A 1 359 ? -18.550 -19.785 18.560 1.00 86.44 359 ARG A N 1
ATOM 2853 C CA . ARG A 1 359 ? -18.081 -18.604 19.299 1.00 86.44 359 ARG A CA 1
ATOM 2854 C C . ARG A 1 359 ? -19.122 -17.500 19.260 1.00 86.44 359 ARG A C 1
ATOM 2856 O O . ARG A 1 359 ? -19.903 -17.399 18.310 1.00 86.44 359 ARG A O 1
ATOM 2863 N N . THR A 1 360 ? -19.079 -16.629 20.261 1.00 88.81 360 THR A N 1
ATOM 2864 C CA . THR A 1 360 ? -19.859 -15.392 20.252 1.00 88.81 360 THR A CA 1
ATOM 2865 C C . THR A 1 360 ? -19.465 -14.560 19.036 1.00 88.81 360 THR A C 1
ATOM 2867 O O . THR A 1 360 ? -18.284 -14.413 18.719 1.00 88.81 360 THR A O 1
ATOM 2870 N N . THR A 1 361 ? -20.459 -14.038 18.317 1.00 91.31 361 THR A N 1
ATOM 2871 C CA . THR A 1 361 ? -20.179 -13.112 17.216 1.00 91.31 361 THR A CA 1
ATOM 2872 C C . THR A 1 361 ? -19.725 -11.782 17.823 1.00 91.31 361 THR A C 1
ATOM 2874 O O . THR A 1 361 ? -20.470 -11.225 18.631 1.00 91.31 361 THR A O 1
ATOM 2877 N N . PRO A 1 362 ? -18.526 -11.279 17.480 1.00 92.88 362 PRO A N 1
ATOM 2878 C CA . PRO A 1 362 ? -18.055 -9.998 17.989 1.00 92.88 362 PRO A CA 1
ATOM 2879 C C . PRO A 1 362 ? -18.952 -8.864 17.511 1.00 92.88 362 PRO A C 1
ATOM 2881 O O . PRO A 1 362 ? -19.614 -8.971 16.477 1.00 92.88 362 PRO A O 1
ATOM 2884 N N . LYS A 1 363 ? -18.897 -7.738 18.219 1.00 95.50 363 LYS A N 1
ATOM 2885 C CA . LYS A 1 363 ? -19.407 -6.469 17.702 1.00 95.50 363 LYS A CA 1
ATOM 2886 C C . LYS A 1 363 ? -18.625 -6.111 16.438 1.00 95.50 363 LYS A C 1
ATOM 2888 O O . LYS A 1 363 ? -17.402 -6.240 16.414 1.00 95.50 363 LYS A O 1
ATOM 2893 N N . LEU A 1 364 ? -19.314 -5.687 15.386 1.00 97.50 364 LEU A N 1
ATOM 2894 C CA . LEU A 1 364 ? -18.683 -5.392 14.100 1.00 97.50 364 LEU A CA 1
ATOM 2895 C C . LEU A 1 364 ? -18.878 -3.932 13.732 1.00 97.50 364 LEU A C 1
ATOM 2897 O O . LEU A 1 364 ? -19.992 -3.420 13.833 1.00 97.50 364 LEU A O 1
ATOM 2901 N N . SER A 1 365 ? -17.823 -3.284 13.256 1.00 98.25 365 SER A N 1
ATOM 2902 C CA . SER A 1 365 ? -17.917 -1.911 12.767 1.00 98.25 365 SER A CA 1
ATOM 2903 C C . SER A 1 365 ? -17.341 -1.746 11.371 1.00 98.25 365 SER A C 1
ATOM 2905 O O . SER A 1 365 ? -16.465 -2.494 10.933 1.00 98.25 365 SER A O 1
ATOM 2907 N N . PHE A 1 366 ? -17.831 -0.727 10.673 1.00 98.25 366 PHE A N 1
ATOM 2908 C CA . PHE A 1 366 ? -17.252 -0.272 9.417 1.00 98.25 366 PHE A CA 1
ATOM 2909 C C . PHE A 1 366 ? -16.780 1.172 9.553 1.00 98.25 366 PHE A C 1
ATOM 2911 O O . PHE A 1 366 ? -17.534 2.036 9.997 1.00 98.25 366 PHE A O 1
ATOM 2918 N N . ILE A 1 367 ? -15.525 1.424 9.188 1.00 98.25 367 ILE A N 1
ATOM 2919 C CA . ILE A 1 367 ? -14.905 2.747 9.225 1.00 98.25 367 ILE A CA 1
ATOM 2920 C C . ILE A 1 367 ? -14.485 3.101 7.801 1.00 98.25 367 ILE A C 1
ATOM 2922 O O . ILE A 1 367 ? -13.762 2.338 7.157 1.00 98.25 367 ILE A O 1
ATOM 2926 N N . ALA A 1 368 ? -14.900 4.257 7.296 1.00 97.19 368 ALA A N 1
ATOM 2927 C CA . ALA A 1 368 ? -14.522 4.689 5.954 1.00 97.19 368 ALA A CA 1
ATOM 2928 C C . ALA A 1 368 ? -14.276 6.194 5.887 1.00 97.19 368 ALA A C 1
ATOM 2930 O O . ALA A 1 368 ? -14.952 6.959 6.569 1.00 97.19 368 ALA A O 1
ATOM 2931 N N . THR A 1 369 ? -13.334 6.618 5.039 1.00 95.88 369 THR A N 1
ATOM 2932 C CA . THR A 1 369 ? -13.090 8.044 4.765 1.00 95.88 369 THR A CA 1
ATOM 2933 C C . THR A 1 369 ? -14.333 8.738 4.242 1.00 95.88 369 THR A C 1
ATOM 2935 O O . THR A 1 369 ? -14.667 9.817 4.721 1.00 95.88 369 THR A O 1
ATOM 2938 N N . ILE A 1 370 ? -15.038 8.097 3.313 1.00 95.06 370 ILE A N 1
ATOM 2939 C CA . ILE A 1 370 ? -16.299 8.586 2.763 1.00 95.06 370 ILE A CA 1
ATOM 2940 C C . ILE A 1 370 ? -17.324 7.453 2.667 1.00 95.06 370 ILE A C 1
ATOM 2942 O O . ILE A 1 370 ? -16.979 6.287 2.453 1.00 95.06 370 ILE A O 1
ATOM 2946 N N . LEU A 1 371 ? -18.595 7.817 2.786 1.00 96.00 371 LEU A N 1
ATOM 2947 C CA . LEU A 1 371 ? -19.760 6.945 2.718 1.00 96.00 371 LEU A CA 1
ATOM 2948 C C . LEU A 1 371 ? -20.783 7.595 1.790 1.00 96.00 371 LEU A C 1
ATOM 2950 O O . LEU A 1 371 ? -21.527 8.480 2.203 1.00 96.00 371 LEU A O 1
ATOM 2954 N N . VAL A 1 372 ? -20.801 7.163 0.529 1.00 95.75 372 VAL A N 1
ATOM 2955 C CA . VAL A 1 372 ? -21.819 7.602 -0.438 1.00 95.75 372 VAL A CA 1
ATOM 2956 C C . VAL A 1 372 ? -23.191 7.040 -0.055 1.00 95.75 372 VAL A C 1
ATOM 2958 O O . VAL A 1 372 ? -23.264 5.963 0.540 1.00 95.75 372 VAL A O 1
ATOM 2961 N N . ASP A 1 373 ? -24.273 7.716 -0.444 1.00 95.94 373 ASP A N 1
ATOM 2962 C CA . ASP A 1 373 ? -25.659 7.422 -0.043 1.00 95.94 373 ASP A CA 1
ATOM 2963 C C . ASP A 1 373 ? -26.017 5.932 -0.089 1.00 95.94 373 ASP A C 1
ATOM 2965 O O . ASP A 1 373 ? -26.522 5.365 0.881 1.00 95.94 373 ASP A O 1
ATOM 2969 N N . ARG A 1 374 ? -25.698 5.260 -1.205 1.00 95.06 374 ARG A N 1
ATOM 2970 C CA . ARG A 1 374 ? -25.988 3.831 -1.393 1.00 95.06 374 ARG A CA 1
ATOM 2971 C C . ARG A 1 374 ? -25.284 2.960 -0.351 1.00 95.06 374 ARG A C 1
ATOM 2973 O O . ARG A 1 374 ? -25.904 2.059 0.211 1.00 95.06 374 ARG A O 1
ATOM 2980 N N . VAL A 1 375 ? -23.996 3.217 -0.113 1.00 96.44 375 VAL A N 1
ATOM 2981 C CA . VAL A 1 375 ? -23.181 2.484 0.867 1.00 96.44 375 VAL A CA 1
ATOM 2982 C C . VAL A 1 375 ? -23.674 2.781 2.276 1.00 96.44 375 VAL A C 1
ATOM 2984 O O . VAL A 1 375 ? -23.802 1.858 3.076 1.00 96.44 375 VAL A O 1
ATOM 2987 N N . ALA A 1 376 ? -24.005 4.039 2.569 1.00 97.38 376 ALA A N 1
ATOM 2988 C CA . ALA A 1 376 ? -24.518 4.425 3.873 1.00 97.38 376 ALA A CA 1
ATOM 2989 C C . ALA A 1 376 ? -25.849 3.725 4.187 1.00 97.38 376 ALA A C 1
ATOM 2991 O O . ALA A 1 376 ? -25.993 3.124 5.251 1.00 97.38 376 ALA A O 1
ATOM 2992 N N . GLN A 1 377 ? -26.788 3.710 3.238 1.00 97.19 377 GLN A N 1
ATOM 2993 C CA . GLN A 1 377 ? -28.063 3.010 3.393 1.00 97.19 377 GLN A CA 1
ATOM 2994 C C . GLN A 1 377 ? -27.873 1.498 3.569 1.00 97.19 377 GLN A C 1
ATOM 2996 O O . GLN A 1 377 ? -28.545 0.874 4.389 1.00 97.19 377 GLN A O 1
ATOM 3001 N N . GLU A 1 378 ? -26.954 0.888 2.817 1.00 97.25 378 GLU A N 1
ATOM 3002 C CA . GLU A 1 378 ? -26.657 -0.539 2.950 1.00 97.25 378 GLU A CA 1
ATOM 3003 C C . GLU A 1 378 ? -26.035 -0.860 4.317 1.00 97.25 378 GLU A C 1
ATOM 3005 O O . GLU A 1 378 ? -26.428 -1.837 4.956 1.00 97.25 378 GLU A O 1
ATOM 3010 N N . ALA A 1 379 ? -25.130 -0.011 4.804 1.00 97.44 379 ALA A N 1
ATOM 3011 C CA . ALA A 1 379 ? -24.538 -0.148 6.127 1.00 97.44 379 ALA A CA 1
ATOM 3012 C C . ALA A 1 379 ? -25.577 0.046 7.246 1.00 97.44 379 ALA A C 1
ATOM 3014 O O . ALA A 1 379 ? -25.575 -0.720 8.210 1.00 97.44 379 ALA A O 1
ATOM 3015 N N . GLN A 1 380 ? -26.520 0.983 7.091 1.00 97.75 380 GLN A N 1
ATOM 3016 C CA . GLN A 1 380 ? -27.651 1.138 8.012 1.00 97.75 380 GLN A CA 1
ATOM 3017 C C . GLN A 1 380 ? -28.533 -0.113 8.030 1.00 97.75 380 GLN A C 1
ATOM 3019 O O . GLN A 1 380 ? -28.835 -0.631 9.100 1.00 97.75 380 GLN A O 1
ATOM 3024 N N . ASN A 1 381 ? -28.845 -0.686 6.866 1.00 97.56 381 ASN A N 1
ATOM 3025 C CA . ASN A 1 381 ? -29.598 -1.940 6.799 1.00 97.56 381 ASN A CA 1
ATOM 3026 C C . ASN A 1 381 ? -28.868 -3.092 7.520 1.00 97.56 381 ASN A C 1
ATOM 3028 O O . ASN A 1 381 ? -29.511 -3.981 8.076 1.00 97.56 381 ASN A O 1
ATOM 3032 N N . TRP A 1 382 ? -27.529 -3.111 7.516 1.00 98.00 382 TRP A N 1
ATOM 3033 C CA . TRP A 1 382 ? -26.748 -4.085 8.288 1.00 98.00 382 TRP A CA 1
ATOM 3034 C C . TRP A 1 382 ? -26.812 -3.830 9.799 1.00 98.00 382 TRP A C 1
ATOM 3036 O O . TRP A 1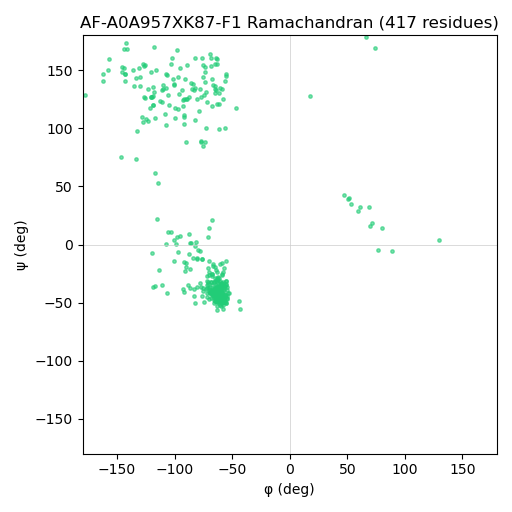 382 ? -26.815 -4.802 10.559 1.00 98.00 382 TRP A O 1
ATOM 3046 N N . ILE A 1 383 ? -26.882 -2.569 10.238 1.00 98.06 383 ILE A N 1
ATOM 3047 C CA . ILE A 1 383 ? -27.140 -2.214 11.643 1.00 98.06 383 ILE A CA 1
ATOM 3048 C C . ILE A 1 383 ? -28.532 -2.702 12.054 1.00 98.06 383 ILE A C 1
ATOM 3050 O O . ILE A 1 383 ? -28.660 -3.410 13.051 1.00 98.06 383 ILE A O 1
ATOM 3054 N N . ASP A 1 384 ? -29.555 -2.418 11.249 1.00 97.56 384 ASP A N 1
ATOM 3055 C CA . ASP A 1 384 ? -30.944 -2.799 11.534 1.00 97.56 384 ASP A CA 1
ATOM 3056 C C . ASP A 1 384 ? -31.121 -4.330 11.597 1.00 97.56 384 ASP A C 1
ATOM 3058 O O . ASP A 1 384 ? -31.937 -4.850 12.357 1.00 97.56 384 ASP A O 1
ATOM 3062 N N . GLN A 1 385 ? -30.315 -5.075 10.831 1.00 96.81 385 GLN A N 1
ATOM 3063 C CA . GLN A 1 385 ? -30.246 -6.542 10.867 1.00 96.81 385 GLN A CA 1
ATOM 3064 C C . GLN A 1 385 ? -29.407 -7.101 12.032 1.00 96.81 385 GLN A C 1
ATOM 3066 O O . GLN A 1 385 ? -29.298 -8.321 12.167 1.00 96.81 385 GLN A O 1
ATOM 3071 N N . GLY A 1 386 ? -28.757 -6.248 12.828 1.00 96.31 386 GLY A N 1
ATOM 3072 C CA . GLY A 1 386 ? -27.842 -6.647 13.899 1.00 96.31 386 GLY A CA 1
ATOM 3073 C C . GLY A 1 386 ? -26.525 -7.266 13.413 1.00 96.31 386 GLY A C 1
ATOM 3074 O O . GLY A 1 386 ? -25.831 -7.915 14.193 1.00 96.31 386 GLY A O 1
ATOM 3075 N N . LYS A 1 387 ? -26.174 -7.104 12.128 1.00 96.75 387 LYS A N 1
ATOM 3076 C CA . LYS A 1 387 ? -24.890 -7.565 11.567 1.00 96.75 387 LYS A CA 1
ATOM 3077 C C . LYS A 1 387 ? -23.754 -6.597 11.871 1.00 96.75 387 LYS A C 1
ATOM 3079 O O . LYS A 1 387 ? -22.632 -7.039 12.093 1.00 96.75 387 LYS A O 1
ATOM 3084 N N . LEU A 1 388 ? -24.042 -5.296 11.854 1.00 97.88 388 LEU A N 1
ATOM 3085 C CA . LEU A 1 388 ? -23.128 -4.255 12.317 1.00 97.88 388 LEU A CA 1
ATOM 3086 C C . LEU A 1 388 ? -23.616 -3.680 13.637 1.00 97.88 388 LEU A C 1
ATOM 3088 O O . LEU A 1 388 ? -24.809 -3.556 13.888 1.00 97.88 388 LEU A O 1
ATOM 3092 N N . THR A 1 389 ? -22.659 -3.307 14.469 1.00 97.62 389 THR A N 1
ATOM 3093 C CA . THR A 1 389 ? -22.872 -2.567 15.707 1.00 97.62 389 THR A CA 1
ATOM 3094 C C . THR A 1 389 ? -22.743 -1.068 15.474 1.00 97.62 389 THR A C 1
ATOM 3096 O O . THR A 1 389 ? -23.500 -0.301 16.059 1.00 97.62 389 THR A O 1
ATOM 3099 N N . SER A 1 390 ? -21.807 -0.635 14.625 1.00 97.81 390 SER A N 1
ATOM 3100 C CA . SER A 1 390 ? -21.620 0.788 14.337 1.00 97.81 390 SER A CA 1
ATOM 3101 C C . SER A 1 390 ? -20.942 1.054 12.996 1.00 97.81 390 SER A C 1
ATOM 3103 O O . SER A 1 390 ? -20.268 0.198 12.419 1.00 97.81 390 SER A O 1
ATOM 3105 N N . VAL A 1 391 ? -21.126 2.275 12.501 1.00 98.25 391 VAL A N 1
ATOM 3106 C CA . VAL A 1 391 ? -20.462 2.810 11.312 1.00 98.25 391 VAL A CA 1
ATOM 3107 C C . VAL A 1 391 ? -19.886 4.175 11.668 1.00 98.25 391 VAL A C 1
ATOM 3109 O O . VAL A 1 391 ? -20.552 4.982 12.329 1.00 98.25 391 VAL A O 1
ATOM 3112 N N . TYR A 1 392 ? -18.653 4.424 11.232 1.00 98.19 392 TYR A N 1
ATOM 3113 C CA . TYR A 1 392 ? -17.951 5.679 11.469 1.00 98.19 392 TYR A CA 1
ATOM 3114 C C . TYR A 1 392 ? -17.448 6.271 10.152 1.00 98.19 392 TYR A C 1
ATOM 3116 O O . TYR A 1 392 ? -16.757 5.611 9.369 1.00 98.19 392 TYR A O 1
ATOM 3124 N N . ASN A 1 393 ? -17.796 7.533 9.923 1.00 97.56 393 ASN A N 1
ATOM 3125 C CA . ASN A 1 393 ? -17.295 8.331 8.816 1.00 97.56 393 ASN A CA 1
ATOM 3126 C C . ASN A 1 393 ? -16.046 9.076 9.293 1.00 97.56 393 ASN A C 1
ATOM 3128 O O . ASN A 1 393 ? -16.135 9.966 10.137 1.00 97.56 393 ASN A O 1
ATOM 3132 N N . LEU A 1 394 ? -14.879 8.708 8.768 1.00 96.25 394 LEU A N 1
ATOM 3133 C CA . LEU A 1 394 ? -13.609 9.275 9.208 1.00 96.25 394 LEU A CA 1
ATOM 3134 C C . LEU A 1 394 ? -13.527 10.769 8.878 1.00 96.25 394 LEU A C 1
ATOM 3136 O O . LEU A 1 394 ? -13.014 11.518 9.695 1.00 96.25 394 LEU A O 1
ATOM 3140 N N . THR A 1 395 ? -14.065 11.235 7.747 1.00 95.62 395 THR A N 1
ATOM 3141 C CA . THR A 1 395 ? -14.088 12.680 7.445 1.00 95.62 395 THR A CA 1
ATOM 3142 C C . THR A 1 395 ? -14.892 13.441 8.497 1.00 95.62 395 THR A C 1
ATOM 3144 O O . THR A 1 395 ? -14.434 14.454 9.014 1.00 95.62 395 THR A O 1
ATOM 3147 N N . GLN A 1 396 ? -16.043 12.906 8.908 1.00 96.69 396 GLN A N 1
ATOM 3148 C CA . GLN A 1 396 ? -16.845 13.515 9.969 1.00 96.69 396 GLN A CA 1
ATOM 3149 C C . GLN A 1 396 ? -16.156 13.467 11.331 1.00 96.69 396 GLN A C 1
ATOM 3151 O O . GLN A 1 396 ? -16.169 14.473 12.025 1.00 96.69 396 GLN A O 1
ATOM 3156 N N . MET A 1 397 ? -15.509 12.356 11.696 1.00 96.62 397 MET A N 1
ATOM 3157 C CA . MET A 1 397 ? -14.708 12.281 12.928 1.00 96.62 397 MET A CA 1
ATOM 3158 C C . MET A 1 397 ? -13.590 13.333 12.951 1.00 96.62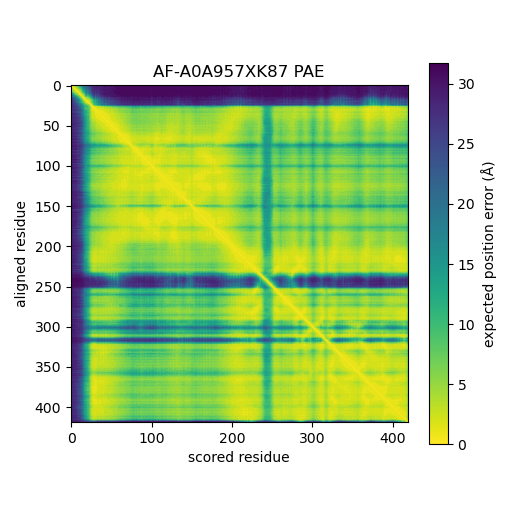 397 MET A C 1
ATOM 3160 O O . MET A 1 397 ? -13.219 13.816 14.012 1.00 96.62 397 MET A O 1
ATOM 3164 N N . TYR A 1 398 ? -13.039 13.685 11.790 1.00 91.88 398 TYR A N 1
ATOM 3165 C CA . TYR A 1 398 ? -12.007 14.714 11.674 1.00 91.88 398 TYR A CA 1
ATOM 3166 C C . TYR A 1 398 ? -12.551 16.135 11.770 1.00 91.88 398 TYR A C 1
ATOM 3168 O O . TYR A 1 398 ? -11.883 17.012 12.310 1.00 91.88 398 TYR A O 1
ATOM 3176 N N . GLU A 1 399 ? -13.740 16.372 11.225 1.00 92.25 399 GLU A N 1
ATOM 3177 C CA . GLU A 1 399 ? -14.334 17.708 11.164 1.00 92.25 399 GLU A CA 1
ATOM 3178 C C . GLU A 1 399 ? -15.213 18.039 12.376 1.00 92.25 399 GLU A C 1
ATOM 3180 O O . GLU A 1 399 ? -15.437 19.214 12.663 1.00 92.25 399 GLU A O 1
ATOM 3185 N N . LYS A 1 400 ? -15.727 17.023 13.076 1.00 95.06 400 LYS A N 1
ATOM 3186 C CA . LYS A 1 400 ? -16.719 17.153 14.148 1.00 95.06 400 LYS A CA 1
ATOM 3187 C C . LYS A 1 400 ? -16.221 16.422 15.392 1.00 95.06 400 LYS A C 1
ATOM 3189 O O . LYS A 1 400 ? -16.195 15.192 15.439 1.00 95.06 400 LYS A O 1
ATOM 3194 N N . GLU A 1 401 ? -15.859 17.190 16.418 1.00 95.06 401 GLU A N 1
ATOM 3195 C CA . GLU A 1 401 ? -15.334 16.673 17.691 1.00 95.06 401 GLU A CA 1
ATOM 3196 C C . GLU A 1 401 ? -16.275 15.640 18.331 1.00 95.06 401 GLU A C 1
ATOM 3198 O O . GLU A 1 401 ? -15.832 14.588 18.784 1.00 95.06 401 GLU A O 1
ATOM 3203 N N . GLU A 1 402 ? -17.586 15.873 18.257 1.00 96.81 402 GLU A N 1
ATOM 3204 C CA . GLU A 1 402 ? -18.627 14.967 18.756 1.00 96.81 402 GLU A CA 1
ATOM 3205 C C . GLU A 1 402 ? -18.605 13.567 18.112 1.00 96.81 402 GLU A C 1
ATOM 3207 O O . GLU A 1 402 ? -18.842 12.568 18.796 1.00 96.81 402 GLU A O 1
ATOM 3212 N N . GLU A 1 403 ? -18.264 13.460 16.823 1.00 97.50 403 GLU A N 1
ATOM 3213 C CA . GLU A 1 403 ? -18.164 12.172 16.127 1.00 97.50 403 GLU A CA 1
ATOM 3214 C C . GLU A 1 403 ? -16.891 11.417 16.520 1.00 97.50 403 GLU A C 1
ATOM 3216 O O . GLU A 1 403 ? -16.926 10.194 16.701 1.00 97.50 403 GLU A O 1
ATOM 3221 N N . MET A 1 404 ? -15.776 12.131 16.718 1.00 97.62 404 MET A N 1
ATOM 3222 C CA . MET A 1 404 ? -14.562 11.536 17.282 1.00 97.62 404 MET A CA 1
ATOM 3223 C C . MET A 1 404 ? -14.800 11.069 18.718 1.00 97.62 404 MET A C 1
ATOM 3225 O O . MET A 1 404 ? -14.473 9.934 19.059 1.00 97.62 404 MET A O 1
ATOM 3229 N N . GLU A 1 405 ? -15.417 11.895 19.562 1.00 97.06 405 GLU A N 1
ATOM 3230 C CA . GLU A 1 405 ? -15.753 11.515 20.933 1.00 97.06 405 GLU A CA 1
ATOM 3231 C C . GLU A 1 405 ? -16.672 10.295 20.992 1.00 97.06 405 GLU A C 1
ATOM 3233 O O . GLU A 1 405 ? -16.473 9.422 21.838 1.00 97.06 405 GLU A O 1
ATOM 3238 N N . ARG A 1 406 ? -17.676 10.220 20.107 1.00 97.19 406 ARG A N 1
ATOM 3239 C CA . ARG A 1 406 ? -18.566 9.058 19.994 1.00 97.19 406 ARG A CA 1
ATOM 3240 C C . ARG A 1 406 ? -17.764 7.793 19.709 1.00 97.19 406 ARG A C 1
ATOM 3242 O O . ARG A 1 406 ? -17.920 6.807 20.426 1.00 97.19 406 ARG A O 1
ATOM 3249 N N . PHE A 1 407 ? -16.876 7.840 18.715 1.00 97.69 407 PHE A N 1
ATOM 3250 C CA . PHE A 1 407 ? -15.981 6.728 18.400 1.00 97.69 407 PHE A CA 1
ATOM 3251 C C . PHE A 1 407 ? -15.111 6.331 19.603 1.00 97.69 407 PHE A C 1
ATOM 3253 O O . PHE A 1 407 ? -15.072 5.158 19.970 1.00 97.69 407 PHE A O 1
ATOM 3260 N N . LEU A 1 408 ? -14.456 7.294 20.256 1.00 97.44 408 LEU A N 1
ATOM 3261 C CA . LEU A 1 408 ? -13.567 7.038 21.394 1.00 97.44 408 LEU A CA 1
ATOM 3262 C C . LEU A 1 408 ? -14.306 6.428 22.595 1.00 97.44 408 LEU A C 1
ATOM 3264 O O . LEU A 1 408 ? -13.810 5.481 23.202 1.00 97.44 408 LEU A O 1
ATOM 3268 N N . LYS A 1 409 ? -15.517 6.907 22.903 1.00 95.88 409 LYS A N 1
ATOM 3269 C CA . LYS A 1 409 ? -16.371 6.337 23.960 1.00 95.88 409 LYS A CA 1
ATOM 3270 C C . LYS A 1 409 ? -16.844 4.926 23.608 1.00 95.88 409 LYS A C 1
ATOM 3272 O O . LYS A 1 409 ? -16.883 4.058 24.473 1.00 95.88 409 LYS A O 1
ATOM 3277 N N . ASP A 1 410 ? -17.176 4.655 22.348 1.00 96.44 410 ASP A N 1
ATOM 3278 C CA . ASP A 1 410 ? -17.522 3.294 21.924 1.00 96.44 410 ASP A CA 1
ATOM 3279 C C . ASP A 1 410 ? -16.324 2.336 22.028 1.00 96.44 410 ASP A C 1
ATOM 3281 O O . ASP A 1 410 ? -16.503 1.161 22.364 1.00 96.44 410 ASP A O 1
ATOM 3285 N N . MET A 1 411 ? -15.098 2.833 21.825 1.00 95.94 411 MET A N 1
ATOM 3286 C CA . MET A 1 411 ? -13.886 2.032 21.999 1.00 95.94 411 MET A CA 1
ATOM 3287 C C . MET A 1 411 ? -13.706 1.522 23.433 1.00 95.94 411 MET A C 1
ATOM 3289 O O . MET A 1 411 ? -13.180 0.424 23.593 1.00 95.94 411 MET A O 1
ATOM 3293 N N . ASP A 1 412 ? -14.197 2.216 24.465 1.00 94.00 412 ASP A N 1
ATOM 3294 C CA . ASP A 1 412 ? -14.200 1.675 25.833 1.00 94.00 412 ASP A CA 1
ATOM 3295 C C . ASP A 1 412 ? -14.984 0.358 25.916 1.00 94.00 412 ASP A C 1
ATOM 3297 O O . ASP A 1 412 ? -14.494 -0.637 26.458 1.00 94.00 412 ASP A O 1
ATOM 3301 N N . LYS A 1 413 ? -16.167 0.305 25.294 1.00 92.12 413 LYS A N 1
ATOM 3302 C CA . LYS A 1 413 ? -16.992 -0.912 25.212 1.00 92.12 413 LYS A CA 1
ATOM 3303 C C . LYS A 1 413 ? -16.310 -1.985 24.376 1.00 92.12 413 LYS A C 1
ATOM 3305 O O . LYS A 1 413 ? -16.355 -3.164 24.720 1.00 92.12 413 LYS A O 1
ATOM 3310 N N . PHE A 1 414 ? -15.701 -1.599 23.258 1.00 93.94 414 PHE A N 1
ATOM 3311 C CA . PHE A 1 414 ? -15.016 -2.533 22.362 1.00 93.94 414 PHE A CA 1
ATOM 3312 C C . PHE A 1 414 ? -13.716 -3.085 22.959 1.00 93.94 414 PHE A C 1
ATOM 3314 O O . PHE A 1 414 ? -13.267 -4.157 22.552 1.00 93.94 414 PHE A O 1
ATOM 3321 N N . LEU A 1 415 ? -13.149 -2.402 23.955 1.00 92.88 415 LEU A N 1
ATOM 3322 C CA . LEU A 1 415 ? -11.968 -2.812 24.717 1.00 92.88 415 LEU A CA 1
ATOM 3323 C C . LEU A 1 415 ? -12.316 -3.367 26.107 1.00 92.88 415 LEU A C 1
ATOM 3325 O O . LEU A 1 415 ? -11.414 -3.589 26.915 1.00 92.88 415 LEU A O 1
ATOM 3329 N N . GLY A 1 416 ? -13.596 -3.628 26.391 1.00 89.12 416 GLY A N 1
ATOM 3330 C CA . GLY A 1 416 ? -14.040 -4.301 27.616 1.00 89.12 416 GLY A CA 1
ATOM 3331 C C . GLY A 1 416 ? -13.860 -3.483 28.899 1.00 89.12 416 GLY A C 1
ATOM 3332 O O . GLY A 1 416 ? -13.564 -4.058 29.944 1.00 89.12 416 GLY A O 1
ATOM 3333 N N . TYR A 1 417 ? -13.979 -2.156 28.824 1.00 87.12 417 TYR A N 1
ATOM 3334 C CA . TYR A 1 417 ? -14.033 -1.276 30.000 1.00 87.12 417 TYR A CA 1
ATOM 3335 C C . TYR A 1 417 ? -15.454 -1.031 30.519 1.00 87.12 417 TYR A C 1
ATOM 3337 O O . TYR A 1 417 ? -15.606 -0.688 31.688 1.00 87.12 417 TYR A O 1
ATOM 3345 N N . ASP A 1 418 ? -16.464 -1.270 29.685 1.00 73.00 418 ASP A N 1
ATOM 3346 C CA . ASP A 1 418 ? -17.874 -1.255 30.071 1.00 73.00 418 ASP A CA 1
ATOM 3347 C C . ASP A 1 418 ? -18.388 -2.702 30.098 1.00 73.00 418 ASP A C 1
ATOM 3349 O O . ASP A 1 418 ? -18.642 -3.286 29.039 1.00 73.00 418 ASP A O 1
ATOM 3353 N N . ASN A 1 419 ? -18.516 -3.271 31.301 1.00 51.34 419 ASN A N 1
ATOM 3354 C CA . ASN A 1 419 ? -19.331 -4.462 31.565 1.00 51.34 419 ASN A CA 1
ATOM 3355 C C . ASN A 1 419 ? -20.586 -4.057 32.331 1.00 51.34 419 ASN A C 1
ATOM 3357 O O . ASN A 1 419 ? -20.425 -3.409 33.392 1.00 51.34 419 ASN A O 1
#

Radius of gyration: 29.06 Å; Cα contacts (8 Å, |Δi|>4): 593; chains: 1; bounding box: 100×86×72 Å

Mean predicted aligned error: 8.48 Å

Foldseek 3Di:
DDDDDDDDDDDDPPPPDDPVRVLVVPFPPLAADPVLLVVLVVVLCVVLVLLLVQVVVVLPVVVLVVVLVVCLVVDDPVVCVVCCVQQQADPVLQVLQVPEVVRERPSLAADDLVCCQVQVLCLLLLCQLLLHDQVVCVVVVLRSVCSNVVNDGDDSVSSSVSRSSSNNSSNVCCVVVPDDRCVSVVSSVVSVVVNSVVVSQVVLQLVLVCLLVLLLQVLCLVVQFFFKWKKWFQAFSDDDPPDPDPRHPDDTDIDMDGDDNPDPSVVVVVVVNGTSMDTAWTATPLRKIKGAQDWDWAAAPVRDTQIAGARIWMDDDNHATAEGEHEESDSDPVCQVVSLVVRVVRLVSQVVSCVRRVHDRHAYEYEYCHAHRVNSVVVVVCVVVVSHPYYAHSSCVVVPVVSVVVSSVVVCSSRPVDD

Nearest PDB structures (foldseek):
  1dc1-assembly1_A  TM=7.066E-01  e=1.083E-10  Geobacillus stearothermophilus
  6x77-assembly1_A  TM=3.067E-01  e=3.589E+00  Saccharomyces cerevisiae

Solvent-accessible surface area (backbone atoms only — not comparable to full-atom values): 22913 Å² total; per-residue (Å²): 144,86,85,86,82,90,77,90,77,91,75,88,86,73,83,78,71,50,73,69,58,54,55,64,70,71,56,53,90,54,37,49,49,73,67,55,43,50,52,41,35,53,51,50,52,49,59,43,48,54,54,50,50,53,52,54,61,74,62,45,55,69,60,54,52,52,52,39,51,55,50,35,73,72,55,63,70,66,60,51,66,76,40,16,76,85,34,34,36,45,68,69,31,57,50,48,27,60,71,28,89,69,60,40,56,60,52,63,69,40,63,54,36,70,51,33,40,79,39,22,46,51,48,50,53,46,34,17,45,37,65,51,52,69,69,57,31,43,74,74,73,55,64,49,69,53,24,46,66,64,74,45,67,49,52,73,70,54,21,39,55,50,23,20,58,31,16,38,48,28,25,55,48,37,66,74,70,54,72,57,87,57,46,47,57,54,39,23,50,54,40,45,48,55,56,48,51,54,52,44,55,54,46,41,42,43,51,43,48,47,69,56,46,53,60,45,52,55,50,31,48,76,70,68,36,42,33,34,42,32,30,24,46,61,24,59,66,69,84,61,97,82,68,88,67,77,79,31,85,57,84,53,62,77,45,77,46,81,51,55,93,85,54,65,58,66,65,52,50,58,54,42,74,44,31,42,62,45,69,47,36,38,34,30,66,88,67,21,34,41,38,33,73,49,77,45,74,48,64,27,97,84,73,49,72,47,77,46,65,47,45,32,36,20,34,73,52,103,84,49,51,49,20,36,27,37,72,43,36,64,41,53,73,87,48,39,61,60,52,49,58,53,40,50,55,54,53,49,49,47,50,51,43,17,62,69,45,78,44,77,67,46,46,26,36,44,36,25,36,48,27,52,66,71,55,28,51,52,52,46,53,31,37,77,69,66,66,30,72,48,72,46,28,46,50,49,32,73,76,32,68,69,48,35,50,48,53,54,58,50,45,37,48,42,60,68,73,61,129

Secondary structure (DSSP, 8-state):
-------PPP--------HHHHHHTTS-TTPPPHHHHHHHHHHHHHHHHHHHHHHHHHTTHHHHHHHHHHHHHH--HHHHHHHGGGGT--HHHHHHHHTSSS---GGGT---HHHHHH-TTHHHHHHHHTT--HHHHHHTT---HHHHTTSSPPPHHHHHHHHHHHHHHHHHHHHHH---TTHHHHHHHHHHHHHHHHHHHHHHHHHHHHHHHHHHHHHHHHTT-EEEEEEEEEEESS--TT----TTSSS-PPEEEE--TT--HHHHHHHHHTEEEEEEEEEETTS-EEEES--EEEEPTTS-EEEE--SEEEEEETTEEEEEEEEE----HHHHHHHHHHHHHHHHHHHHHHHHTTPPPPEEEEEES---HHHHHHHHHHHHTTS-SEEEEHHHHHH-HHHHHHHHHHHHHHTT---

Sequence (419 aa):
MAKRKKKQKFSPESSLLSEEQIQASNLPSFTSSQDEIRKAVEQNASDRGVLLLEVIVSLEVDKLLALVDEISELQDKEDFFYLADKIGIQINALKSLDNANPPVHYARYFCLPKILIQYPQLIFYYRNIAMLSRKVMRGIGLDTKSFELDVIEPSEEIAHKLATYFNEITSELVLKGGVTPYRHIIMMSANLGDSLGGTSRNEVGRIAMMRVINPLINYLHSQKKLSQVLYSLKGKIVINDDDNETEGAGAAKRKRLNITLDTNIEKILEHFDTYRVLYHEIETTNGNKLLLNRQLKWKTDKGTTVKIGPDLHSFVDENDMFWAAELKGGADPAGSDEHWKTATKVLDRIIEGAKKTNRTTPKLSFIATILVDRVAQEAQNWIDQGKLTSVYNLTQMYEKEEEMERFLKDMDKFLGYDN

pLDDT: mean 87.44, std 16.12, range [31.8, 98.75]